Protein AF-A0A658YS63-F1 (afdb_monomer)

Mean predicted aligned error: 12.54 Å

Structure (mmCIF, N/CA/C/O backbone):
data_AF-A0A658YS63-F1
#
_entry.id   AF-A0A658YS63-F1
#
loop_
_atom_site.group_PDB
_atom_site.id
_atom_site.type_symbol
_atom_site.label_atom_id
_atom_site.label_alt_id
_atom_site.label_comp_id
_atom_site.label_asym_id
_atom_site.label_entity_id
_atom_site.label_seq_id
_atom_site.pdbx_PDB_ins_code
_atom_site.Cartn_x
_atom_site.Cartn_y
_atom_site.Cartn_z
_atom_site.occupancy
_atom_site.B_iso_or_equiv
_atom_site.auth_seq_id
_atom_site.auth_comp_id
_atom_site.auth_asym_id
_atom_site.auth_atom_id
_atom_site.pdbx_PDB_model_num
ATOM 1 N N . MET A 1 1 ? 67.211 -15.517 -63.020 1.00 60.16 1 MET A N 1
ATOM 2 C CA . MET A 1 1 ? 66.270 -16.474 -62.387 1.00 60.16 1 MET A CA 1
ATOM 3 C C . MET A 1 1 ? 66.303 -16.433 -60.853 1.00 60.16 1 MET A C 1
ATOM 5 O O . MET A 1 1 ? 65.276 -16.107 -60.279 1.00 60.16 1 MET A O 1
ATOM 9 N N . LYS A 1 2 ? 67.446 -16.639 -60.170 1.00 68.25 2 LYS A N 1
ATOM 10 C CA . LYS A 1 2 ? 67.527 -16.631 -58.684 1.00 68.25 2 LYS A CA 1
ATOM 11 C C . LYS A 1 2 ? 67.025 -15.342 -57.995 1.00 68.25 2 LYS A C 1
ATOM 13 O O . LYS A 1 2 ? 66.312 -15.429 -57.005 1.00 68.25 2 LYS A O 1
ATOM 18 N N . LYS A 1 3 ? 67.333 -14.154 -58.540 1.00 70.88 3 LYS A N 1
ATOM 19 C CA . LYS A 1 3 ? 66.868 -12.858 -57.990 1.00 70.88 3 LYS A CA 1
ATOM 20 C C . LYS A 1 3 ? 65.346 -12.666 -58.088 1.00 70.88 3 LYS A C 1
ATOM 22 O O . LYS A 1 3 ? 64.741 -12.147 -57.164 1.00 70.88 3 LYS A O 1
ATOM 27 N N . VAL A 1 4 ? 64.730 -13.130 -59.178 1.00 78.38 4 VAL A N 1
ATOM 28 C CA . VAL A 1 4 ? 63.269 -13.069 -59.380 1.00 78.38 4 VAL A CA 1
ATOM 29 C C . VAL A 1 4 ? 62.557 -14.021 -58.416 1.00 78.38 4 VAL A C 1
ATOM 31 O O . VAL A 1 4 ? 61.561 -13.648 -57.809 1.00 78.38 4 VAL A O 1
ATOM 34 N N . LEU A 1 5 ? 63.118 -15.214 -58.199 1.00 81.31 5 LEU A N 1
ATOM 35 C CA . LEU A 1 5 ? 62.585 -16.201 -57.256 1.00 81.31 5 LEU A CA 1
ATOM 36 C C . LEU A 1 5 ? 62.644 -15.708 -55.798 1.00 81.31 5 LEU A C 1
ATOM 38 O O . LEU A 1 5 ? 61.701 -15.920 -55.043 1.00 81.31 5 LEU A O 1
ATOM 42 N N . LEU A 1 6 ? 63.714 -14.994 -55.424 1.00 82.81 6 LEU A N 1
ATOM 43 C CA . LEU A 1 6 ? 63.855 -14.358 -54.109 1.00 82.81 6 LEU A CA 1
ATOM 44 C C . LEU A 1 6 ? 62.803 -13.257 -53.886 1.00 82.81 6 LEU A C 1
ATOM 46 O O . LEU A 1 6 ? 62.224 -13.178 -52.808 1.00 82.81 6 LEU A O 1
ATOM 50 N N . ILE A 1 7 ? 62.527 -12.436 -54.906 1.00 85.94 7 ILE A N 1
ATOM 51 C CA . ILE A 1 7 ? 61.500 -11.382 -54.847 1.00 85.94 7 ILE A CA 1
ATOM 52 C C . ILE A 1 7 ? 60.099 -11.992 -54.711 1.00 85.94 7 ILE A C 1
ATOM 54 O O . ILE A 1 7 ? 59.310 -11.518 -53.899 1.00 85.94 7 ILE A O 1
ATOM 58 N N . ILE A 1 8 ? 59.801 -13.067 -55.451 1.00 86.94 8 ILE A N 1
ATOM 59 C CA . ILE A 1 8 ? 58.524 -13.791 -55.344 1.00 86.94 8 ILE A CA 1
ATOM 60 C C . ILE A 1 8 ? 58.367 -14.417 -53.952 1.00 86.94 8 ILE A C 1
ATOM 62 O O . ILE A 1 8 ? 57.307 -14.289 -53.346 1.00 86.94 8 ILE A O 1
ATOM 66 N N . LEU A 1 9 ? 59.418 -15.043 -53.413 1.00 87.81 9 LEU A N 1
ATOM 67 C CA . LEU A 1 9 ? 59.400 -15.610 -52.062 1.00 87.81 9 LEU A CA 1
ATOM 68 C C . LEU A 1 9 ? 59.175 -14.521 -51.001 1.00 87.81 9 LEU A C 1
ATOM 70 O O . LEU A 1 9 ? 58.356 -14.699 -50.106 1.00 87.81 9 LEU A O 1
ATOM 74 N N . LEU A 1 10 ? 59.853 -13.377 -51.124 1.00 87.81 10 LEU A N 1
ATOM 75 C CA . LEU A 1 10 ? 59.684 -12.246 -50.212 1.00 87.81 10 LEU A CA 1
ATOM 76 C C . LEU A 1 10 ? 58.261 -11.671 -50.292 1.00 87.81 10 LEU A C 1
ATOM 78 O O . LEU A 1 10 ? 57.650 -11.416 -49.260 1.00 87.81 10 LEU A O 1
ATOM 82 N N . LEU A 1 11 ? 57.701 -11.536 -51.499 1.00 88.25 11 LEU A N 1
ATOM 83 C CA . LEU A 1 11 ? 56.306 -11.137 -51.715 1.00 88.25 11 LEU A CA 1
ATOM 84 C C . LEU A 1 11 ? 55.323 -12.121 -51.075 1.00 88.25 11 LEU A C 1
ATOM 86 O O . LEU A 1 11 ? 54.382 -11.680 -50.423 1.00 88.25 11 LEU A O 1
ATOM 90 N N . LEU A 1 12 ? 55.549 -13.431 -51.209 1.00 87.62 12 LEU A N 1
ATOM 91 C CA . LEU A 1 12 ? 54.722 -14.464 -50.577 1.00 87.62 12 LEU A CA 1
ATOM 92 C C . LEU A 1 12 ? 54.805 -14.413 -49.048 1.00 87.62 12 LEU A C 1
ATOM 94 O O . LEU A 1 12 ? 53.782 -14.552 -48.382 1.00 87.62 12 LEU A O 1
ATOM 98 N N . VAL A 1 13 ? 55.989 -14.160 -48.486 1.00 88.50 13 VAL A N 1
ATOM 99 C CA . VAL A 1 13 ? 56.168 -13.972 -47.038 1.00 88.50 13 VAL A CA 1
ATOM 100 C C . VAL A 1 13 ? 55.447 -12.709 -46.563 1.00 88.50 13 VAL A C 1
ATOM 102 O O . VAL A 1 13 ? 54.719 -12.764 -45.575 1.00 88.50 13 VAL A O 1
ATOM 105 N N . VAL A 1 14 ? 55.568 -11.589 -47.283 1.00 87.94 14 VAL A N 1
ATOM 106 C CA . VAL A 1 14 ? 54.844 -10.348 -46.959 1.00 87.94 14 VAL A CA 1
ATOM 107 C C . VAL A 1 14 ? 53.329 -10.547 -47.062 1.00 87.94 14 VAL A C 1
ATOM 109 O O . VAL A 1 14 ? 52.602 -10.110 -46.172 1.00 87.94 14 VAL A O 1
ATOM 112 N N . LEU A 1 15 ? 52.842 -11.251 -48.088 1.00 88.25 15 LEU A N 1
ATOM 113 C CA . LEU A 1 15 ? 51.431 -11.625 -48.237 1.00 88.25 15 LEU A CA 1
ATOM 114 C C . LEU A 1 15 ? 50.954 -12.532 -47.097 1.00 88.25 15 LEU A C 1
ATOM 116 O O . LEU A 1 15 ? 49.876 -12.302 -46.554 1.00 88.25 15 LEU A O 1
ATOM 120 N N . GLY A 1 16 ? 51.758 -13.519 -46.695 1.00 87.50 16 GLY A N 1
ATOM 121 C CA . GLY A 1 16 ? 51.461 -14.412 -45.575 1.00 87.50 16 GLY A CA 1
ATOM 122 C C . GLY A 1 16 ? 51.389 -13.673 -44.238 1.00 87.50 16 GLY A C 1
ATOM 123 O O . GLY A 1 16 ? 50.443 -13.868 -43.476 1.00 87.50 16 GLY A O 1
ATOM 124 N N . ILE A 1 17 ? 52.328 -12.758 -43.980 1.00 86.62 17 ILE A N 1
ATOM 125 C CA . ILE A 1 17 ? 52.313 -11.892 -42.792 1.00 86.62 17 ILE A CA 1
ATOM 126 C C . ILE A 1 17 ? 51.098 -10.959 -42.832 1.00 86.62 17 ILE A C 1
ATOM 128 O O . ILE A 1 17 ? 50.393 -10.834 -41.834 1.00 86.62 17 ILE A O 1
ATOM 132 N N . ALA A 1 18 ? 50.800 -10.340 -43.978 1.00 83.50 18 ALA A N 1
ATOM 133 C CA . ALA A 1 18 ? 49.640 -9.465 -44.133 1.00 83.50 18 ALA A CA 1
ATOM 134 C C . ALA A 1 18 ? 48.315 -10.215 -43.907 1.00 83.50 18 ALA A C 1
ATOM 136 O O . ALA A 1 18 ? 47.433 -9.704 -43.213 1.00 83.50 18 ALA A O 1
ATOM 137 N N . ALA A 1 19 ? 48.193 -11.443 -44.422 1.00 83.69 19 ALA A N 1
ATOM 138 C CA . ALA A 1 19 ? 47.047 -12.317 -44.190 1.00 83.69 19 ALA A CA 1
ATOM 139 C C . ALA A 1 19 ? 46.940 -12.735 -42.714 1.00 83.69 19 ALA A C 1
ATOM 141 O O . ALA A 1 19 ? 45.862 -12.637 -42.128 1.00 83.69 19 ALA A O 1
ATOM 142 N N . GLY A 1 20 ? 48.058 -13.113 -42.083 1.00 87.12 20 GLY A N 1
ATOM 143 C CA . GLY A 1 20 ? 48.120 -13.454 -40.660 1.00 87.12 20 GLY A CA 1
ATOM 144 C C . GLY A 1 20 ? 47.712 -12.289 -39.755 1.00 87.12 20 GLY A C 1
ATOM 145 O O . GLY A 1 20 ? 46.868 -12.455 -38.875 1.00 87.12 20 GLY A O 1
ATOM 146 N N . VAL A 1 21 ? 48.223 -11.083 -40.022 1.00 86.50 21 VAL A N 1
ATOM 147 C CA . VAL A 1 21 ? 47.829 -9.845 -39.325 1.00 86.50 21 VAL A CA 1
ATOM 148 C C . VAL A 1 21 ? 46.352 -9.521 -39.571 1.00 86.50 21 VAL A C 1
ATOM 150 O O . VAL A 1 21 ? 45.664 -9.064 -38.658 1.00 86.50 21 VAL A O 1
ATOM 153 N N . GLY A 1 22 ? 45.844 -9.769 -40.781 1.00 86.56 22 GLY A N 1
ATOM 154 C CA . GLY A 1 22 ? 44.432 -9.610 -41.125 1.00 86.56 22 GLY A CA 1
ATOM 155 C C . GLY A 1 22 ? 43.522 -10.513 -40.290 1.00 86.56 22 GLY A C 1
ATOM 156 O O . GLY A 1 22 ? 42.618 -10.017 -39.619 1.00 86.56 22 GLY A O 1
ATOM 157 N N . VAL A 1 23 ? 43.800 -11.820 -40.265 1.00 87.31 23 VAL A N 1
ATOM 158 C CA . VAL A 1 23 ? 43.048 -12.803 -39.465 1.00 87.31 23 VAL A CA 1
ATOM 159 C C . VAL A 1 23 ? 43.158 -12.494 -37.971 1.00 87.31 23 VAL A C 1
ATOM 161 O O . VAL A 1 23 ? 42.155 -12.549 -37.261 1.00 87.31 23 VAL A O 1
ATOM 164 N N . TRP A 1 24 ? 44.343 -12.105 -37.492 1.00 89.25 24 TRP A N 1
ATOM 165 C CA . TRP A 1 24 ? 44.545 -11.704 -36.099 1.00 89.25 24 TRP A CA 1
ATOM 166 C C . TRP A 1 24 ? 43.689 -10.489 -35.718 1.00 89.25 24 TRP A C 1
ATOM 168 O O . TRP A 1 24 ? 42.997 -10.527 -34.703 1.00 89.25 24 TRP A O 1
ATOM 178 N N . LYS A 1 25 ? 43.647 -9.442 -36.556 1.00 88.06 25 LYS A N 1
ATOM 179 C CA . LYS A 1 25 ? 42.788 -8.262 -36.334 1.00 88.06 25 LYS A CA 1
ATOM 180 C C . LYS A 1 25 ? 41.302 -8.618 -36.314 1.00 88.06 25 LYS A C 1
ATOM 182 O O . LYS A 1 25 ? 40.560 -8.031 -35.531 1.00 88.06 25 LYS A O 1
ATOM 187 N N . VAL A 1 26 ? 40.874 -9.547 -37.170 1.00 88.94 26 VAL A N 1
ATOM 188 C CA . VAL A 1 26 ? 39.485 -10.022 -37.224 1.00 88.94 26 VAL A CA 1
ATOM 189 C C . VAL A 1 26 ? 39.116 -10.788 -35.955 1.00 88.94 26 VAL A C 1
ATOM 191 O O . VAL A 1 26 ? 38.103 -10.465 -35.340 1.00 88.94 26 VAL A O 1
ATOM 194 N N . ARG A 1 27 ? 39.952 -11.738 -35.518 1.00 88.06 27 ARG A N 1
ATOM 195 C CA . ARG A 1 27 ? 39.734 -12.479 -34.263 1.00 88.06 27 ARG A CA 1
ATOM 196 C C . ARG A 1 27 ? 39.735 -11.550 -33.052 1.00 88.06 27 ARG A C 1
ATOM 198 O O . ARG A 1 27 ? 38.835 -11.618 -32.228 1.00 88.06 27 ARG A O 1
ATOM 205 N N . HIS A 1 28 ? 40.679 -10.611 -33.001 1.00 89.44 28 HIS A N 1
ATOM 206 C CA . HIS A 1 28 ? 40.739 -9.622 -31.930 1.00 89.44 28 HIS A CA 1
ATOM 207 C C . HIS A 1 28 ? 39.483 -8.740 -31.873 1.00 89.44 28 HIS A C 1
ATOM 209 O O . HIS A 1 28 ? 39.015 -8.433 -30.785 1.00 89.44 28 HIS A O 1
ATOM 215 N N . LEU A 1 29 ? 38.914 -8.352 -33.022 1.00 88.50 29 LEU A N 1
ATOM 216 C CA . LEU A 1 29 ? 37.640 -7.630 -33.048 1.00 88.50 29 LEU A CA 1
ATOM 217 C C . LEU A 1 29 ? 36.484 -8.516 -32.564 1.00 88.50 29 LEU A C 1
ATOM 219 O O . LEU A 1 29 ? 35.675 -8.049 -31.770 1.00 88.50 29 LEU A O 1
ATOM 223 N N . ALA A 1 30 ? 36.413 -9.770 -33.018 1.00 89.38 30 ALA A N 1
ATOM 224 C CA . ALA A 1 30 ? 35.365 -10.708 -32.615 1.00 89.38 30 ALA A CA 1
ATOM 225 C C . ALA A 1 30 ? 35.304 -10.879 -31.089 1.00 89.38 30 ALA A C 1
ATOM 227 O O . ALA A 1 30 ? 34.220 -10.870 -30.513 1.00 89.38 30 ALA A O 1
ATOM 228 N N . ASP A 1 31 ? 36.466 -10.961 -30.442 1.00 91.81 31 ASP A N 1
ATOM 229 C CA . ASP A 1 31 ? 36.574 -11.198 -29.000 1.00 91.81 31 ASP A CA 1
ATOM 230 C C . ASP A 1 31 ? 36.684 -9.889 -28.187 1.00 91.81 31 ASP A C 1
ATOM 232 O O . ASP A 1 31 ? 36.775 -9.910 -26.960 1.00 91.81 31 ASP A O 1
ATOM 236 N N . SER A 1 32 ? 36.662 -8.728 -28.854 1.00 92.00 32 SER A N 1
ATOM 237 C CA . SER A 1 32 ? 36.615 -7.427 -28.184 1.00 92.00 32 SER A CA 1
ATOM 238 C C . SER A 1 32 ? 35.217 -7.129 -27.643 1.00 92.00 32 SER A C 1
ATOM 240 O O . SER A 1 32 ? 34.209 -7.517 -28.240 1.00 92.00 32 SER A O 1
ATOM 242 N N . LYS A 1 33 ? 35.164 -6.424 -26.508 1.00 94.50 33 LYS A N 1
ATOM 243 C CA . LYS A 1 33 ? 33.910 -5.954 -25.908 1.00 94.50 33 LYS A CA 1
ATOM 244 C C . LYS A 1 33 ? 33.259 -4.880 -26.776 1.00 94.50 33 LYS A C 1
ATOM 246 O O . LYS A 1 33 ? 33.955 -4.116 -27.451 1.00 94.50 33 LYS A O 1
ATOM 251 N N . LEU A 1 34 ? 31.932 -4.803 -26.718 1.00 93.38 34 LEU A N 1
ATOM 252 C CA . LEU A 1 34 ? 31.180 -3.699 -27.307 1.00 93.38 34 LEU A CA 1
ATOM 253 C C . LEU A 1 34 ? 31.612 -2.361 -26.684 1.00 93.38 34 LEU A C 1
ATOM 255 O O . LEU A 1 34 ? 31.998 -2.291 -25.520 1.00 93.38 34 LEU A O 1
ATOM 259 N N . LEU A 1 35 ? 31.531 -1.280 -27.457 1.00 92.62 35 LEU A N 1
ATOM 260 C CA . LEU A 1 35 ? 31.954 0.062 -27.026 1.00 92.62 35 LEU A CA 1
ATOM 261 C C . LEU A 1 35 ? 30.889 0.815 -26.210 1.00 92.62 35 LEU A C 1
ATOM 263 O O . LEU A 1 35 ? 31.039 2.007 -25.931 1.00 92.62 35 LEU A O 1
ATOM 267 N N . ILE A 1 36 ? 29.821 0.122 -25.823 1.00 92.88 36 ILE A N 1
ATOM 268 C CA . ILE A 1 36 ? 28.724 0.669 -25.029 1.00 92.88 36 ILE A CA 1
ATOM 269 C C . ILE A 1 36 ? 29.103 0.699 -23.545 1.00 92.88 36 ILE A C 1
ATOM 271 O O . ILE A 1 36 ? 29.744 -0.218 -23.032 1.00 92.88 36 ILE A O 1
ATOM 275 N N . LYS A 1 37 ? 28.710 1.767 -22.845 1.00 90.38 37 LYS A N 1
ATOM 276 C CA . LYS A 1 37 ? 28.956 1.924 -21.399 1.00 90.38 37 LYS A CA 1
ATOM 277 C C . LYS A 1 37 ? 27.806 1.401 -20.541 1.00 90.38 37 LYS A C 1
ATOM 279 O O . LYS A 1 37 ? 28.011 1.065 -19.381 1.00 90.38 37 LYS A O 1
ATOM 284 N N . GLU A 1 38 ? 26.623 1.312 -21.129 1.00 92.25 38 GLU A N 1
ATOM 285 C CA . GLU A 1 38 ? 25.365 0.938 -20.492 1.00 92.25 38 GLU A CA 1
ATOM 286 C C . GLU A 1 38 ? 24.555 0.020 -21.417 1.00 92.25 38 GLU A C 1
ATOM 288 O O . GLU A 1 38 ? 24.886 -0.137 -22.599 1.00 92.25 38 GLU A O 1
ATOM 293 N N . GLU A 1 39 ? 23.531 -0.641 -20.872 1.00 90.62 39 GLU A N 1
ATOM 294 C CA . GLU A 1 39 ? 22.669 -1.516 -21.668 1.00 90.62 39 GLU A CA 1
ATOM 295 C C . GLU A 1 39 ? 22.018 -0.730 -22.808 1.00 90.62 39 GLU A C 1
ATOM 297 O O . GLU A 1 39 ? 21.417 0.319 -22.597 1.00 90.62 39 GLU A O 1
ATOM 302 N N . THR A 1 40 ? 22.141 -1.243 -24.030 1.00 91.25 40 THR A N 1
ATOM 303 C CA . THR A 1 40 ? 21.668 -0.554 -25.235 1.00 91.25 40 THR A CA 1
ATOM 304 C C . THR A 1 40 ? 20.665 -1.428 -25.976 1.00 91.25 40 THR A C 1
ATOM 306 O O . THR A 1 40 ? 20.910 -2.614 -26.209 1.00 91.25 40 THR A O 1
ATOM 309 N N . ILE A 1 41 ? 19.530 -0.840 -26.359 1.00 90.88 41 ILE A N 1
ATOM 310 C CA . ILE A 1 41 ? 18.516 -1.497 -27.185 1.00 90.88 41 ILE A CA 1
ATOM 311 C C . ILE A 1 41 ? 18.834 -1.231 -28.655 1.00 90.88 41 ILE A C 1
ATOM 313 O O . ILE A 1 41 ? 18.738 -0.102 -29.130 1.00 90.88 41 ILE A O 1
ATOM 317 N N . PHE A 1 42 ? 19.205 -2.281 -29.380 1.00 93.38 42 PHE A N 1
ATOM 318 C CA . PHE A 1 42 ? 19.561 -2.210 -30.792 1.00 93.38 42 PHE A CA 1
ATOM 319 C C . PHE A 1 42 ? 18.450 -2.805 -31.653 1.00 93.38 42 PHE A C 1
ATOM 321 O O . PHE A 1 42 ? 18.047 -3.946 -31.443 1.00 93.38 42 PHE A O 1
ATOM 328 N N . THR A 1 43 ? 17.965 -2.060 -32.647 1.00 91.81 43 THR A N 1
ATOM 329 C CA . THR A 1 43 ? 16.932 -2.549 -33.572 1.00 91.81 43 THR A CA 1
ATOM 330 C C . THR A 1 43 ? 17.516 -2.792 -34.954 1.00 91.81 43 THR A C 1
ATOM 332 O O . THR A 1 43 ? 17.990 -1.870 -35.619 1.00 91.81 43 THR A O 1
ATOM 335 N N . LEU A 1 44 ? 17.427 -4.041 -35.405 1.00 92.00 44 LEU A N 1
ATOM 336 C CA . LEU A 1 44 ? 17.845 -4.469 -36.729 1.00 92.00 44 LEU A CA 1
ATOM 337 C C . LEU A 1 44 ? 16.633 -4.559 -37.659 1.00 92.00 44 LEU A C 1
ATOM 339 O O . LEU A 1 44 ? 15.767 -5.420 -37.490 1.00 92.00 44 LEU A O 1
ATOM 343 N N . LYS A 1 45 ? 16.576 -3.677 -38.661 1.00 89.50 45 LYS A N 1
ATOM 344 C CA . LYS A 1 45 ? 15.458 -3.632 -39.613 1.00 89.50 45 LYS A CA 1
ATOM 345 C C . LYS A 1 45 ? 15.431 -4.870 -40.529 1.00 89.50 45 LYS A C 1
ATOM 347 O O . LYS A 1 45 ? 16.499 -5.348 -40.933 1.00 89.50 45 LYS A O 1
ATOM 352 N N . PRO A 1 46 ? 14.241 -5.352 -40.931 1.00 88.25 46 PRO A N 1
ATOM 353 C CA . PRO A 1 46 ? 14.108 -6.377 -41.965 1.00 88.25 46 PRO A CA 1
ATOM 354 C C . PRO A 1 46 ? 14.819 -5.986 -43.264 1.00 88.25 46 PRO A C 1
ATOM 356 O O . PRO A 1 46 ? 14.756 -4.836 -43.689 1.00 88.25 46 PRO A O 1
ATOM 359 N N . GLY A 1 47 ? 15.508 -6.947 -43.887 1.00 88.12 47 GLY A N 1
ATOM 360 C CA . GLY A 1 47 ? 16.234 -6.734 -45.146 1.00 88.12 47 GLY A CA 1
ATOM 361 C C . GLY A 1 47 ? 17.605 -6.058 -45.011 1.00 88.12 47 GLY A C 1
ATOM 362 O O . GLY A 1 47 ? 18.264 -5.824 -46.022 1.00 88.12 47 GLY A O 1
ATOM 363 N N . THR A 1 48 ? 18.069 -5.764 -43.790 1.00 89.25 48 THR A N 1
ATOM 364 C CA . THR A 1 48 ? 19.421 -5.228 -43.564 1.00 89.25 48 THR A CA 1
ATOM 365 C C . THR A 1 48 ? 20.481 -6.221 -44.056 1.00 89.25 48 THR A C 1
ATOM 367 O O . THR A 1 48 ? 20.507 -7.368 -43.627 1.00 89.25 48 THR A O 1
ATOM 370 N N . GLY A 1 49 ? 21.367 -5.798 -44.961 1.00 89.50 49 GLY A N 1
ATOM 371 C CA . GLY A 1 49 ? 22.487 -6.619 -45.441 1.00 89.50 49 GLY A CA 1
ATOM 372 C C . GLY A 1 49 ? 23.732 -6.537 -44.546 1.00 89.50 49 GLY A C 1
ATOM 373 O O . GLY A 1 49 ? 23.847 -5.655 -43.698 1.00 89.50 49 GLY A O 1
ATOM 374 N N . ARG A 1 50 ? 24.721 -7.415 -44.780 1.00 89.81 50 ARG A N 1
ATOM 375 C CA . ARG A 1 50 ? 25.984 -7.481 -44.002 1.00 89.81 50 ARG A CA 1
ATOM 376 C C . ARG A 1 50 ? 26.718 -6.135 -43.927 1.00 89.81 50 ARG A C 1
ATOM 378 O O . ARG A 1 50 ? 27.197 -5.748 -42.862 1.00 89.81 50 ARG A O 1
ATOM 385 N N . LEU A 1 51 ? 26.770 -5.413 -45.051 1.00 88.62 51 LEU A N 1
ATOM 386 C CA . LEU A 1 51 ? 27.391 -4.089 -45.132 1.00 88.62 51 LEU A CA 1
ATOM 387 C C . LEU A 1 51 ? 26.655 -3.080 -44.241 1.00 88.62 51 LEU A C 1
ATOM 389 O O . LEU A 1 51 ? 27.271 -2.440 -43.394 1.00 88.62 51 LEU A O 1
ATOM 393 N N . ALA A 1 52 ? 25.333 -3.007 -44.400 1.00 90.75 52 ALA A N 1
ATOM 394 C CA . ALA A 1 52 ? 24.476 -2.072 -43.682 1.00 90.75 52 ALA A CA 1
ATOM 395 C C . ALA A 1 52 ? 24.490 -2.311 -42.165 1.00 90.75 52 ALA A C 1
ATOM 397 O O . ALA A 1 52 ? 24.540 -1.345 -41.411 1.00 90.75 52 ALA A O 1
ATOM 398 N N . LEU A 1 53 ? 24.542 -3.572 -41.715 1.00 92.31 53 LEU A N 1
ATOM 399 C CA . LEU A 1 53 ? 24.691 -3.898 -40.293 1.00 92.31 53 LEU A CA 1
ATOM 400 C C . LEU A 1 53 ? 25.988 -3.313 -39.712 1.00 92.31 53 LEU A C 1
ATOM 402 O O . LEU A 1 53 ? 25.967 -2.704 -38.649 1.00 92.31 53 LEU A O 1
ATOM 406 N N . GLY A 1 54 ? 27.115 -3.476 -40.411 1.00 91.56 54 GLY A N 1
ATOM 407 C CA . GLY A 1 54 ? 28.403 -2.957 -39.944 1.00 91.56 54 GLY A CA 1
ATOM 408 C C . GLY A 1 54 ? 28.441 -1.428 -39.864 1.00 91.56 54 GLY A C 1
ATOM 409 O O . GLY A 1 54 ? 28.991 -0.886 -38.908 1.00 91.56 54 GLY A O 1
ATOM 410 N N . GLU A 1 55 ? 27.837 -0.742 -40.837 1.00 92.38 55 GLU A N 1
ATOM 411 C CA . GLU A 1 55 ? 27.712 0.722 -40.827 1.00 92.38 55 GLU A CA 1
ATOM 412 C C . GLU A 1 55 ? 26.784 1.207 -39.705 1.00 92.38 55 GLU A C 1
ATOM 414 O O . GLU A 1 55 ? 27.131 2.146 -38.994 1.00 92.38 55 GLU A O 1
ATOM 419 N N . GLN A 1 56 ? 25.651 0.530 -39.479 1.00 92.94 56 GLN A N 1
ATOM 420 C CA . GLN A 1 56 ? 24.728 0.866 -38.392 1.00 92.94 56 GLN A CA 1
ATOM 421 C C . GLN A 1 56 ? 25.394 0.697 -37.018 1.00 92.94 56 GLN A C 1
ATOM 423 O O . GLN A 1 56 ? 25.373 1.617 -36.208 1.00 92.94 56 GLN A O 1
ATOM 428 N N . LEU A 1 57 ? 26.065 -0.435 -36.775 1.00 93.19 57 LEU A N 1
ATOM 429 C CA . LEU A 1 57 ? 26.782 -0.681 -35.517 1.00 93.19 57 LEU A CA 1
ATOM 430 C C . LEU A 1 57 ? 27.910 0.335 -35.273 1.00 93.19 57 LEU A C 1
ATOM 432 O O . LEU A 1 57 ? 28.232 0.639 -34.124 1.00 93.19 57 LEU A O 1
ATOM 436 N N . TYR A 1 58 ? 28.542 0.846 -36.332 1.00 93.00 58 TYR A N 1
ATOM 437 C CA . TYR A 1 58 ? 29.551 1.897 -36.215 1.00 93.00 58 TYR A CA 1
ATOM 438 C C . TYR A 1 58 ? 28.922 3.264 -35.914 1.00 93.00 58 TYR A C 1
ATOM 440 O O . TYR A 1 58 ? 29.409 3.975 -35.034 1.00 93.00 58 TYR A O 1
ATOM 448 N N . ALA A 1 59 ? 27.825 3.611 -36.595 1.00 92.62 59 ALA A N 1
ATOM 449 C CA . ALA A 1 59 ? 27.079 4.849 -36.366 1.00 92.62 59 ALA A CA 1
ATOM 450 C C . ALA A 1 59 ? 26.527 4.931 -34.933 1.00 92.62 59 ALA A C 1
ATOM 452 O O . ALA A 1 59 ? 26.682 5.959 -34.272 1.00 92.62 59 ALA A O 1
ATOM 453 N N . ASP A 1 60 ? 26.006 3.814 -34.419 1.00 91.25 60 ASP A N 1
ATOM 454 C CA . ASP A 1 60 ? 25.512 3.671 -33.044 1.00 91.25 60 ASP A CA 1
ATOM 455 C C . ASP A 1 60 ? 26.657 3.565 -32.012 1.00 91.25 60 ASP A C 1
ATOM 457 O O . ASP A 1 60 ? 26.419 3.390 -30.818 1.00 91.25 60 ASP A O 1
ATOM 461 N N . LYS A 1 61 ? 27.920 3.679 -32.457 1.00 93.31 61 LYS A N 1
ATOM 462 C CA . LYS A 1 61 ? 29.142 3.580 -31.640 1.00 93.31 61 LYS A CA 1
ATOM 463 C C . LYS A 1 61 ? 29.242 2.270 -30.850 1.00 93.31 61 LYS A C 1
ATOM 465 O O . LYS A 1 61 ? 29.852 2.243 -29.788 1.00 93.31 61 LYS A O 1
ATOM 470 N N . ILE A 1 62 ? 28.686 1.180 -31.377 1.00 92.81 62 ILE A N 1
ATOM 471 C CA . ILE A 1 62 ? 28.741 -0.163 -30.779 1.00 92.81 62 ILE A CA 1
ATOM 472 C C . ILE A 1 62 ? 30.072 -0.848 -31.128 1.00 92.81 62 ILE A C 1
ATOM 474 O O . ILE A 1 62 ? 30.651 -1.549 -30.296 1.00 92.81 62 ILE A O 1
ATOM 478 N N . ILE A 1 63 ? 30.597 -0.591 -32.333 1.00 91.94 63 ILE A N 1
ATOM 479 C CA . ILE A 1 63 ? 31.906 -1.068 -32.814 1.00 91.94 63 ILE A CA 1
ATOM 480 C C . ILE A 1 63 ? 32.761 0.093 -33.351 1.00 91.94 63 ILE A C 1
ATOM 482 O O . ILE A 1 63 ? 32.234 1.125 -33.747 1.00 91.94 63 ILE A O 1
ATOM 486 N N . ASN A 1 64 ? 34.089 -0.071 -33.420 1.00 87.19 64 ASN A N 1
ATOM 487 C CA . ASN A 1 64 ? 35.021 0.973 -33.901 1.00 87.19 64 ASN A CA 1
ATOM 488 C C . ASN A 1 64 ? 35.577 0.734 -35.315 1.00 87.19 64 ASN A C 1
ATOM 490 O O . ASN A 1 64 ? 36.243 1.611 -35.866 1.00 87.19 64 ASN A O 1
ATOM 494 N N . ARG A 1 65 ? 35.392 -0.460 -35.893 1.00 87.75 65 ARG A N 1
ATOM 495 C CA . ARG A 1 65 ? 36.075 -0.884 -37.130 1.00 87.75 65 ARG A CA 1
ATOM 496 C C . ARG A 1 65 ? 35.117 -1.601 -38.097 1.00 87.75 65 ARG A C 1
ATOM 498 O O . ARG A 1 65 ? 35.234 -2.818 -38.267 1.00 87.75 65 ARG A O 1
ATOM 505 N N . PRO A 1 66 ? 34.228 -0.874 -38.803 1.00 87.38 66 PRO A N 1
ATOM 506 C CA . PRO A 1 66 ? 33.222 -1.470 -39.692 1.00 87.38 66 PRO A CA 1
ATOM 507 C C . PRO A 1 66 ? 33.846 -2.288 -40.834 1.00 87.38 66 PRO A C 1
ATOM 509 O O . PRO A 1 66 ? 33.362 -3.365 -41.172 1.00 87.38 66 PRO A O 1
ATOM 512 N N . ARG A 1 67 ? 34.991 -1.855 -41.382 1.00 86.88 67 ARG A N 1
ATOM 513 C CA . ARG A 1 67 ? 35.698 -2.598 -42.444 1.00 86.88 67 ARG A CA 1
ATOM 514 C C . ARG A 1 67 ? 36.237 -3.953 -41.977 1.00 86.88 67 ARG A C 1
ATOM 516 O O . ARG A 1 67 ? 36.198 -4.911 -42.739 1.00 86.88 67 ARG A O 1
ATOM 523 N N . VAL A 1 68 ? 36.742 -4.042 -40.743 1.00 87.25 68 VAL A N 1
ATOM 524 C CA . VAL A 1 68 ? 37.253 -5.305 -40.170 1.00 87.25 68 VAL A CA 1
ATOM 525 C C . VAL A 1 68 ? 36.087 -6.231 -39.813 1.00 87.25 68 VAL A C 1
ATOM 527 O O . VAL A 1 68 ? 36.179 -7.435 -40.032 1.00 87.25 68 VAL A O 1
ATOM 530 N N . PHE A 1 69 ? 34.963 -5.667 -39.366 1.00 90.75 69 PHE A N 1
ATOM 531 C CA . PHE A 1 69 ? 33.722 -6.402 -39.123 1.00 90.75 69 PHE A CA 1
ATOM 532 C C . PHE A 1 69 ? 33.199 -7.119 -40.382 1.00 90.75 69 PHE A C 1
ATOM 534 O O . PHE A 1 69 ? 32.794 -8.275 -40.307 1.00 90.75 69 PHE A O 1
ATOM 541 N N . GLN A 1 70 ? 33.299 -6.508 -41.568 1.00 89.06 70 GLN A N 1
ATOM 542 C CA . GLN A 1 70 ? 32.919 -7.191 -42.817 1.00 89.06 70 GLN A CA 1
ATOM 543 C C . GLN A 1 70 ? 33.766 -8.440 -43.104 1.00 89.06 70 GLN A C 1
ATOM 545 O O . GLN A 1 70 ? 33.264 -9.418 -43.657 1.00 89.06 70 GLN A O 1
ATOM 550 N N . TRP A 1 71 ? 35.049 -8.427 -42.731 1.00 88.19 71 TRP A N 1
ATOM 551 C CA . TRP A 1 71 ? 35.921 -9.595 -42.865 1.00 88.19 71 TRP A CA 1
ATOM 552 C C . TRP A 1 71 ? 35.601 -10.683 -41.838 1.00 88.19 71 TRP A C 1
ATOM 554 O O . TRP A 1 71 ? 35.707 -11.858 -42.180 1.00 88.19 71 TRP A O 1
ATOM 564 N N . LEU A 1 72 ? 35.139 -10.316 -40.636 1.00 88.75 72 LEU A N 1
ATOM 565 C CA . LEU A 1 72 ? 34.642 -11.275 -39.644 1.00 88.75 72 LEU A CA 1
ATOM 566 C C . LEU A 1 72 ? 33.517 -12.137 -40.221 1.00 88.75 72 LEU A C 1
ATOM 568 O O . LEU A 1 72 ? 33.630 -13.356 -40.210 1.00 88.75 72 LEU A O 1
ATOM 572 N N . LEU A 1 73 ? 32.508 -11.516 -40.836 1.00 89.69 73 LEU A N 1
ATOM 573 C CA . LEU A 1 73 ? 31.376 -12.229 -41.446 1.00 89.69 73 LEU A CA 1
ATOM 574 C C . LEU A 1 73 ? 31.751 -13.078 -42.677 1.00 89.69 73 LEU A C 1
ATOM 576 O O . LEU A 1 73 ? 30.938 -13.872 -43.146 1.00 89.69 73 LEU A O 1
ATOM 580 N N . ARG A 1 74 ? 32.948 -12.886 -43.252 1.00 87.88 74 ARG A N 1
ATOM 581 C CA . ARG A 1 74 ? 33.477 -13.718 -44.350 1.00 87.88 74 ARG A CA 1
ATOM 582 C C . ARG A 1 74 ? 34.299 -14.900 -43.840 1.00 87.88 74 ARG A C 1
ATOM 584 O O . ARG A 1 74 ? 34.282 -15.946 -44.475 1.00 87.88 74 ARG A O 1
ATOM 591 N N . ILE A 1 75 ? 35.037 -14.710 -42.744 1.00 86.38 75 ILE A N 1
ATOM 592 C CA . ILE A 1 75 ? 35.893 -15.736 -42.128 1.00 86.38 75 ILE A CA 1
ATOM 593 C C . ILE A 1 75 ? 35.072 -16.681 -41.241 1.00 86.38 75 ILE A C 1
ATOM 595 O O . ILE A 1 75 ? 35.365 -17.871 -41.203 1.00 86.38 75 ILE A O 1
ATOM 599 N N . GLU A 1 76 ? 34.040 -16.166 -40.570 1.00 87.06 76 GLU A N 1
ATOM 600 C CA . GLU A 1 76 ? 33.068 -16.929 -39.779 1.00 87.06 76 GLU A CA 1
ATOM 601 C C . GLU A 1 76 ? 31.660 -16.740 -40.398 1.00 87.06 76 GLU A C 1
ATOM 603 O O . GLU A 1 76 ? 30.902 -15.877 -39.947 1.00 87.06 76 GLU A O 1
ATOM 608 N N . PRO A 1 77 ? 31.305 -17.487 -41.469 1.00 85.50 77 PRO A N 1
ATOM 609 C CA . PRO A 1 77 ? 30.053 -17.293 -42.208 1.00 85.50 77 PRO A CA 1
ATOM 610 C C . PRO A 1 77 ? 28.793 -17.525 -41.372 1.00 85.50 77 PRO A C 1
ATOM 612 O O . PRO A 1 77 ? 27.783 -16.868 -41.624 1.00 85.50 77 PRO A O 1
ATOM 615 N N . ASP A 1 78 ? 28.856 -18.401 -40.369 1.00 85.25 78 ASP A N 1
ATOM 616 C CA . ASP A 1 78 ? 27.716 -18.740 -39.508 1.00 85.25 78 ASP A CA 1
ATOM 617 C C . ASP A 1 78 ? 27.168 -17.492 -38.790 1.00 85.25 78 ASP A C 1
ATOM 619 O O . ASP A 1 78 ? 25.968 -17.226 -38.801 1.00 85.25 78 ASP A O 1
ATOM 623 N N . LEU A 1 79 ? 28.063 -16.604 -38.336 1.00 84.56 79 LEU A N 1
ATOM 624 C CA . LEU A 1 79 ? 27.720 -15.338 -37.672 1.00 84.56 79 LEU A CA 1
ATOM 625 C C . LEU A 1 79 ? 27.023 -14.315 -38.586 1.00 84.56 79 LEU A C 1
ATOM 627 O O . LEU A 1 79 ? 26.641 -13.229 -38.146 1.00 84.56 79 LEU A O 1
ATOM 631 N N . SER A 1 80 ? 26.891 -14.617 -39.878 1.00 85.38 80 SER A N 1
ATOM 632 C CA . SER A 1 80 ? 26.242 -13.744 -40.852 1.00 85.38 80 SER A CA 1
ATOM 633 C C . SER A 1 80 ? 24.746 -14.017 -41.034 1.00 85.38 80 SER A C 1
ATOM 635 O O . SER A 1 80 ? 24.088 -13.264 -41.755 1.00 85.38 80 SER A O 1
ATOM 637 N N . HIS A 1 81 ? 24.202 -15.046 -40.374 1.00 89.00 81 HIS A N 1
ATOM 638 C CA . HIS A 1 81 ? 22.783 -15.417 -40.406 1.00 89.00 81 HIS A CA 1
ATOM 639 C C . HIS A 1 81 ? 21.946 -14.667 -39.359 1.00 89.00 81 HIS A C 1
ATOM 641 O O . HIS A 1 81 ? 21.122 -15.246 -38.654 1.00 89.00 81 HIS A O 1
ATOM 647 N N . PHE A 1 82 ? 22.145 -13.355 -39.248 1.00 90.88 82 PHE A N 1
ATOM 648 C CA . PHE A 1 82 ? 21.412 -12.527 -38.296 1.00 90.88 82 PHE A CA 1
ATOM 649 C C . PHE A 1 82 ? 19.941 -12.331 -38.696 1.00 90.88 82 PHE A C 1
ATOM 651 O O . PHE A 1 82 ? 19.602 -12.197 -39.874 1.00 90.88 82 PHE A O 1
ATOM 658 N N . LYS A 1 83 ? 19.057 -12.278 -37.698 1.00 91.56 83 LYS A N 1
ATOM 659 C CA . LYS A 1 83 ? 17.614 -12.074 -37.869 1.00 91.56 83 LYS A CA 1
ATOM 660 C C . LYS A 1 83 ? 17.229 -10.644 -37.510 1.00 91.56 83 LYS A C 1
ATOM 662 O O . LYS A 1 83 ? 17.769 -10.065 -36.570 1.00 91.56 83 LYS A O 1
ATOM 667 N N . ALA A 1 84 ? 16.275 -10.079 -38.245 1.00 90.94 84 ALA A N 1
ATOM 668 C CA . ALA A 1 84 ? 15.681 -8.796 -37.885 1.00 90.94 84 ALA A CA 1
ATOM 669 C C . ALA A 1 84 ? 14.949 -8.897 -36.541 1.00 90.94 84 ALA A C 1
ATOM 671 O O . ALA A 1 84 ? 14.418 -9.955 -36.212 1.00 90.94 84 ALA A O 1
ATOM 672 N N . GLY A 1 85 ? 14.940 -7.806 -35.783 1.00 90.44 85 GLY A N 1
ATOM 673 C CA . GLY A 1 85 ? 14.375 -7.771 -34.438 1.00 90.44 85 GLY A CA 1
ATOM 674 C C . GLY A 1 85 ? 15.043 -6.715 -33.569 1.00 90.44 85 GLY A C 1
ATOM 675 O O . GLY A 1 85 ? 15.997 -6.049 -33.987 1.00 90.44 85 GLY A O 1
ATOM 676 N N . THR A 1 86 ? 14.541 -6.563 -32.351 1.00 92.38 86 THR A N 1
ATOM 677 C CA . THR A 1 86 ? 15.133 -5.670 -31.353 1.00 92.38 86 THR A CA 1
ATOM 678 C C . THR A 1 86 ? 15.875 -6.492 -30.311 1.00 92.38 86 THR A C 1
ATOM 680 O O . THR A 1 86 ? 15.314 -7.415 -29.739 1.00 92.38 86 THR A O 1
ATOM 683 N N . TYR A 1 87 ? 17.133 -6.160 -30.045 1.00 94.00 87 TYR A N 1
ATOM 684 C CA . TYR A 1 87 ? 18.040 -6.908 -29.179 1.00 94.00 87 TYR A CA 1
ATOM 685 C C . TYR A 1 87 ? 18.555 -6.034 -28.041 1.00 94.00 87 TYR A C 1
ATOM 687 O O . TYR A 1 87 ? 18.675 -4.816 -28.175 1.00 94.00 87 TYR A O 1
ATOM 695 N N . ARG A 1 88 ? 18.884 -6.669 -26.915 1.00 93.06 88 ARG A N 1
ATOM 696 C CA . ARG A 1 88 ? 19.490 -6.008 -25.759 1.00 93.06 88 ARG A CA 1
ATOM 697 C C . ARG A 1 88 ? 20.974 -6.343 -25.709 1.00 93.06 88 ARG A C 1
ATOM 699 O O . ARG A 1 88 ? 21.334 -7.507 -25.553 1.00 93.06 88 ARG A O 1
ATOM 706 N N . PHE A 1 89 ? 21.818 -5.327 -25.823 1.00 94.62 89 PHE A N 1
ATOM 707 C CA . PHE A 1 89 ? 23.267 -5.462 -25.715 1.00 94.62 89 PHE A CA 1
ATOM 708 C C . PHE A 1 89 ? 23.747 -5.028 -24.335 1.00 94.62 89 PHE A C 1
ATOM 710 O O . PHE A 1 89 ? 23.265 -4.034 -23.792 1.00 94.62 89 PHE A O 1
ATOM 717 N N . THR A 1 90 ? 24.713 -5.763 -23.784 1.00 93.94 90 THR A N 1
ATOM 718 C CA . THR A 1 90 ? 25.320 -5.471 -22.480 1.00 93.94 90 THR A CA 1
ATOM 719 C C . THR A 1 90 ? 26.787 -5.050 -22.649 1.00 93.94 90 THR A C 1
ATOM 721 O O . THR A 1 90 ? 27.455 -5.541 -23.562 1.00 93.94 90 THR A O 1
ATOM 724 N N . PRO A 1 91 ? 27.339 -4.181 -21.778 1.00 91.69 91 PRO A N 1
ATOM 725 C CA . PRO A 1 91 ? 28.719 -3.687 -21.910 1.00 91.69 91 PRO A CA 1
ATOM 726 C C . PRO A 1 91 ? 29.805 -4.771 -21.878 1.00 91.69 91 PRO A C 1
ATOM 728 O O . PRO A 1 91 ? 30.912 -4.571 -22.371 1.00 91.69 91 PRO A O 1
ATOM 731 N N . GLN A 1 92 ? 29.510 -5.923 -21.270 1.00 92.31 92 GLN A N 1
ATOM 732 C CA . GLN A 1 92 ? 30.460 -7.034 -21.163 1.00 92.31 92 GLN A CA 1
ATOM 733 C C . GLN A 1 92 ? 30.419 -7.982 -22.365 1.00 92.31 92 GLN A C 1
ATOM 735 O O . GLN A 1 92 ? 31.303 -8.826 -22.484 1.00 92.31 92 GLN A O 1
ATOM 740 N N . MET A 1 93 ? 29.422 -7.840 -23.243 1.00 94.69 93 MET A N 1
ATOM 741 C CA . MET A 1 93 ? 29.255 -8.683 -24.419 1.00 94.69 93 MET A CA 1
ATOM 742 C C . MET A 1 93 ? 30.394 -8.447 -25.415 1.00 94.69 93 MET A C 1
ATOM 744 O O . MET A 1 93 ? 30.826 -7.314 -25.641 1.00 94.69 93 MET A O 1
ATOM 748 N N . THR A 1 94 ? 30.878 -9.521 -26.026 1.00 95.38 94 THR A N 1
ATOM 749 C CA . THR A 1 94 ? 31.821 -9.462 -27.148 1.00 95.38 94 THR A CA 1
ATOM 750 C C . THR A 1 94 ? 31.094 -9.285 -28.480 1.00 95.38 94 THR A C 1
ATOM 752 O O . THR A 1 94 ? 29.911 -9.608 -28.613 1.00 95.38 94 THR A O 1
ATOM 755 N N . VAL A 1 95 ? 31.798 -8.821 -29.515 1.00 93.56 95 VAL A N 1
ATOM 756 C CA . VAL A 1 95 ? 31.232 -8.725 -30.877 1.00 93.56 95 VAL A CA 1
ATOM 757 C C . VAL A 1 95 ? 30.739 -10.094 -31.374 1.00 93.56 95 VAL A C 1
ATOM 759 O O . VAL A 1 95 ? 29.689 -10.182 -32.010 1.00 93.56 95 VAL A O 1
ATOM 762 N N . ARG A 1 96 ? 31.457 -11.177 -31.051 1.00 93.56 96 ARG A N 1
ATOM 763 C CA . ARG A 1 96 ? 31.079 -12.561 -31.376 1.00 93.56 96 ARG A CA 1
ATOM 764 C C . ARG A 1 96 ? 29.769 -12.966 -30.696 1.00 93.56 96 ARG A C 1
ATOM 766 O O . ARG A 1 96 ? 28.895 -13.530 -31.348 1.00 93.56 96 ARG A O 1
ATOM 773 N N . GLU A 1 97 ? 29.615 -12.684 -29.405 1.00 94.44 97 GLU A N 1
ATOM 774 C CA . GLU A 1 97 ? 28.384 -12.984 -28.656 1.00 94.44 97 GLU A CA 1
ATOM 775 C C . GLU A 1 97 ? 27.193 -12.160 -29.148 1.00 94.44 97 GLU A C 1
ATOM 777 O O . GLU A 1 97 ? 26.100 -12.703 -29.298 1.00 94.44 97 GLU A O 1
ATOM 782 N N . MET A 1 98 ? 27.413 -10.885 -29.474 1.00 95.19 98 MET A N 1
ATOM 783 C CA . MET A 1 98 ? 26.405 -10.019 -30.087 1.00 95.19 98 MET A CA 1
ATOM 784 C C . MET A 1 98 ? 25.904 -10.603 -31.415 1.00 95.19 98 MET A C 1
ATOM 786 O O . MET A 1 98 ? 24.697 -10.678 -31.641 1.00 95.19 98 MET A O 1
ATOM 790 N N . LEU A 1 99 ? 26.806 -11.071 -32.284 1.00 93.62 99 LEU A N 1
ATOM 791 C CA . LEU A 1 99 ? 26.428 -11.705 -33.551 1.00 93.62 99 LEU A CA 1
ATOM 792 C C . LEU A 1 99 ? 25.649 -13.010 -33.341 1.00 93.62 99 LEU A C 1
ATOM 794 O O . LEU A 1 99 ? 24.632 -13.215 -33.998 1.00 93.62 99 LEU A O 1
ATOM 798 N N . LYS A 1 100 ? 26.055 -13.843 -32.374 1.00 93.81 100 LYS A N 1
ATOM 799 C CA . LYS A 1 100 ? 25.300 -15.050 -31.992 1.00 93.81 100 LYS A CA 1
ATOM 800 C C . LYS A 1 100 ? 23.906 -14.723 -31.451 1.00 93.81 100 LYS A C 1
ATOM 802 O O . LYS A 1 100 ? 22.954 -15.457 -31.712 1.00 93.81 100 LYS A O 1
ATOM 807 N N . LEU A 1 101 ? 23.757 -13.626 -30.702 1.00 93.81 101 LEU A N 1
ATOM 808 C CA . LEU A 1 101 ? 22.451 -13.163 -30.228 1.00 93.81 101 LEU A CA 1
ATOM 809 C C . LEU A 1 101 ? 21.549 -12.789 -31.412 1.00 93.81 101 LEU A C 1
ATOM 811 O O . LEU A 1 101 ? 20.411 -13.257 -31.485 1.00 93.81 101 LEU A O 1
ATOM 815 N N . LEU A 1 102 ? 22.086 -12.023 -32.362 1.00 93.38 102 LEU A N 1
ATOM 816 C CA . LEU A 1 102 ? 21.401 -11.634 -33.595 1.00 93.38 102 LEU A CA 1
ATOM 817 C C . LEU A 1 102 ? 21.016 -12.842 -34.462 1.00 93.38 102 LEU A C 1
ATOM 819 O O . LEU A 1 102 ? 19.929 -12.873 -35.033 1.00 93.38 102 LEU A O 1
ATOM 823 N N . GLU A 1 103 ? 21.881 -13.847 -34.554 1.00 92.69 103 GLU A N 1
ATOM 824 C CA . GLU A 1 103 ? 21.610 -15.106 -35.257 1.00 92.69 103 GLU A CA 1
ATOM 825 C C . GLU A 1 103 ? 20.482 -15.906 -34.586 1.00 92.69 103 GLU A C 1
ATOM 827 O O . GLU A 1 103 ? 19.571 -16.419 -35.246 1.00 92.69 103 GLU A O 1
ATOM 832 N N . SER A 1 104 ? 20.487 -15.962 -33.250 1.00 91.44 104 SER A N 1
ATOM 833 C CA . SER A 1 104 ? 19.483 -16.712 -32.493 1.00 91.44 104 SER A CA 1
ATOM 834 C C . SER A 1 104 ? 18.057 -16.191 -32.716 1.00 91.44 104 SER A C 1
ATOM 836 O O . SER A 1 104 ? 17.109 -16.981 -32.727 1.00 91.44 104 SER A O 1
ATOM 838 N N . GLY A 1 105 ? 17.891 -14.882 -32.945 1.00 89.69 105 GLY A N 1
ATOM 839 C CA . GLY A 1 105 ? 16.579 -14.232 -33.001 1.00 89.69 105 GLY A CA 1
ATOM 840 C C . GLY A 1 105 ? 15.927 -14.050 -31.632 1.00 89.69 105 GLY A C 1
ATOM 841 O O . GLY A 1 105 ? 14.720 -13.842 -31.553 1.00 89.69 105 GLY A O 1
ATOM 842 N N . LYS A 1 106 ? 16.694 -14.173 -30.540 1.00 90.81 106 LYS A N 1
ATOM 843 C CA . LYS A 1 106 ? 16.207 -13.910 -29.182 1.00 90.81 106 LYS A CA 1
ATOM 844 C C . LYS A 1 106 ? 16.067 -12.406 -28.967 1.00 90.81 106 LYS A C 1
ATOM 846 O O . LYS A 1 106 ? 16.981 -11.749 -28.473 1.00 90.81 106 LYS A O 1
ATOM 851 N N . GLU A 1 107 ? 14.920 -11.881 -29.373 1.00 92.69 107 GLU A N 1
ATOM 852 C CA . GLU A 1 107 ? 14.579 -10.476 -29.187 1.00 92.69 107 GLU A CA 1
ATOM 853 C C . GLU A 1 107 ? 14.503 -10.086 -27.704 1.00 92.69 107 GLU A C 1
ATOM 855 O O . GLU A 1 107 ? 14.178 -10.890 -26.824 1.00 92.69 107 GLU A O 1
ATOM 860 N N . ALA A 1 108 ? 14.786 -8.815 -27.436 1.00 92.06 108 ALA A N 1
ATOM 861 C CA . ALA A 1 108 ? 14.584 -8.192 -26.146 1.00 92.06 108 ALA A CA 1
ATOM 862 C C . ALA A 1 108 ? 13.095 -8.215 -25.796 1.00 92.06 108 ALA A C 1
ATOM 864 O O . ALA A 1 108 ? 12.249 -7.748 -26.562 1.00 92.06 108 ALA A O 1
ATOM 865 N N . GLN A 1 109 ? 12.796 -8.737 -24.610 1.00 92.69 109 GLN A N 1
ATOM 866 C CA . GLN A 1 109 ? 11.453 -8.709 -24.060 1.00 92.69 109 GLN A CA 1
ATOM 867 C C . GLN A 1 109 ? 11.317 -7.591 -23.031 1.00 92.69 109 GLN A C 1
ATOM 869 O O . GLN A 1 109 ? 12.221 -7.340 -22.226 1.00 92.69 109 GLN A O 1
ATOM 874 N N . PHE A 1 110 ? 10.160 -6.946 -23.064 1.00 93.75 110 PHE A N 1
ATOM 875 C CA . PHE A 1 110 ? 9.751 -5.892 -22.156 1.00 93.75 110 PHE A CA 1
ATOM 876 C C . PHE A 1 110 ? 8.565 -6.399 -21.327 1.00 93.75 110 PHE A C 1
ATOM 878 O O . PHE A 1 110 ? 7.651 -7.009 -21.892 1.00 93.75 110 PHE A O 1
ATOM 885 N N . PRO A 1 111 ? 8.578 -6.205 -20.000 1.00 95.69 111 PRO A N 1
ATOM 886 C CA . PRO A 1 111 ? 7.450 -6.564 -19.157 1.00 95.69 111 PRO A CA 1
ATOM 887 C C . PRO A 1 111 ? 6.368 -5.478 -19.215 1.00 95.69 111 PRO A C 1
ATOM 889 O O . PRO A 1 111 ? 6.662 -4.291 -19.091 1.00 95.69 111 PRO A O 1
ATOM 892 N N . LEU A 1 112 ? 5.109 -5.889 -19.345 1.00 96.44 112 LEU A N 1
ATOM 893 C CA . LEU A 1 112 ? 3.925 -5.069 -19.087 1.00 96.44 112 LEU A CA 1
ATOM 894 C C . LEU A 1 112 ? 3.120 -5.733 -17.971 1.00 96.44 112 LEU A C 1
ATOM 896 O O . LEU A 1 112 ? 2.583 -6.824 -18.164 1.00 96.44 112 LEU A O 1
ATOM 900 N N . ARG A 1 113 ? 3.064 -5.107 -16.794 1.00 96.19 113 ARG A N 1
ATOM 901 C CA . ARG A 1 113 ? 2.424 -5.693 -15.612 1.00 96.19 113 ARG A CA 1
ATOM 902 C C . ARG A 1 113 ? 0.962 -5.273 -15.513 1.00 96.19 113 ARG A C 1
ATOM 904 O O . ARG A 1 113 ? 0.657 -4.207 -14.998 1.00 96.19 113 ARG A O 1
ATOM 911 N N . LEU A 1 114 ? 0.074 -6.165 -15.927 1.00 95.81 114 LEU A N 1
ATOM 912 C CA . LEU A 1 114 ? -1.368 -6.021 -15.786 1.00 95.81 114 LEU A CA 1
ATOM 913 C C . LEU A 1 114 ? -1.793 -6.548 -14.408 1.00 95.81 114 LEU A C 1
ATOM 915 O O . LEU A 1 114 ? -1.685 -7.744 -14.142 1.00 95.81 114 LEU A O 1
ATOM 919 N N . VAL A 1 115 ? -2.207 -5.656 -13.506 1.00 95.94 115 VAL A N 1
ATOM 920 C CA . VAL A 1 115 ? -2.542 -5.997 -12.110 1.00 95.94 115 VAL A CA 1
ATOM 921 C C . VAL A 1 115 ? -4.042 -6.264 -11.966 1.00 95.94 115 VAL A C 1
ATOM 923 O O . VAL A 1 115 ? -4.853 -5.588 -12.597 1.00 95.94 115 VAL A O 1
ATOM 926 N N . GLU A 1 116 ? -4.415 -7.252 -11.157 1.00 95.75 116 GLU A N 1
ATOM 927 C CA . GLU A 1 116 ? -5.808 -7.506 -10.761 1.00 95.75 116 GLU A CA 1
ATOM 928 C C . GLU A 1 116 ? -6.412 -6.322 -9.980 1.00 95.75 116 GLU A C 1
ATOM 930 O O . GLU A 1 116 ? -5.705 -5.458 -9.461 1.00 95.75 116 GLU A O 1
ATOM 935 N N . GLY A 1 117 ? -7.740 -6.208 -9.981 1.00 95.38 117 GLY A N 1
ATOM 936 C CA . GLY A 1 117 ? -8.472 -5.101 -9.358 1.00 95.38 117 GLY A CA 1
ATOM 937 C C . GLY A 1 117 ? -8.433 -3.766 -10.123 1.00 95.38 117 GLY A C 1
ATOM 938 O O . GLY A 1 117 ? -9.121 -2.821 -9.713 1.00 95.38 117 GLY A O 1
ATOM 939 N N . MET A 1 118 ? -7.672 -3.683 -11.222 1.00 96.38 118 MET A N 1
ATOM 940 C CA . MET A 1 118 ? -7.648 -2.556 -12.167 1.00 96.38 118 MET A CA 1
ATOM 941 C C . MET A 1 118 ? -8.761 -2.656 -13.216 1.00 96.38 118 MET A C 1
ATOM 943 O O . MET A 1 118 ? -9.241 -3.748 -13.529 1.00 96.38 118 MET A O 1
ATOM 947 N N . ARG A 1 119 ? -9.147 -1.512 -13.786 1.00 97.06 119 ARG A N 1
ATOM 948 C CA . ARG A 1 119 ? -10.096 -1.430 -14.905 1.00 97.06 119 ARG A CA 1
ATOM 949 C C . ARG A 1 119 ? -9.367 -1.555 -16.239 1.00 97.06 119 ARG A C 1
ATOM 951 O O . ARG A 1 119 ? -8.175 -1.258 -16.339 1.00 97.06 119 ARG A O 1
ATOM 958 N N . LEU A 1 120 ? -10.094 -1.901 -17.297 1.00 97.12 120 LEU A N 1
ATOM 959 C CA . LEU A 1 120 ? -9.556 -1.876 -18.656 1.00 97.12 120 LEU A CA 1
ATOM 960 C C . LEU A 1 120 ? -9.013 -0.488 -19.033 1.00 97.12 120 LEU A C 1
ATOM 962 O O . LEU A 1 120 ? -7.970 -0.406 -19.676 1.00 97.12 120 LEU A O 1
ATOM 966 N N . SER A 1 121 ? -9.645 0.601 -18.586 1.00 96.00 121 SER A N 1
ATOM 967 C CA . SER A 1 121 ? -9.130 1.964 -18.785 1.00 96.00 121 SER A CA 1
ATOM 968 C C . SER A 1 121 ? -7.698 2.145 -18.262 1.00 96.00 121 SER A C 1
ATOM 970 O O . SER A 1 121 ? -6.882 2.800 -18.909 1.00 96.00 121 SER A O 1
ATOM 972 N N . ASP A 1 122 ? -7.364 1.521 -17.128 1.00 96.25 122 ASP A N 1
ATOM 973 C CA . ASP A 1 122 ? -6.018 1.578 -16.549 1.00 96.25 122 ASP A CA 1
ATOM 974 C C . ASP A 1 122 ? -5.017 0.789 -17.402 1.00 96.25 122 ASP A C 1
ATOM 976 O O . ASP A 1 122 ? -3.882 1.224 -17.600 1.00 96.25 122 ASP A O 1
ATOM 980 N N . TYR A 1 123 ? -5.434 -0.357 -17.951 1.00 97.06 123 TYR A N 1
ATOM 981 C CA . TYR A 1 123 ? -4.606 -1.153 -18.862 1.00 97.06 123 TYR A CA 1
ATOM 982 C C . TYR A 1 123 ? -4.351 -0.429 -20.182 1.00 97.06 123 TYR A C 1
ATOM 984 O O . TYR A 1 123 ? -3.233 -0.474 -20.692 1.00 97.06 123 TYR A O 1
ATOM 992 N N . LEU A 1 124 ? -5.356 0.262 -20.727 1.00 97.25 124 LEU A N 1
ATOM 993 C CA . LEU A 1 124 ? -5.196 1.066 -21.938 1.00 97.25 124 LEU A CA 1
ATOM 994 C C . LEU A 1 124 ? -4.196 2.198 -21.706 1.00 97.25 124 LEU A C 1
ATOM 996 O O . LEU A 1 124 ? -3.270 2.354 -22.499 1.00 97.25 124 LEU A O 1
ATOM 1000 N N . LYS A 1 125 ? -4.291 2.902 -20.573 1.00 96.19 125 LYS A N 1
ATOM 1001 C CA . LYS A 1 125 ? -3.302 3.916 -20.190 1.00 96.19 125 LYS A CA 1
ATOM 1002 C C . LYS A 1 125 ? -1.886 3.332 -20.093 1.00 96.19 125 LYS A C 1
ATOM 1004 O O . LYS A 1 125 ? -0.961 3.879 -20.690 1.00 96.19 125 LYS A O 1
ATOM 1009 N N . GLN A 1 126 ? -1.719 2.185 -19.431 1.00 96.25 126 GLN A N 1
ATOM 1010 C CA . GLN A 1 126 ? -0.420 1.503 -19.358 1.00 96.25 126 GLN A CA 1
ATOM 1011 C C . GLN A 1 126 ? 0.110 1.097 -20.738 1.00 96.25 126 GLN A C 1
ATOM 1013 O O . GLN A 1 126 ? 1.306 1.204 -20.990 1.00 96.25 126 GLN A O 1
ATOM 1018 N N . LEU A 1 127 ? -0.762 0.658 -21.650 1.00 95.88 127 LEU A N 1
ATOM 1019 C CA . LEU A 1 127 ? -0.384 0.332 -23.026 1.00 95.88 127 LEU A CA 1
ATOM 1020 C C . LEU A 1 127 ? 0.067 1.565 -23.815 1.00 95.88 127 LEU A C 1
ATOM 1022 O O . LEU A 1 127 ? 0.958 1.425 -24.648 1.00 95.88 127 LEU A O 1
ATOM 1026 N N . ARG A 1 128 ? -0.514 2.750 -23.570 1.00 95.12 128 ARG A N 1
ATOM 1027 C CA . ARG A 1 128 ? -0.082 4.019 -24.188 1.00 95.12 128 ARG A CA 1
ATOM 1028 C C . ARG A 1 128 ? 1.284 4.476 -23.684 1.00 95.12 128 ARG A C 1
ATOM 1030 O O . ARG A 1 128 ? 2.073 4.997 -24.461 1.00 95.12 128 ARG A O 1
ATOM 1037 N N . GLU A 1 129 ? 1.556 4.279 -22.399 1.00 95.25 129 GLU A N 1
ATOM 1038 C CA . GLU A 1 129 ? 2.809 4.696 -21.756 1.00 95.25 129 GLU A CA 1
ATOM 1039 C C . GLU A 1 129 ? 3.953 3.684 -21.961 1.00 95.25 129 GLU A C 1
ATOM 1041 O O . GLU A 1 129 ? 5.128 4.019 -21.795 1.00 95.25 129 GLU A O 1
ATOM 1046 N N . ALA A 1 130 ? 3.630 2.441 -22.324 1.00 94.44 130 ALA A N 1
ATOM 1047 C CA . ALA A 1 130 ? 4.602 1.367 -22.453 1.00 94.44 130 ALA A CA 1
ATOM 1048 C C . ALA A 1 130 ? 5.546 1.549 -23.664 1.00 94.44 130 ALA A C 1
ATOM 1050 O O . ALA A 1 130 ? 5.107 1.831 -24.784 1.00 94.44 130 ALA A O 1
ATOM 1051 N N . PRO A 1 131 ? 6.862 1.340 -23.474 1.00 92.38 131 PRO A N 1
ATOM 1052 C CA . PRO A 1 131 ? 7.854 1.601 -24.506 1.00 92.38 131 PRO A CA 1
ATOM 1053 C C . PRO A 1 131 ? 7.778 0.582 -25.647 1.00 92.38 131 PRO A C 1
ATOM 1055 O O . PRO A 1 131 ? 7.545 -0.602 -25.439 1.00 92.38 131 PRO A O 1
ATOM 1058 N N . TYR A 1 132 ? 8.061 1.025 -26.872 1.00 90.50 132 TYR A N 1
ATOM 1059 C CA . TYR A 1 132 ? 8.162 0.159 -28.056 1.00 90.50 132 TYR A CA 1
ATOM 1060 C C . TYR A 1 132 ? 6.883 -0.614 -28.426 1.00 90.50 132 TYR A C 1
ATOM 1062 O O . TYR A 1 132 ? 6.956 -1.545 -29.230 1.00 90.50 132 TYR A O 1
ATOM 1070 N N . ILE A 1 133 ? 5.715 -0.243 -27.896 1.00 94.44 133 ILE A N 1
ATOM 1071 C CA . ILE A 1 133 ? 4.429 -0.765 -28.366 1.00 94.44 133 ILE A CA 1
ATOM 1072 C C . ILE A 1 133 ? 4.010 -0.013 -29.626 1.00 94.44 133 ILE A C 1
ATOM 1074 O O . ILE A 1 133 ? 4.114 1.208 -29.720 1.00 94.44 133 ILE A O 1
ATOM 1078 N N . LYS A 1 134 ? 3.509 -0.751 -30.618 1.00 94.81 134 LYS A N 1
ATOM 1079 C CA . LYS A 1 134 ? 2.894 -0.149 -31.799 1.00 94.81 134 LYS A CA 1
ATOM 1080 C C . LYS A 1 134 ? 1.422 0.136 -31.509 1.00 94.81 134 LYS A C 1
ATOM 1082 O O . LYS A 1 134 ? 0.612 -0.784 -31.428 1.00 94.81 134 LYS A O 1
ATOM 1087 N N . HIS A 1 135 ? 1.069 1.405 -31.383 1.00 95.81 135 HIS A N 1
ATOM 1088 C CA . HIS A 1 135 ? -0.314 1.809 -31.151 1.00 95.81 135 HIS A CA 1
ATOM 1089 C C . HIS A 1 135 ? -1.147 1.656 -32.427 1.00 95.81 135 HIS A C 1
ATOM 1091 O O . HIS A 1 135 ? -0.862 2.302 -33.436 1.00 95.81 135 HIS A O 1
ATOM 1097 N N . THR A 1 136 ? -2.149 0.780 -32.391 1.00 95.69 136 THR A N 1
ATOM 1098 C CA . THR A 1 136 ? -3.073 0.536 -33.510 1.00 95.69 136 THR A CA 1
ATOM 1099 C C . THR A 1 136 ? -4.525 0.840 -33.161 1.00 95.69 136 THR A C 1
ATOM 1101 O O . THR A 1 136 ? -5.326 1.041 -34.071 1.00 95.69 136 THR A O 1
ATOM 1104 N N . LEU A 1 137 ? -4.860 0.955 -31.872 1.00 94.69 137 LEU A N 1
ATOM 1105 C CA . LEU A 1 137 ? -6.160 1.448 -31.422 1.00 94.69 137 LEU A CA 1
ATOM 1106 C C . LEU A 1 137 ? -6.292 2.955 -31.669 1.00 94.69 137 LEU A C 1
ATOM 1108 O O . LEU A 1 137 ? -5.424 3.727 -31.247 1.00 94.69 137 LEU A O 1
ATOM 1112 N N . SER A 1 138 ? -7.401 3.369 -32.289 1.00 93.00 138 SER A N 1
ATOM 1113 C CA . SER A 1 138 ? -7.693 4.771 -32.626 1.00 93.00 138 SER A CA 1
ATOM 1114 C C . SER A 1 138 ? -8.022 5.647 -31.417 1.00 93.00 138 SER A C 1
ATOM 1116 O O . SER A 1 138 ? -7.695 6.829 -31.420 1.00 93.00 138 SER A O 1
ATOM 1118 N N . ASP A 1 139 ? -8.669 5.084 -30.397 1.00 94.88 139 ASP A N 1
ATOM 1119 C CA . ASP A 1 139 ? -8.954 5.731 -29.117 1.00 94.88 139 ASP A CA 1
ATOM 1120 C C . ASP A 1 139 ? -8.974 4.690 -27.983 1.00 94.88 139 ASP A C 1
ATOM 1122 O O . ASP A 1 139 ? -8.757 3.499 -28.222 1.00 94.88 139 ASP A O 1
ATOM 1126 N N . ASP A 1 140 ? -9.197 5.147 -26.749 1.00 94.44 140 ASP A N 1
ATOM 1127 C CA . ASP A 1 140 ? -9.219 4.302 -25.546 1.00 94.44 140 ASP A CA 1
ATOM 1128 C C . ASP A 1 140 ? -10.651 3.918 -25.123 1.00 94.44 140 ASP A C 1
ATOM 1130 O O . ASP A 1 140 ? -10.905 3.564 -23.970 1.00 94.44 140 ASP A O 1
ATOM 1134 N N . LYS A 1 141 ? -11.625 3.995 -26.041 1.00 95.00 141 LYS A N 1
ATOM 1135 C CA . LYS A 1 141 ? -13.009 3.617 -25.738 1.00 95.00 141 LYS A CA 1
ATOM 1136 C C . LYS A 1 141 ? -13.169 2.105 -25.760 1.00 95.00 141 LYS A C 1
ATOM 1138 O O . LYS A 1 141 ? -12.660 1.410 -26.638 1.00 95.00 141 LYS A O 1
ATOM 1143 N N . TYR A 1 142 ? -13.993 1.602 -24.849 1.00 95.62 142 TYR A N 1
ATOM 1144 C CA . TYR A 1 142 ? -14.267 0.170 -24.730 1.00 95.62 142 TYR A CA 1
ATOM 1145 C C . TYR A 1 142 ? -14.880 -0.410 -26.014 1.00 95.62 142 TYR A C 1
ATOM 1147 O O . TYR A 1 142 ? -14.451 -1.461 -26.475 1.00 95.62 142 TYR A O 1
ATOM 1155 N N . ALA A 1 143 ? -15.789 0.317 -26.672 1.00 95.00 143 ALA A N 1
ATOM 1156 C CA . ALA A 1 143 ? -16.369 -0.110 -27.948 1.00 95.00 143 ALA A CA 1
ATOM 1157 C C . ALA A 1 143 ? -15.309 -0.330 -29.050 1.00 95.00 143 ALA A C 1
ATOM 1159 O O . ALA A 1 143 ? -15.372 -1.318 -29.779 1.00 95.00 143 ALA A O 1
ATOM 1160 N N . THR A 1 144 ? -14.302 0.546 -29.134 1.00 95.69 144 THR A N 1
ATOM 1161 C CA . THR A 1 144 ? -13.192 0.435 -30.095 1.00 95.69 144 THR A CA 1
ATOM 1162 C C . THR A 1 144 ? -12.346 -0.803 -29.819 1.00 95.69 144 THR A C 1
ATOM 1164 O O . THR A 1 144 ? -11.985 -1.532 -30.742 1.00 95.69 144 THR A O 1
ATOM 1167 N N . VAL A 1 145 ? -12.064 -1.080 -28.544 1.00 96.12 145 VAL A N 1
ATOM 1168 C CA . VAL A 1 145 ? -11.324 -2.278 -28.130 1.00 96.12 145 VAL A CA 1
ATOM 1169 C C . VAL A 1 145 ? -12.113 -3.547 -28.456 1.00 96.12 145 VAL A C 1
ATOM 1171 O O . VAL A 1 145 ? -11.545 -4.480 -29.023 1.00 96.12 145 VAL A O 1
ATOM 1174 N N . ALA A 1 146 ? -13.416 -3.577 -28.164 1.00 95.81 146 ALA A N 1
ATOM 1175 C CA . ALA A 1 146 ? -14.278 -4.711 -28.491 1.00 95.81 146 ALA A CA 1
ATOM 1176 C C . ALA A 1 146 ? -14.322 -4.987 -30.002 1.00 95.81 146 ALA A C 1
ATOM 1178 O O . ALA A 1 146 ? -14.216 -6.140 -30.420 1.00 95.81 146 ALA A O 1
ATOM 1179 N N . GLN A 1 147 ? -14.414 -3.933 -30.819 1.00 95.31 147 GLN A N 1
ATOM 1180 C CA . GLN A 1 147 ? -14.391 -4.046 -32.276 1.00 95.31 147 GLN A CA 1
ATOM 1181 C C . GLN A 1 147 ? -13.039 -4.560 -32.787 1.00 95.31 147 GLN A C 1
ATOM 1183 O O . GLN A 1 147 ? -13.006 -5.474 -33.606 1.00 95.31 147 GLN A O 1
ATOM 1188 N N . ALA A 1 148 ? -11.925 -4.015 -32.289 1.00 94.56 148 ALA A N 1
ATOM 1189 C CA . ALA A 1 148 ? -10.580 -4.417 -32.703 1.00 94.56 148 ALA A CA 1
ATOM 1190 C C . ALA A 1 148 ? -10.232 -5.868 -32.320 1.00 94.56 148 ALA A C 1
ATOM 1192 O O . ALA A 1 148 ? -9.392 -6.498 -32.964 1.00 94.56 148 ALA A O 1
ATOM 1193 N N . LEU A 1 149 ? -10.857 -6.393 -31.263 1.00 94.50 149 LEU A N 1
ATOM 1194 C CA . LEU A 1 149 ? -10.700 -7.778 -30.819 1.00 94.50 149 LEU A CA 1
ATOM 1195 C C . LEU A 1 149 ? -11.721 -8.744 -31.428 1.00 94.50 149 LEU A C 1
ATOM 1197 O O . LEU A 1 149 ? -11.559 -9.947 -31.228 1.00 94.50 149 LEU A O 1
ATOM 1201 N N . GLU A 1 150 ? -12.715 -8.234 -32.165 1.00 94.56 150 GLU A N 1
ATOM 1202 C CA . GLU A 1 150 ? -13.808 -9.014 -32.761 1.00 94.56 150 GLU A CA 1
ATOM 1203 C C . GLU A 1 150 ? -14.575 -9.829 -31.702 1.00 94.56 150 GLU A C 1
ATOM 1205 O O . GLU A 1 150 ? -14.836 -11.020 -31.873 1.00 94.56 150 GLU A O 1
ATOM 1210 N N . LEU A 1 151 ? -14.900 -9.197 -30.566 1.00 92.69 151 LEU A N 1
ATOM 1211 C CA . LEU A 1 151 ? -15.607 -9.866 -29.470 1.00 92.69 151 LEU A CA 1
ATOM 1212 C C . LEU A 1 151 ? -17.039 -10.239 -29.879 1.00 92.69 151 LEU A C 1
ATOM 1214 O O . LEU A 1 151 ? -17.785 -9.394 -30.370 1.00 92.69 151 LEU A O 1
ATOM 1218 N N . GLU A 1 152 ? -17.450 -11.478 -29.595 1.00 89.62 152 GLU A N 1
ATOM 1219 C CA . GLU A 1 152 ? -18.820 -11.956 -29.857 1.00 89.62 152 GLU A CA 1
ATOM 1220 C C . GLU A 1 152 ? -19.875 -11.155 -29.081 1.00 89.62 152 GLU A C 1
ATOM 1222 O O . GLU A 1 152 ? -20.959 -10.884 -29.591 1.00 89.62 152 GLU A O 1
ATOM 1227 N N . ASN A 1 153 ? -19.538 -10.754 -27.851 1.00 92.44 153 ASN A N 1
ATOM 1228 C CA . ASN A 1 153 ? -20.382 -9.949 -26.974 1.00 92.44 153 ASN A CA 1
ATOM 1229 C C . ASN A 1 153 ? -19.630 -8.657 -26.614 1.00 92.44 153 ASN A C 1
ATOM 1231 O O . ASN A 1 153 ? -18.875 -8.655 -25.643 1.00 92.44 153 ASN A O 1
ATOM 1235 N N . PRO A 1 154 ? -19.806 -7.553 -27.365 1.00 92.00 154 PRO A N 1
ATOM 1236 C CA . PRO A 1 154 ? -19.059 -6.308 -27.143 1.00 92.00 154 PRO A CA 1
ATOM 1237 C C . PRO A 1 154 ? -19.260 -5.679 -25.757 1.00 92.00 154 PRO A C 1
ATOM 1239 O O . PRO A 1 154 ? -18.382 -4.974 -25.269 1.00 92.00 154 PRO A O 1
ATOM 1242 N N . GLU A 1 155 ? -20.392 -5.963 -25.110 1.00 91.50 155 GLU A N 1
ATOM 1243 C CA . GLU A 1 155 ? -20.695 -5.527 -23.740 1.00 91.50 155 GLU A CA 1
ATOM 1244 C C . GLU A 1 155 ? -19.884 -6.301 -22.680 1.00 91.50 155 GLU A C 1
ATOM 1246 O O . GLU A 1 155 ? -19.688 -5.826 -21.562 1.00 91.50 155 GLU A O 1
ATOM 1251 N N . TRP A 1 156 ? -19.383 -7.499 -23.011 1.00 94.25 156 TRP A N 1
ATOM 1252 C CA . TRP A 1 156 ? -18.586 -8.356 -22.124 1.00 94.25 156 TRP A CA 1
ATOM 1253 C C . TRP A 1 156 ? -17.104 -8.009 -22.247 1.00 94.25 156 TRP A C 1
ATOM 1255 O O . TRP A 1 156 ? -16.288 -8.805 -22.714 1.00 94.25 156 TRP A O 1
ATOM 1265 N N . ILE A 1 157 ? -16.765 -6.780 -21.864 1.00 95.94 157 ILE A N 1
ATOM 1266 C CA . ILE A 1 157 ? -15.416 -6.245 -22.052 1.00 95.94 157 ILE A CA 1
ATOM 1267 C C . ILE A 1 157 ? -14.666 -6.016 -20.740 1.00 95.94 157 ILE A C 1
ATOM 1269 O O . ILE A 1 157 ? -13.528 -6.464 -20.592 1.00 95.94 157 ILE A O 1
ATOM 1273 N N . GLU A 1 158 ? -15.290 -5.351 -19.768 1.00 97.88 158 GLU A N 1
ATOM 1274 C CA . GLU A 1 158 ? -14.674 -5.137 -18.460 1.00 97.88 158 GLU A CA 1
ATOM 1275 C C . GLU A 1 158 ? -14.513 -6.486 -17.752 1.00 97.88 158 GLU A C 1
ATOM 1277 O O . GLU A 1 158 ? -15.396 -7.342 -17.810 1.00 97.88 158 GLU A O 1
ATOM 1282 N N . GLY A 1 159 ? -13.369 -6.699 -17.103 1.00 97.44 159 GLY A N 1
ATOM 1283 C CA . GLY A 1 159 ? -13.070 -7.960 -16.424 1.00 97.44 159 GLY A CA 1
ATOM 1284 C C . GLY A 1 159 ? -12.643 -9.119 -17.331 1.00 97.44 159 GLY A C 1
ATOM 1285 O O . GLY A 1 159 ? -12.266 -10.170 -16.822 1.00 97.44 159 GLY A O 1
ATOM 1286 N N . TRP A 1 160 ? -12.634 -8.947 -18.658 1.00 97.88 160 TRP A N 1
ATOM 1287 C CA . TRP A 1 160 ? -12.337 -10.018 -19.618 1.00 97.88 160 TRP A CA 1
ATOM 1288 C C . TRP A 1 160 ? -10.880 -10.059 -20.108 1.00 97.88 160 TRP A C 1
ATOM 1290 O O . TRP A 1 160 ? -10.595 -10.657 -21.146 1.00 97.88 160 TRP A O 1
ATOM 1300 N N . PHE A 1 161 ? -9.933 -9.488 -19.359 1.00 98.00 161 PHE A N 1
ATOM 1301 C CA . PHE A 1 161 ? -8.500 -9.485 -19.682 1.00 98.00 161 PHE A CA 1
ATOM 1302 C C . PHE A 1 161 ? -7.696 -10.056 -18.523 1.00 98.00 161 PHE A C 1
ATOM 1304 O O . PHE A 1 161 ? -7.794 -9.565 -17.412 1.00 98.00 161 PHE A O 1
ATOM 1311 N N . TRP A 1 162 ? -6.906 -11.104 -18.756 1.00 98.19 162 TRP A N 1
ATOM 1312 C CA . TRP A 1 162 ? -6.243 -11.809 -17.660 1.00 98.19 162 TRP A CA 1
ATOM 1313 C C . TRP A 1 162 ? -5.123 -10.961 -17.027 1.00 98.19 162 TRP A C 1
ATOM 1315 O O . TRP A 1 162 ? -4.241 -10.515 -17.773 1.00 98.19 162 TRP A O 1
ATOM 1325 N N . PRO A 1 163 ? -5.098 -10.797 -15.689 1.00 97.19 163 PRO A N 1
ATOM 1326 C CA . PRO A 1 163 ? -4.040 -10.065 -14.999 1.00 97.19 163 PRO A CA 1
ATOM 1327 C C . PRO A 1 163 ? -2.754 -10.905 -14.952 1.00 97.19 163 PRO A C 1
ATOM 1329 O O . PRO A 1 163 ? -2.739 -12.037 -14.463 1.00 97.19 163 PRO A O 1
ATOM 1332 N N . ASP A 1 164 ? -1.666 -10.385 -15.522 1.00 95.31 164 ASP A N 1
ATOM 1333 C CA . ASP A 1 164 ? -0.351 -11.034 -15.558 1.00 95.31 164 ASP A CA 1
ATOM 1334 C C . ASP A 1 164 ? 0.759 -10.048 -15.952 1.00 95.31 164 ASP A C 1
ATOM 1336 O O . ASP A 1 164 ? 0.513 -8.961 -16.478 1.00 95.31 164 ASP A O 1
ATOM 1340 N N . THR A 1 165 ? 2.012 -10.462 -15.779 1.00 96.25 165 THR A N 1
ATOM 1341 C CA . THR A 1 165 ? 3.153 -9.802 -16.416 1.00 96.25 165 THR A CA 1
ATOM 1342 C C . THR A 1 165 ? 3.314 -10.314 -17.845 1.00 96.25 165 THR A C 1
ATOM 1344 O O . THR A 1 165 ? 3.874 -11.378 -18.108 1.00 96.25 165 THR A O 1
ATOM 1347 N N . LEU A 1 166 ? 2.818 -9.534 -18.799 1.00 94.75 166 LEU A N 1
ATOM 1348 C CA . LEU A 1 166 ? 2.909 -9.812 -20.221 1.00 94.75 166 LEU A CA 1
ATOM 1349 C C . LEU A 1 166 ? 4.293 -9.445 -20.761 1.00 94.75 166 LEU A C 1
ATOM 1351 O O . LEU A 1 166 ? 4.648 -8.273 -20.834 1.00 94.75 166 LEU A O 1
ATOM 1355 N N . MET A 1 167 ? 5.043 -10.440 -21.230 1.00 95.12 167 MET A N 1
ATOM 1356 C CA . MET A 1 167 ? 6.290 -10.201 -21.963 1.00 95.12 167 MET A CA 1
ATOM 1357 C C . MET A 1 167 ? 5.994 -9.924 -23.440 1.00 95.12 167 MET A C 1
ATOM 1359 O O . MET A 1 167 ? 5.270 -10.696 -24.085 1.00 95.12 167 MET A O 1
ATOM 1363 N N . TYR A 1 168 ? 6.519 -8.827 -23.980 1.00 94.75 168 TYR A N 1
ATOM 1364 C CA . TYR A 1 168 ? 6.344 -8.434 -25.382 1.00 94.75 168 TYR A CA 1
ATOM 1365 C C . TYR A 1 168 ? 7.661 -7.990 -26.017 1.00 94.75 168 TYR A C 1
ATOM 1367 O O . TYR A 1 168 ? 8.584 -7.583 -25.317 1.00 94.75 168 TYR A O 1
ATOM 1375 N N . THR A 1 169 ? 7.758 -8.100 -27.340 1.00 92.94 169 THR A N 1
ATOM 1376 C CA . THR A 1 169 ? 8.902 -7.603 -28.117 1.00 92.94 169 THR A CA 1
ATOM 1377 C C . THR A 1 169 ? 8.564 -6.252 -28.741 1.00 92.94 169 THR A C 1
ATOM 1379 O O . THR A 1 169 ? 7.393 -5.867 -28.834 1.00 92.94 169 THR A O 1
ATOM 1382 N N . ALA A 1 170 ? 9.581 -5.508 -29.169 1.00 90.31 170 ALA A N 1
ATOM 1383 C CA . ALA A 1 170 ? 9.373 -4.205 -29.790 1.00 90.31 170 ALA A CA 1
ATOM 1384 C C . ALA A 1 170 ? 8.471 -4.297 -31.036 1.00 90.31 170 ALA A C 1
ATOM 1386 O O . ALA A 1 170 ? 8.500 -5.272 -31.783 1.00 90.31 170 ALA A O 1
ATOM 1387 N N . ASN A 1 171 ? 7.685 -3.248 -31.275 1.00 89.62 171 ASN A N 1
ATOM 1388 C CA . ASN A 1 171 ? 6.671 -3.140 -32.326 1.00 89.62 171 ASN A CA 1
ATOM 1389 C C . ASN A 1 171 ? 5.497 -4.127 -32.216 1.00 89.62 171 ASN A C 1
ATOM 1391 O O . ASN A 1 171 ? 4.671 -4.182 -33.132 1.00 89.62 171 ASN A O 1
ATOM 1395 N N . THR A 1 172 ? 5.370 -4.867 -31.108 1.00 94.56 172 THR A N 1
ATOM 1396 C CA . THR A 1 172 ? 4.133 -5.605 -30.824 1.00 94.56 172 THR A CA 1
ATOM 1397 C C . THR A 1 172 ? 2.978 -4.610 -30.715 1.00 94.56 172 THR A C 1
ATOM 1399 O O . THR A 1 172 ? 3.103 -3.576 -30.059 1.00 94.56 172 THR A O 1
ATOM 1402 N N . THR A 1 173 ? 1.856 -4.900 -31.372 1.00 96.88 173 THR A N 1
ATOM 1403 C CA . THR A 1 173 ? 0.681 -4.021 -31.346 1.00 96.88 173 THR A CA 1
ATOM 1404 C C . THR A 1 173 ? -0.072 -4.117 -30.023 1.00 96.88 173 THR A C 1
ATOM 1406 O O . THR A 1 173 ? -0.211 -5.220 -29.488 1.00 96.88 173 THR A O 1
ATOM 1409 N N . ASP A 1 174 ? -0.642 -3.005 -29.566 1.00 96.56 174 ASP A N 1
ATOM 1410 C CA . ASP A 1 174 ? -1.581 -2.947 -28.434 1.00 96.56 174 ASP A CA 1
ATOM 1411 C C . ASP A 1 174 ? -2.704 -4.003 -28.531 1.00 96.56 174 ASP A C 1
ATOM 1413 O O . ASP A 1 174 ? -2.902 -4.789 -27.601 1.00 96.56 174 ASP A O 1
ATOM 1417 N N . VAL A 1 175 ? -3.356 -4.121 -29.693 1.00 96.94 175 VAL A N 1
ATOM 1418 C CA . VAL A 1 175 ? -4.429 -5.102 -29.954 1.00 96.94 175 VAL A CA 1
ATOM 1419 C C . VAL A 1 175 ? -3.955 -6.547 -29.759 1.00 96.94 175 VAL A C 1
ATOM 1421 O O . VAL A 1 175 ? -4.672 -7.364 -29.187 1.00 96.94 175 VAL A O 1
ATOM 1424 N N . ALA A 1 176 ? -2.733 -6.888 -30.180 1.00 97.00 176 ALA A N 1
ATOM 1425 C CA . ALA A 1 176 ? -2.200 -8.246 -30.024 1.00 97.00 176 ALA A CA 1
ATOM 1426 C C . ALA A 1 176 ? -1.982 -8.626 -28.549 1.00 97.00 176 ALA A C 1
ATOM 1428 O O . ALA A 1 176 ? -2.233 -9.771 -28.160 1.00 97.00 176 ALA A O 1
ATOM 1429 N N . LEU A 1 177 ? -1.543 -7.674 -27.719 1.00 97.12 177 LEU A N 1
ATOM 1430 C CA . LEU A 1 177 ? -1.372 -7.895 -26.282 1.00 97.12 177 LEU A CA 1
ATOM 1431 C C . LEU A 1 177 ? -2.718 -8.069 -25.584 1.00 97.12 177 LEU A C 1
ATOM 1433 O O . LEU A 1 177 ? -2.884 -9.028 -24.827 1.00 97.12 177 LEU A O 1
ATOM 1437 N N . LEU A 1 178 ? -3.685 -7.210 -25.909 1.00 97.00 178 LEU A N 1
ATOM 1438 C CA . LEU A 1 178 ? -5.058 -7.318 -25.422 1.00 97.00 178 LEU A CA 1
ATOM 1439 C C . LEU A 1 178 ? -5.699 -8.646 -25.842 1.00 97.00 178 LEU A C 1
ATOM 1441 O O . LEU A 1 178 ? -6.265 -9.339 -25.002 1.00 97.00 178 LEU A O 1
ATOM 1445 N N . LYS A 1 179 ? -5.517 -9.082 -27.094 1.00 97.12 179 LYS A N 1
ATOM 1446 C CA . LYS A 1 179 ? -6.012 -10.378 -27.591 1.00 97.12 179 LYS A CA 1
ATOM 1447 C C . LYS A 1 179 ? -5.419 -11.558 -26.824 1.00 97.12 179 LYS A C 1
ATOM 1449 O O . LYS A 1 179 ? -6.127 -12.517 -26.515 1.00 97.12 179 LYS A O 1
ATOM 1454 N N . ARG A 1 180 ? -4.127 -11.496 -26.481 1.00 97.31 180 ARG A N 1
ATOM 1455 C CA . ARG A 1 180 ? -3.461 -12.525 -25.668 1.00 97.31 180 ARG A CA 1
ATOM 1456 C C . ARG A 1 180 ? -4.020 -12.569 -24.244 1.00 97.31 180 ARG A C 1
ATOM 1458 O O . ARG A 1 180 ? -4.312 -13.661 -23.757 1.00 97.31 180 ARG A O 1
ATOM 1465 N N . ALA A 1 181 ? -4.183 -11.413 -23.600 1.00 97.56 181 ALA A N 1
ATOM 1466 C CA . ALA A 1 181 ? -4.775 -11.316 -22.265 1.00 97.56 181 ALA A CA 1
ATOM 1467 C C . ALA A 1 181 ? -6.233 -11.797 -22.255 1.00 97.56 181 ALA A C 1
ATOM 1469 O O . ALA A 1 181 ? -6.615 -12.575 -21.381 1.00 97.56 181 ALA A O 1
ATOM 1470 N N . HIS A 1 182 ? -7.017 -11.408 -23.262 1.00 97.75 182 HIS A N 1
ATOM 1471 C CA . HIS A 1 182 ? -8.409 -11.813 -23.410 1.00 97.75 182 HIS A CA 1
ATOM 1472 C C . HIS A 1 182 ? -8.550 -13.327 -23.590 1.00 97.75 182 HIS A C 1
ATOM 1474 O O . HIS A 1 182 ? -9.247 -13.984 -22.821 1.00 97.75 182 HIS A O 1
ATOM 1480 N N . LYS A 1 183 ? -7.795 -13.926 -24.521 1.00 97.19 183 LYS A N 1
ATOM 1481 C CA . LYS A 1 183 ? -7.809 -15.382 -24.742 1.00 97.19 183 LYS A CA 1
ATOM 1482 C C . LYS A 1 183 ? -7.439 -16.170 -23.481 1.00 97.19 183 LYS A C 1
ATOM 1484 O O . LYS A 1 183 ? -8.001 -17.236 -23.230 1.00 97.19 183 LYS A O 1
ATOM 1489 N N . LYS A 1 184 ? -6.480 -15.666 -22.695 1.00 97.69 184 LYS A N 1
ATOM 1490 C CA . LYS A 1 184 ? -6.097 -16.286 -21.421 1.00 97.69 184 LYS A CA 1
ATOM 1491 C C . LYS A 1 184 ? -7.232 -16.197 -20.395 1.00 97.69 184 LYS A C 1
ATOM 1493 O O . LYS A 1 184 ? -7.491 -17.197 -19.730 1.00 97.69 184 LYS A O 1
ATOM 1498 N N . MET A 1 185 ? -7.933 -15.061 -20.322 1.00 97.81 185 MET A N 1
ATOM 1499 C CA . MET A 1 185 ? -9.088 -14.891 -19.436 1.00 97.81 185 MET A CA 1
ATOM 1500 C C . MET A 1 185 ? -10.233 -15.817 -19.826 1.00 97.81 185 MET A C 1
ATOM 1502 O O . MET A 1 185 ? -10.717 -16.548 -18.973 1.00 97.81 185 MET A O 1
ATOM 1506 N N . VAL A 1 186 ? -10.601 -15.869 -21.110 1.00 97.62 186 VAL A N 1
ATOM 1507 C CA . VAL A 1 186 ? -11.654 -16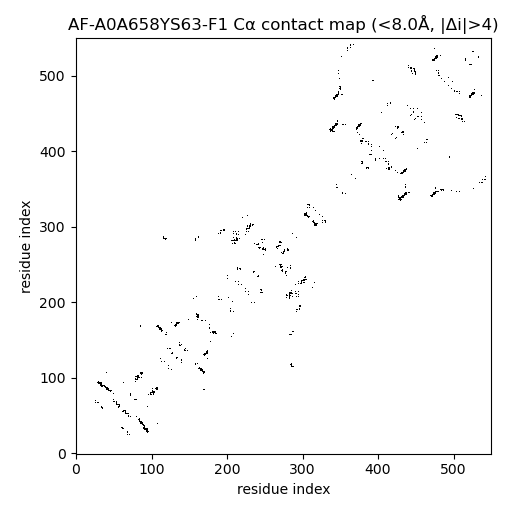.767 -21.612 1.00 97.62 186 VAL A CA 1
ATOM 1508 C C . VAL A 1 186 ? -11.386 -18.207 -21.180 1.00 97.62 186 VAL A C 1
ATOM 1510 O O . VAL A 1 186 ? -12.236 -18.821 -20.547 1.00 97.62 186 VAL A O 1
ATOM 1513 N N . LYS A 1 187 ? -10.164 -18.715 -21.389 1.00 98.00 187 LYS A N 1
ATOM 1514 C CA . LYS A 1 187 ? -9.791 -20.074 -20.966 1.00 98.00 187 LYS A CA 1
ATOM 1515 C C . LYS A 1 187 ? -9.934 -20.296 -19.454 1.00 98.00 187 LYS A C 1
ATOM 1517 O O . LYS A 1 187 ? -10.360 -21.371 -19.027 1.00 98.00 187 LYS A O 1
ATOM 1522 N N . ALA A 1 188 ? -9.528 -19.321 -18.644 1.00 98.19 188 ALA A N 1
ATOM 1523 C CA . ALA A 1 188 ? -9.650 -19.407 -17.192 1.00 98.19 188 ALA A CA 1
ATOM 1524 C C . ALA A 1 188 ? -11.118 -19.385 -16.737 1.00 98.19 188 ALA A C 1
ATOM 1526 O O . ALA A 1 188 ? -11.508 -20.203 -15.905 1.00 98.19 188 ALA A O 1
ATOM 1527 N N . VAL A 1 189 ? -11.936 -18.507 -17.322 1.00 98.31 189 VAL A N 1
ATOM 1528 C CA . VAL A 1 189 ? -13.377 -18.411 -17.058 1.00 98.31 189 VAL A CA 1
ATOM 1529 C C . VAL A 1 189 ? -14.100 -19.676 -17.498 1.00 98.31 189 VAL A C 1
ATOM 1531 O O . VAL A 1 189 ? -14.937 -20.166 -16.753 1.00 98.31 189 VAL A O 1
ATOM 1534 N N . ASP A 1 190 ? -13.756 -20.246 -18.652 1.00 98.12 190 ASP A N 1
ATOM 1535 C CA . ASP A 1 190 ? -14.321 -21.513 -19.128 1.00 98.12 190 ASP A CA 1
ATOM 1536 C C . ASP A 1 190 ? -14.052 -22.640 -18.132 1.00 98.12 190 ASP A C 1
ATOM 1538 O O . ASP A 1 190 ? -14.973 -23.350 -17.734 1.00 98.12 190 ASP A O 1
ATOM 1542 N N . SER A 1 191 ? -12.810 -22.728 -17.649 1.00 98.00 191 SER A N 1
ATOM 1543 C CA . SER A 1 191 ? -12.401 -23.753 -16.685 1.00 98.00 191 SER A CA 1
ATOM 1544 C C . SER A 1 191 ? -13.104 -23.571 -15.332 1.00 98.00 191 SER A C 1
ATOM 1546 O O . SER A 1 191 ? -13.577 -24.538 -14.738 1.00 98.00 191 SER A O 1
ATOM 1548 N N . ALA A 1 192 ? -13.209 -22.328 -14.849 1.00 97.94 192 ALA A N 1
ATOM 1549 C CA . ALA A 1 192 ? -13.925 -21.998 -13.617 1.00 97.94 192 ALA A CA 1
ATOM 1550 C C . ALA A 1 192 ? -15.439 -22.222 -13.750 1.00 97.94 192 ALA A C 1
ATOM 1552 O O . ALA A 1 192 ? -16.084 -22.663 -12.804 1.00 97.94 192 ALA A O 1
ATOM 1553 N N . TRP A 1 193 ? -16.010 -21.940 -14.923 1.00 98.19 193 TRP A N 1
ATOM 1554 C CA . TRP A 1 193 ? -17.423 -22.148 -15.208 1.00 98.19 193 TRP A CA 1
ATOM 1555 C C . TRP A 1 193 ? -17.759 -23.634 -15.229 1.00 98.19 193 TRP A C 1
ATOM 1557 O O . TRP A 1 193 ? -18.701 -24.039 -14.558 1.00 98.19 193 TRP A O 1
ATOM 1567 N N . GLU A 1 194 ? -17.005 -24.457 -15.953 1.00 97.44 194 GLU A N 1
ATOM 1568 C CA . GLU A 1 194 ? -17.232 -25.906 -16.029 1.00 97.44 194 GLU A CA 1
ATOM 1569 C C . GLU A 1 194 ? -17.068 -26.597 -14.670 1.00 97.44 194 GLU A C 1
ATOM 1571 O O . GLU A 1 194 ? -17.855 -27.478 -14.338 1.00 97.44 194 GLU A O 1
ATOM 1576 N N . GLY A 1 195 ? -16.090 -26.165 -13.867 1.00 96.94 195 GLY A N 1
ATOM 1577 C CA . GLY A 1 195 ? -15.823 -26.724 -12.541 1.00 96.94 195 GLY A CA 1
ATOM 1578 C C . GLY A 1 195 ? -16.671 -26.156 -11.401 1.00 96.94 195 GLY A C 1
ATOM 1579 O O . GLY A 1 195 ? -16.511 -26.614 -10.274 1.00 96.94 195 GLY A O 1
ATOM 1580 N N . ARG A 1 196 ? -17.533 -25.161 -11.649 1.00 97.94 196 ARG A N 1
ATOM 1581 C CA . ARG A 1 196 ? -18.227 -24.409 -10.590 1.00 97.94 196 ARG A CA 1
ATOM 1582 C C . ARG A 1 196 ? -19.100 -25.291 -9.694 1.00 97.94 196 ARG A C 1
ATOM 1584 O O . ARG A 1 196 ? -19.645 -26.301 -10.128 1.00 97.94 196 ARG A O 1
ATOM 1591 N N . ALA A 1 197 ? -19.299 -24.855 -8.452 1.00 96.94 197 ALA A N 1
ATOM 1592 C CA . ALA A 1 197 ? -20.204 -25.521 -7.523 1.00 96.94 197 ALA A CA 1
ATOM 1593 C C . ALA A 1 197 ? -21.664 -25.530 -8.024 1.00 96.94 197 ALA A C 1
ATOM 1595 O O . ALA A 1 197 ? -22.134 -24.582 -8.660 1.00 96.94 197 ALA A O 1
ATOM 1596 N N . ASP A 1 198 ? -22.406 -26.582 -7.677 1.00 94.38 198 ASP A N 1
ATOM 1597 C CA . ASP A 1 198 ? -23.822 -26.711 -8.029 1.00 94.38 198 ASP A CA 1
ATOM 1598 C C . ASP A 1 198 ? -24.699 -25.654 -7.334 1.00 94.38 198 ASP A C 1
ATOM 1600 O O . ASP A 1 198 ? -24.454 -25.248 -6.195 1.00 94.38 198 ASP A O 1
ATOM 1604 N N . GLY A 1 199 ? -25.778 -25.235 -8.004 1.00 92.50 199 GLY A N 1
ATOM 1605 C CA . GLY A 1 199 ? -26.788 -24.343 -7.416 1.00 92.50 199 GLY A CA 1
ATOM 1606 C C . GLY A 1 199 ? -26.341 -22.886 -7.234 1.00 92.50 199 GLY A C 1
ATOM 1607 O O . GLY A 1 199 ? -26.883 -22.162 -6.384 1.00 92.50 199 GLY A O 1
ATOM 1608 N N . LEU A 1 200 ? -25.344 -22.440 -8.004 1.00 96.88 200 LEU A N 1
ATOM 1609 C CA . LEU A 1 200 ? -24.977 -21.027 -8.090 1.00 96.88 200 LEU A CA 1
ATOM 1610 C C . LEU A 1 200 ? -26.008 -20.246 -8.928 1.00 96.88 200 LEU A C 1
ATOM 1612 O O . LEU A 1 200 ? -26.441 -20.736 -9.970 1.00 96.88 200 LEU A O 1
ATOM 1616 N N . PRO A 1 201 ? -26.394 -19.024 -8.515 1.00 96.81 201 PRO A N 1
ATOM 1617 C CA . PRO A 1 201 ? -27.459 -18.240 -9.147 1.00 96.81 201 PRO A CA 1
ATOM 1618 C C . PRO A 1 201 ? -27.015 -17.486 -10.421 1.00 96.81 201 PRO A C 1
ATOM 1620 O O . PRO A 1 201 ? -27.624 -16.478 -10.776 1.00 96.81 201 PRO A O 1
AT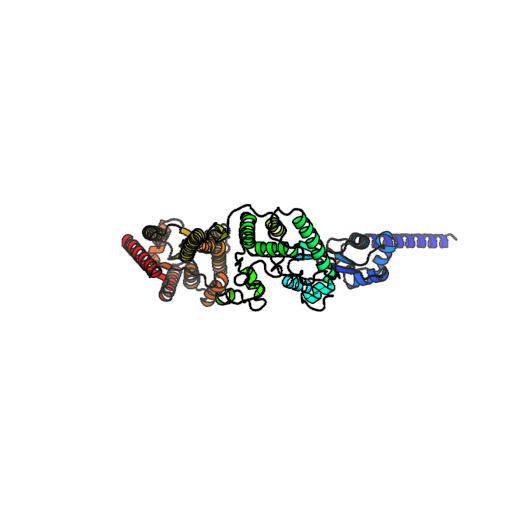OM 1623 N N . TYR A 1 202 ? -25.951 -17.931 -11.098 1.00 97.44 202 TYR A N 1
ATOM 1624 C CA . TYR A 1 202 ? -25.432 -17.283 -12.308 1.00 97.44 202 TYR A CA 1
ATOM 1625 C C . TYR A 1 202 ? -26.134 -17.801 -13.566 1.00 97.44 202 TYR A C 1
ATOM 1627 O O . TYR A 1 202 ? -26.288 -19.009 -13.745 1.00 97.44 202 TYR A O 1
ATOM 1635 N N . LYS A 1 203 ? -26.508 -16.889 -14.466 1.00 96.12 203 LYS A N 1
ATOM 1636 C CA . LYS A 1 203 ? -27.139 -17.204 -15.759 1.00 96.12 203 LYS A CA 1
ATOM 1637 C C . LYS A 1 203 ? -26.123 -17.498 -16.860 1.00 96.12 203 LYS A C 1
ATOM 1639 O O . LYS A 1 203 ? -26.375 -18.339 -17.716 1.00 96.12 203 LYS A O 1
ATOM 1644 N N . ASP A 1 204 ? -24.983 -16.818 -16.827 1.00 97.19 204 ASP A N 1
ATOM 1645 C CA . ASP A 1 204 ? -23.942 -16.886 -17.850 1.00 97.19 204 ASP A CA 1
ATOM 1646 C C . ASP A 1 204 ? -22.543 -16.647 -17.251 1.00 97.19 204 ASP A C 1
ATOM 1648 O O . ASP A 1 204 ? -22.386 -16.310 -16.072 1.00 97.19 204 ASP A O 1
ATOM 1652 N N . LYS A 1 205 ? -21.511 -16.832 -18.083 1.00 97.88 205 LYS A N 1
ATOM 1653 C CA . LYS A 1 205 ? -20.104 -16.637 -17.707 1.00 97.88 205 LYS A CA 1
ATOM 1654 C C . LYS A 1 205 ? -19.800 -15.188 -17.315 1.00 97.88 205 LYS A C 1
ATOM 1656 O O . LYS A 1 205 ? -18.973 -14.964 -16.436 1.00 97.88 205 LYS A O 1
ATOM 1661 N N . ASN A 1 206 ? -20.480 -14.210 -17.912 1.00 98.00 206 ASN A N 1
ATOM 1662 C CA . ASN A 1 206 ? -20.272 -12.802 -17.587 1.00 98.00 206 ASN A CA 1
ATOM 1663 C C . ASN A 1 206 ? -20.738 -12.477 -16.164 1.00 98.00 206 ASN A C 1
ATOM 1665 O O . ASN A 1 206 ? -20.072 -11.720 -15.465 1.00 98.00 206 ASN A O 1
ATOM 1669 N N . GLN A 1 207 ? -21.809 -13.106 -15.677 1.00 98.38 207 GLN A N 1
ATOM 1670 C CA . GLN A 1 207 ? -22.228 -12.983 -14.279 1.00 98.38 207 GLN A CA 1
ATOM 1671 C C . GLN A 1 207 ? -21.218 -13.585 -13.294 1.00 98.38 207 GLN A C 1
ATOM 1673 O O . GLN A 1 207 ? -21.004 -13.005 -12.228 1.00 98.38 207 GLN A O 1
ATOM 1678 N N . LEU A 1 208 ? -20.556 -14.693 -13.653 1.00 98.50 208 LEU A N 1
ATOM 1679 C CA . LEU A 1 208 ? -19.457 -15.245 -12.853 1.00 98.50 208 LEU A CA 1
ATOM 1680 C C . LEU A 1 208 ? -18.288 -14.248 -12.767 1.00 98.50 208 LEU A C 1
ATOM 1682 O O . LEU A 1 208 ? -17.817 -13.956 -11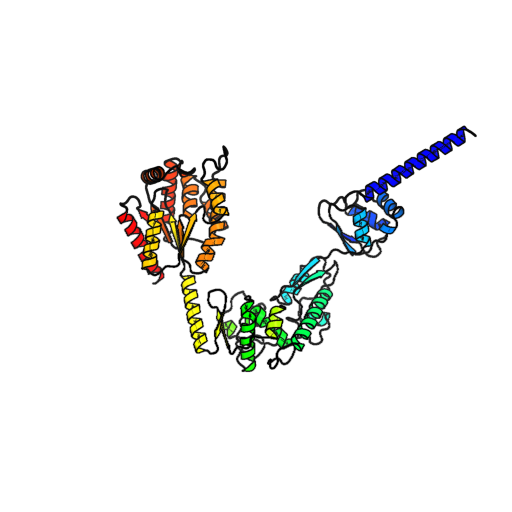.669 1.00 98.50 208 LEU A O 1
ATOM 1686 N N . VAL A 1 209 ? -17.858 -13.687 -13.904 1.00 98.50 209 VAL A N 1
ATOM 1687 C CA . VAL A 1 209 ? -16.783 -12.674 -13.964 1.00 98.50 209 VAL A CA 1
ATOM 1688 C C . VAL A 1 209 ? -17.177 -11.400 -13.210 1.00 98.50 209 VAL A C 1
ATOM 1690 O O . VAL A 1 209 ? -16.370 -10.831 -12.478 1.00 98.50 209 VAL A O 1
ATOM 1693 N N . THR A 1 210 ? -18.440 -10.987 -13.317 1.00 98.62 210 THR A N 1
ATOM 1694 C CA . THR A 1 210 ? -18.983 -9.827 -12.602 1.00 98.62 210 THR A CA 1
ATOM 1695 C C . THR A 1 210 ? -18.911 -10.034 -11.094 1.00 98.62 210 THR A C 1
ATOM 1697 O O . THR A 1 210 ? -18.370 -9.182 -10.390 1.00 98.62 210 THR A O 1
ATOM 1700 N N . MET A 1 211 ? -19.377 -11.184 -10.596 1.00 98.56 211 MET A N 1
ATOM 1701 C CA . MET A 1 211 ? -19.271 -11.522 -9.176 1.00 98.56 211 MET A CA 1
ATOM 1702 C C . MET A 1 211 ? -17.808 -11.576 -8.719 1.00 98.56 211 MET A C 1
ATOM 1704 O O . MET A 1 211 ? -17.470 -11.004 -7.685 1.00 98.56 211 MET A O 1
ATOM 1708 N N . ALA A 1 212 ? -16.926 -12.194 -9.510 1.00 98.38 212 ALA A N 1
ATOM 1709 C CA . ALA A 1 212 ? -15.496 -12.239 -9.216 1.00 98.38 212 ALA A CA 1
ATOM 1710 C C . ALA A 1 212 ? -14.885 -10.831 -9.103 1.00 98.38 212 ALA A C 1
ATOM 1712 O O . ALA A 1 212 ? -14.096 -10.582 -8.198 1.00 98.38 212 ALA A O 1
ATOM 1713 N N . SER A 1 213 ? -15.285 -9.889 -9.963 1.00 98.38 213 SER A N 1
ATOM 1714 C CA . SER A 1 213 ? -14.798 -8.504 -9.899 1.00 98.38 213 SER A CA 1
ATOM 1715 C C . SER A 1 213 ? -15.282 -7.742 -8.663 1.00 98.38 213 SER A C 1
ATOM 1717 O O . SER A 1 213 ? -14.554 -6.906 -8.137 1.00 98.38 213 SER A O 1
ATOM 1719 N N . ILE A 1 214 ? -16.490 -8.043 -8.174 1.00 98.25 214 ILE A N 1
ATOM 1720 C CA . ILE A 1 214 ? -17.010 -7.468 -6.929 1.00 98.25 214 ILE A CA 1
ATOM 1721 C C . ILE A 1 214 ? -16.192 -7.992 -5.747 1.00 98.25 214 ILE A C 1
ATOM 1723 O O . ILE A 1 214 ? -15.704 -7.199 -4.950 1.00 98.25 214 ILE A O 1
ATOM 1727 N N . ILE A 1 215 ? -15.974 -9.310 -5.681 1.00 97.50 215 ILE A N 1
ATOM 1728 C CA . ILE A 1 215 ? -15.165 -9.950 -4.631 1.00 97.50 215 ILE A CA 1
ATOM 1729 C C . ILE A 1 215 ? -13.738 -9.381 -4.612 1.00 97.50 215 ILE A C 1
ATOM 1731 O O . ILE A 1 215 ? -13.230 -9.052 -3.541 1.00 97.50 215 ILE A O 1
ATOM 1735 N N . GLU A 1 216 ? -13.124 -9.215 -5.788 1.00 97.12 216 GLU A N 1
ATOM 1736 C CA . GLU A 1 216 ? -11.782 -8.642 -5.953 1.00 97.12 216 GLU A CA 1
ATOM 1737 C C . GLU A 1 216 ? -11.671 -7.236 -5.350 1.00 97.12 216 GLU A C 1
ATOM 1739 O O . GLU A 1 216 ? -10.676 -6.897 -4.714 1.00 97.12 216 GLU A O 1
ATOM 1744 N N . LYS A 1 217 ? -12.696 -6.398 -5.543 1.00 95.56 217 LYS A N 1
ATOM 1745 C CA . LYS A 1 217 ? -12.695 -5.024 -5.031 1.00 95.56 217 LYS A CA 1
ATOM 1746 C C . LYS A 1 217 ? -13.078 -4.916 -3.558 1.00 95.56 217 LYS A C 1
ATOM 1748 O O . LYS A 1 217 ? -12.813 -3.869 -2.974 1.00 95.56 217 LYS A O 1
ATOM 1753 N N . GLU A 1 218 ? -13.684 -5.949 -2.982 1.00 93.56 218 GLU A N 1
ATOM 1754 C CA . GLU A 1 218 ? -14.202 -5.915 -1.615 1.00 93.56 218 GLU A CA 1
ATOM 1755 C C . GLU A 1 218 ? -13.150 -6.307 -0.571 1.00 93.56 218 GLU A C 1
ATOM 1757 O O . GLU A 1 218 ? -13.083 -5.694 0.490 1.00 93.56 218 GLU A O 1
ATOM 1762 N N . THR A 1 219 ? -12.315 -7.318 -0.840 1.00 85.50 219 THR A N 1
ATOM 1763 C CA . THR A 1 219 ? -11.372 -7.815 0.172 1.00 85.50 219 THR A CA 1
ATOM 1764 C C . THR A 1 219 ? -9.984 -8.134 -0.370 1.00 85.50 219 THR A C 1
ATOM 1766 O O . THR A 1 219 ? -9.803 -8.911 -1.306 1.00 85.50 219 THR A O 1
ATOM 1769 N N . ALA A 1 220 ? -8.978 -7.583 0.311 1.00 78.00 220 ALA A N 1
ATOM 1770 C CA . ALA A 1 220 ? -7.578 -7.961 0.145 1.00 78.00 220 ALA A CA 1
ATOM 1771 C C . ALA A 1 220 ? -7.178 -9.154 1.041 1.00 78.00 220 ALA A C 1
ATOM 1773 O O . ALA A 1 220 ? -6.092 -9.714 0.878 1.00 78.00 220 ALA A O 1
ATOM 1774 N N . VAL A 1 221 ? -8.032 -9.560 1.990 1.00 86.44 221 VAL A N 1
ATOM 1775 C CA . VAL A 1 221 ? -7.728 -10.612 2.969 1.00 86.44 221 VAL A CA 1
ATOM 1776 C C . VAL A 1 221 ? -8.040 -11.981 2.371 1.00 86.44 221 VAL A C 1
ATOM 1778 O O . VAL A 1 221 ? -9.195 -12.394 2.259 1.00 86.44 221 VAL A O 1
ATOM 1781 N N . ALA A 1 222 ? -6.986 -12.716 2.011 1.00 88.81 222 ALA A N 1
ATOM 1782 C CA . ALA A 1 222 ? -7.114 -13.984 1.297 1.00 88.81 222 ALA A CA 1
ATOM 1783 C C . ALA A 1 222 ? -7.961 -15.037 2.035 1.00 88.81 222 ALA A C 1
ATOM 1785 O O . ALA A 1 222 ? -8.722 -15.758 1.395 1.00 88.81 222 ALA A O 1
ATOM 1786 N N . SER A 1 223 ? -7.872 -15.106 3.368 1.00 89.69 223 SER A N 1
ATOM 1787 C CA . SER A 1 223 ? -8.611 -16.084 4.180 1.00 89.69 223 SER A CA 1
ATOM 1788 C C . SER A 1 223 ? -10.116 -15.819 4.268 1.00 89.69 223 SER A C 1
ATOM 1790 O O . SER A 1 223 ? -10.875 -16.737 4.560 1.00 89.69 223 SER A O 1
ATOM 1792 N N . GLU A 1 224 ? -10.557 -14.584 4.025 1.00 92.38 224 GLU A N 1
ATOM 1793 C CA . GLU A 1 224 ? -11.965 -14.179 4.149 1.00 92.38 224 GLU A CA 1
ATOM 1794 C C . GLU A 1 224 ? -12.698 -14.188 2.803 1.00 92.38 224 GLU A C 1
ATOM 1796 O O . GLU A 1 224 ? -13.928 -14.131 2.757 1.00 92.38 224 GLU A O 1
ATOM 1801 N N . ARG A 1 225 ? -11.958 -14.283 1.693 1.00 95.12 225 ARG A N 1
ATOM 1802 C CA . ARG A 1 225 ? -12.484 -14.143 0.330 1.00 95.12 225 ARG A CA 1
ATOM 1803 C C . ARG A 1 225 ? -13.633 -15.102 0.024 1.00 95.12 225 ARG A C 1
ATOM 1805 O O . ARG A 1 225 ? -14.661 -14.676 -0.500 1.00 95.12 225 ARG A O 1
ATOM 1812 N N . ASP A 1 226 ? -13.510 -16.366 0.421 1.00 96.69 226 ASP A N 1
ATOM 1813 C CA . ASP A 1 226 ? -14.553 -17.376 0.205 1.00 96.69 226 ASP A CA 1
ATOM 1814 C C . ASP A 1 226 ? -15.825 -17.086 1.028 1.00 96.69 226 ASP A C 1
ATOM 1816 O O . ASP A 1 226 ? -16.935 -17.430 0.609 1.00 96.69 226 ASP A O 1
ATOM 1820 N N . GLN A 1 227 ? -15.691 -16.433 2.190 1.00 96.62 227 GLN A N 1
ATOM 1821 C CA . GLN A 1 227 ? -16.817 -16.018 3.033 1.00 96.62 227 GLN A CA 1
ATOM 1822 C C . GLN A 1 227 ? -17.493 -14.754 2.491 1.00 96.62 227 GLN A C 1
ATOM 1824 O O . GLN A 1 227 ? -18.723 -14.687 2.478 1.00 96.62 227 GLN A O 1
ATOM 1829 N N . VAL A 1 228 ? -16.719 -13.787 1.987 1.00 96.88 228 VAL A N 1
ATOM 1830 C CA . VAL A 1 228 ? -17.243 -12.607 1.277 1.00 96.88 228 VAL A CA 1
ATOM 1831 C C . VAL A 1 228 ? -18.024 -13.041 0.033 1.00 96.88 228 VAL A C 1
ATOM 1833 O O . VAL A 1 228 ? -19.167 -12.621 -0.158 1.00 96.88 228 VAL A O 1
ATOM 1836 N N . ALA A 1 229 ? -17.466 -13.966 -0.756 1.00 97.50 229 ALA A N 1
ATOM 1837 C CA . ALA A 1 229 ? -18.150 -14.565 -1.899 1.00 97.50 229 ALA A CA 1
ATOM 1838 C C . ALA A 1 229 ? -19.478 -15.222 -1.488 1.00 97.50 229 ALA A C 1
ATOM 1840 O O . ALA A 1 229 ? -20.512 -14.975 -2.113 1.00 97.50 229 ALA A O 1
ATOM 1841 N N . SER A 1 230 ? -19.475 -15.998 -0.396 1.00 97.75 230 SER A N 1
ATOM 1842 C CA . SER A 1 230 ? -20.691 -16.605 0.161 1.00 97.75 230 SER A CA 1
ATOM 1843 C C . SER A 1 230 ? -21.775 -15.568 0.462 1.00 97.75 230 SER A C 1
ATOM 1845 O O . SER A 1 230 ? -22.924 -15.760 0.063 1.00 97.75 230 SER A O 1
ATOM 1847 N N . VAL A 1 231 ? -21.428 -14.437 1.093 1.00 98.12 231 VAL A N 1
ATOM 1848 C CA . VAL A 1 231 ? -22.402 -13.378 1.410 1.00 98.12 231 VAL A CA 1
ATOM 1849 C C . VAL A 1 231 ? -23.063 -12.833 0.145 1.00 98.12 231 VAL A C 1
ATOM 1851 O O . VAL A 1 231 ? -24.294 -12.810 0.068 1.00 98.12 231 VAL A O 1
ATOM 1854 N N . PHE A 1 232 ? -22.284 -12.430 -0.862 1.00 98.25 232 PHE A N 1
ATOM 1855 C CA . PHE A 1 232 ? -22.852 -11.869 -2.091 1.00 98.25 232 PHE A CA 1
ATOM 1856 C C . PHE A 1 232 ? -23.699 -12.883 -2.862 1.00 98.25 232 PHE A C 1
ATOM 1858 O O . PHE A 1 232 ? -24.775 -12.543 -3.358 1.00 98.25 232 PHE A O 1
ATOM 1865 N N . ILE A 1 233 ? -23.265 -14.141 -2.924 1.00 98.12 233 ILE A N 1
ATOM 1866 C CA . ILE A 1 233 ? -23.994 -15.204 -3.623 1.00 98.12 233 ILE A CA 1
ATOM 1867 C C . ILE A 1 233 ? -25.289 -15.560 -2.887 1.00 98.12 233 ILE A C 1
ATOM 1869 O O . ILE A 1 233 ? -26.325 -15.753 -3.527 1.00 98.12 233 ILE A O 1
ATOM 1873 N N . ASN A 1 234 ? -25.272 -15.596 -1.553 1.00 98.06 234 ASN A N 1
ATOM 1874 C CA . ASN A 1 234 ? -26.477 -15.799 -0.755 1.00 98.06 234 ASN A CA 1
ATOM 1875 C C . ASN A 1 234 ? -27.471 -14.654 -0.946 1.00 98.06 234 ASN A C 1
ATOM 1877 O O . ASN A 1 234 ? -28.650 -14.922 -1.179 1.00 98.06 234 ASN A O 1
ATOM 1881 N N . ARG A 1 235 ? -27.004 -13.396 -0.914 1.00 98.12 235 ARG A N 1
ATOM 1882 C CA . ARG A 1 235 ? -27.839 -12.217 -1.197 1.00 98.12 235 ARG A CA 1
ATOM 1883 C C . ARG A 1 235 ? -28.480 -12.309 -2.576 1.00 98.12 235 ARG A C 1
ATOM 1885 O O . ARG A 1 235 ? -29.696 -12.166 -2.695 1.00 98.12 235 ARG A O 1
ATOM 1892 N N . LEU A 1 236 ? -27.679 -12.627 -3.592 1.00 97.81 236 LEU A N 1
ATOM 1893 C CA . LEU A 1 236 ? -28.141 -12.791 -4.966 1.00 97.81 236 LEU A CA 1
ATOM 1894 C C . LEU A 1 236 ? -29.215 -13.883 -5.080 1.00 97.81 236 LEU A C 1
ATOM 1896 O O . LEU A 1 236 ? -30.236 -13.668 -5.730 1.00 97.81 236 LEU A O 1
ATOM 1900 N N . ARG A 1 237 ? -29.027 -15.023 -4.403 1.00 96.75 237 ARG A N 1
ATOM 1901 C CA . ARG A 1 237 ? -29.974 -16.149 -4.410 1.00 96.75 237 ARG A CA 1
ATOM 1902 C C . ARG A 1 237 ? -31.350 -15.776 -3.850 1.00 96.75 237 ARG A C 1
ATOM 1904 O O . ARG A 1 237 ? -32.353 -16.268 -4.357 1.00 96.75 237 ARG A O 1
ATOM 1911 N N . ILE A 1 238 ? -31.404 -14.929 -2.823 1.00 96.50 238 ILE A N 1
ATOM 1912 C CA . ILE A 1 238 ? -32.659 -14.526 -2.162 1.00 96.50 238 ILE A CA 1
ATOM 1913 C C . ILE A 1 238 ? -33.222 -13.192 -2.677 1.00 96.50 238 ILE A C 1
ATOM 1915 O O . ILE A 1 238 ? -34.209 -12.699 -2.138 1.00 96.50 238 ILE A O 1
ATOM 1919 N N . GLY A 1 239 ? -32.598 -12.581 -3.690 1.00 96.44 239 GLY A N 1
ATOM 1920 C CA . GLY A 1 239 ? -33.024 -11.285 -4.228 1.00 96.44 239 GLY A CA 1
ATOM 1921 C C . GLY A 1 239 ? -32.745 -10.092 -3.306 1.00 96.44 239 GLY A C 1
ATOM 1922 O O . GLY A 1 239 ? -33.355 -9.036 -3.466 1.00 96.44 239 GLY A O 1
ATOM 1923 N N . MET A 1 240 ? -31.826 -10.232 -2.348 1.00 97.25 240 MET A N 1
ATOM 1924 C CA . MET A 1 240 ? -31.334 -9.112 -1.549 1.00 97.25 240 MET A CA 1
ATOM 1925 C C . MET A 1 240 ? -30.344 -8.290 -2.385 1.00 97.25 240 MET A C 1
ATOM 1927 O O . MET A 1 240 ? -29.497 -8.844 -3.088 1.00 97.25 240 MET A O 1
ATOM 1931 N N . ARG A 1 241 ? -30.441 -6.958 -2.312 1.00 97.94 241 ARG A N 1
ATOM 1932 C CA . ARG A 1 241 ? -29.488 -6.050 -2.970 1.00 97.94 241 ARG A CA 1
ATOM 1933 C C . ARG A 1 241 ? -28.063 -6.304 -2.468 1.00 97.94 241 ARG A C 1
ATOM 1935 O O . ARG A 1 241 ? -27.873 -6.579 -1.285 1.00 97.94 241 ARG A O 1
ATOM 1942 N N . LEU A 1 242 ? -27.069 -6.204 -3.352 1.00 97.69 242 LEU A N 1
ATOM 1943 C CA . LEU A 1 242 ? -25.684 -6.535 -2.995 1.00 97.69 242 LEU A CA 1
ATOM 1944 C C . LEU A 1 242 ? -25.039 -5.469 -2.105 1.00 97.69 242 LEU A C 1
ATOM 1946 O O . LEU A 1 242 ? -24.319 -5.856 -1.191 1.00 97.69 242 LEU A O 1
ATOM 1950 N N . GLN A 1 243 ? -25.367 -4.185 -2.309 1.00 97.19 243 GLN A N 1
ATOM 1951 C CA . GLN A 1 243 ? -24.915 -3.047 -1.492 1.00 97.19 243 GLN A CA 1
ATOM 1952 C C . GLN A 1 243 ? -23.395 -3.036 -1.260 1.00 97.19 243 GLN A C 1
ATOM 1954 O O . GLN A 1 243 ? -22.934 -3.179 -0.132 1.00 97.19 243 GLN A O 1
ATOM 1959 N N . THR A 1 244 ? -22.630 -2.911 -2.343 1.00 96.19 244 THR A N 1
ATOM 1960 C CA . THR A 1 244 ? -21.156 -2.875 -2.330 1.00 96.19 244 THR A CA 1
ATOM 1961 C C . THR A 1 244 ? -20.657 -1.578 -2.973 1.00 96.19 244 THR A C 1
ATOM 1963 O O . THR A 1 244 ? -21.010 -1.245 -4.113 1.00 96.19 244 THR A O 1
ATOM 1966 N N . ASP A 1 245 ? -19.845 -0.824 -2.234 1.00 94.69 245 ASP A N 1
ATOM 1967 C CA . ASP A 1 245 ? -19.359 0.512 -2.607 1.00 94.69 245 ASP A CA 1
ATOM 1968 C C . ASP A 1 245 ? -18.574 0.545 -3.932 1.00 94.69 245 ASP A C 1
ATOM 1970 O O . ASP A 1 245 ? -18.848 1.428 -4.754 1.00 94.69 245 ASP A O 1
ATOM 1974 N N . PRO A 1 246 ? -17.668 -0.415 -4.228 1.00 96.25 246 PRO A N 1
ATOM 1975 C CA . PRO A 1 246 ? -16.978 -0.491 -5.516 1.00 96.25 246 PRO A CA 1
ATOM 1976 C C . PRO A 1 246 ? -17.883 -0.391 -6.750 1.00 96.25 246 PRO A C 1
ATOM 1978 O O . PRO A 1 246 ? -17.492 0.202 -7.759 1.00 96.25 246 PRO A O 1
ATOM 1981 N N . THR A 1 247 ? -19.103 -0.927 -6.680 1.00 97.56 247 THR A N 1
ATOM 1982 C CA . THR A 1 247 ? -20.053 -0.870 -7.802 1.00 97.56 247 THR A CA 1
ATOM 1983 C C . THR A 1 247 ? -20.623 0.534 -8.015 1.00 97.56 247 THR A C 1
ATOM 1985 O O . THR A 1 247 ? -20.794 0.969 -9.155 1.00 97.56 247 THR A O 1
ATOM 1988 N N . VAL A 1 248 ? -20.823 1.291 -6.932 1.00 96.94 248 VAL A N 1
ATOM 1989 C CA . VAL A 1 248 ? -21.228 2.703 -6.983 1.00 96.94 248 VAL A CA 1
ATOM 1990 C C . VAL A 1 248 ? -20.108 3.537 -7.595 1.00 96.94 248 VAL A C 1
ATOM 1992 O O . VAL A 1 248 ? -20.343 4.282 -8.544 1.00 96.94 248 VAL A O 1
ATOM 1995 N N . ILE A 1 249 ? -18.874 3.329 -7.128 1.00 95.62 249 ILE A N 1
ATOM 1996 C CA . ILE A 1 249 ? -17.676 4.015 -7.632 1.00 95.62 249 ILE A CA 1
ATOM 1997 C C . ILE A 1 249 ? -17.466 3.740 -9.129 1.00 95.62 249 ILE A C 1
ATOM 1999 O O . ILE A 1 249 ? -17.048 4.625 -9.876 1.00 95.62 249 ILE A O 1
ATOM 2003 N N . TYR A 1 250 ? -17.763 2.526 -9.601 1.00 96.75 250 TYR A N 1
ATOM 2004 C CA . TYR A 1 250 ? -17.748 2.222 -11.034 1.00 96.75 250 TYR A CA 1
ATOM 2005 C C . TYR A 1 250 ? -18.844 2.978 -11.793 1.00 96.75 250 TYR A C 1
ATOM 2007 O O . TYR A 1 250 ? -18.548 3.654 -12.775 1.00 96.75 250 TYR A O 1
ATOM 2015 N N . GLY A 1 251 ? -20.085 2.952 -11.297 1.00 95.50 251 GLY A N 1
ATOM 2016 C CA . GLY A 1 251 ? -21.216 3.661 -11.908 1.00 95.50 251 GLY A CA 1
ATOM 2017 C C . GLY A 1 251 ? -21.088 5.191 -11.925 1.00 95.50 251 GLY A C 1
ATOM 2018 O O . GLY A 1 251 ? -21.708 5.853 -12.760 1.00 95.50 251 GLY A O 1
ATOM 2019 N N . MET A 1 252 ? -20.286 5.771 -11.029 1.00 94.06 252 MET A N 1
ATOM 2020 C CA . MET A 1 252 ? -19.970 7.203 -11.021 1.00 94.06 252 MET A CA 1
ATOM 2021 C C . MET A 1 252 ? -18.998 7.611 -12.139 1.00 94.06 252 MET A C 1
ATOM 2023 O O . MET A 1 252 ? -19.039 8.766 -12.570 1.00 94.06 252 MET A O 1
ATOM 2027 N N . GLY A 1 253 ? -18.150 6.691 -12.615 1.00 92.75 253 GLY A N 1
ATOM 2028 C CA . GLY A 1 253 ? -17.127 6.974 -13.623 1.00 92.75 253 GLY A CA 1
ATOM 2029 C C . GLY A 1 253 ? -16.178 8.097 -13.186 1.00 92.75 253 GLY A C 1
ATOM 2030 O O . GLY A 1 253 ? -15.698 8.114 -12.054 1.00 92.75 253 GLY A O 1
ATOM 2031 N N . GLU A 1 254 ? -15.944 9.063 -14.073 1.00 89.62 254 GLU A N 1
ATOM 2032 C CA . GLU A 1 254 ? -15.049 10.210 -13.844 1.00 89.62 254 GLU A CA 1
ATOM 2033 C C . GLU A 1 254 ? -15.543 11.197 -12.771 1.00 89.62 254 GLU A C 1
ATOM 2035 O O . GLU A 1 254 ? -14.780 12.046 -12.318 1.00 89.62 254 GLU A O 1
ATOM 2040 N N . ARG A 1 255 ? -16.805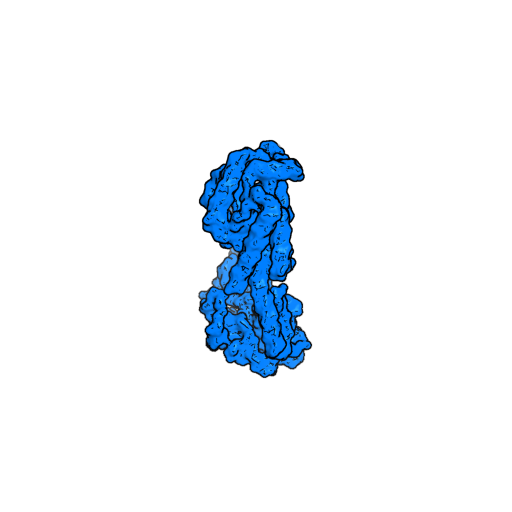 11.098 -12.325 1.00 90.62 255 ARG A N 1
ATOM 2041 C CA . ARG A 1 255 ? -17.332 11.962 -11.251 1.00 90.62 255 ARG A CA 1
ATOM 2042 C C . ARG A 1 255 ? -16.777 11.610 -9.871 1.00 90.62 255 ARG A C 1
ATOM 2044 O O . ARG A 1 255 ? -16.906 12.408 -8.946 1.00 90.62 255 ARG A O 1
ATOM 2051 N N . TYR A 1 256 ? -16.205 10.419 -9.708 1.00 91.25 256 TYR A N 1
ATOM 2052 C CA . TYR A 1 256 ? -15.633 9.999 -8.437 1.00 91.25 256 TYR A CA 1
ATOM 2053 C C . TYR A 1 256 ? -14.322 10.744 -8.156 1.00 91.25 256 TYR A C 1
ATOM 2055 O O . TYR A 1 256 ? -13.351 10.626 -8.897 1.00 91.25 256 TYR A O 1
ATOM 2063 N N . ASN A 1 257 ? -14.284 11.485 -7.050 1.00 86.69 257 ASN A N 1
ATOM 2064 C CA . ASN A 1 257 ? -13.154 12.331 -6.650 1.00 86.69 257 ASN A CA 1
ATOM 2065 C C . ASN A 1 257 ? -12.370 11.771 -5.446 1.00 86.69 257 ASN A C 1
ATOM 2067 O O . ASN A 1 257 ? -11.668 12.512 -4.760 1.00 86.69 257 ASN A O 1
ATOM 2071 N N . GLY A 1 258 ? -12.526 10.476 -5.153 1.00 85.06 258 GLY A N 1
ATOM 2072 C CA . GLY A 1 258 ? -11.910 9.824 -3.994 1.00 85.06 258 GLY A CA 1
ATOM 2073 C C . GLY A 1 258 ? -12.782 9.798 -2.735 1.00 85.06 258 GLY A C 1
ATOM 2074 O O . GLY A 1 258 ? -12.397 9.166 -1.755 1.00 85.06 258 GLY A O 1
ATOM 2075 N N . LYS A 1 259 ? -13.958 10.441 -2.735 1.00 84.81 259 LYS A N 1
ATOM 2076 C CA . LYS A 1 259 ? -14.905 10.414 -1.610 1.00 84.81 259 LYS A CA 1
ATOM 2077 C C . LYS A 1 259 ? -16.263 9.888 -2.057 1.00 84.81 259 LYS A C 1
ATOM 2079 O O . LYS A 1 259 ? -16.718 10.199 -3.152 1.00 84.81 259 LYS A O 1
ATOM 2084 N N . LEU A 1 260 ? -16.894 9.097 -1.191 1.00 87.75 260 LEU A N 1
ATOM 2085 C CA . LEU A 1 260 ? -18.237 8.562 -1.394 1.00 87.75 260 LEU A CA 1
ATOM 2086 C C . LEU A 1 260 ? -19.168 9.179 -0.349 1.00 87.75 260 LEU A C 1
ATOM 2088 O O . LEU A 1 260 ? -18.953 9.023 0.853 1.00 87.75 260 LEU A O 1
ATOM 2092 N N . SER A 1 261 ? -20.165 9.929 -0.802 1.00 89.19 261 SER A N 1
ATOM 2093 C CA . SER A 1 261 ? -21.179 10.536 0.054 1.00 89.19 261 SER A CA 1
ATOM 2094 C C . SER A 1 261 ? -22.438 9.674 0.112 1.00 89.19 261 SER A C 1
ATOM 2096 O O . SER A 1 261 ? -22.678 8.810 -0.731 1.00 89.19 261 SER A O 1
ATOM 2098 N N . ARG A 1 262 ? -23.309 9.952 1.086 1.00 91.12 262 ARG A N 1
ATOM 2099 C CA . ARG A 1 262 ? -24.623 9.303 1.159 1.00 91.12 262 ARG A CA 1
ATOM 2100 C C . ARG A 1 262 ? -25.479 9.570 -0.087 1.00 91.12 262 ARG A C 1
ATOM 2102 O O . ARG A 1 262 ? -26.178 8.671 -0.539 1.00 91.12 262 ARG A O 1
ATOM 2109 N N . ALA A 1 263 ? -25.391 10.773 -0.657 1.00 91.81 263 ALA A N 1
ATOM 2110 C CA . ALA A 1 263 ? -26.112 11.117 -1.880 1.00 91.81 263 ALA A CA 1
ATOM 2111 C C . ALA A 1 263 ? -25.652 10.260 -3.073 1.00 91.81 263 ALA A C 1
ATOM 2113 O O . ALA A 1 263 ? -26.473 9.879 -3.906 1.00 91.81 263 ALA A O 1
ATOM 2114 N N . ASP A 1 264 ? -24.368 9.891 -3.126 1.00 93.00 264 ASP A N 1
ATOM 2115 C CA . ASP A 1 264 ? -23.837 9.015 -4.176 1.00 93.00 264 ASP A CA 1
ATOM 2116 C C . ASP A 1 264 ? -24.419 7.598 -4.074 1.00 93.00 264 ASP A C 1
ATOM 2118 O O . ASP A 1 264 ? -24.805 7.016 -5.088 1.00 93.00 264 ASP A O 1
ATOM 2122 N N . LEU A 1 265 ? -24.561 7.068 -2.852 1.00 93.69 265 LEU A N 1
ATOM 2123 C CA . LEU A 1 265 ? -25.179 5.758 -2.601 1.00 93.69 265 LEU A CA 1
ATOM 2124 C C . LEU A 1 265 ? -26.661 5.722 -2.999 1.00 93.69 265 LEU A C 1
ATOM 2126 O O . LEU A 1 265 ? -27.160 4.691 -3.451 1.00 93.69 265 LEU A O 1
ATOM 2130 N N . GLU A 1 266 ? -27.366 6.842 -2.851 1.00 94.44 266 GLU A N 1
ATOM 2131 C CA . GLU A 1 266 ? -28.793 6.968 -3.166 1.00 94.44 266 GLU A CA 1
ATOM 2132 C C . GLU A 1 266 ? -29.048 7.306 -4.650 1.00 94.44 266 GLU A C 1
ATOM 2134 O O . GLU A 1 266 ? -30.158 7.098 -5.142 1.00 94.44 266 GLU A O 1
ATOM 2139 N N . THR A 1 267 ? -28.032 7.773 -5.388 1.00 95.00 267 THR A N 1
ATOM 2140 C CA . THR A 1 267 ? -28.154 8.164 -6.802 1.00 95.00 267 THR A CA 1
ATOM 2141 C C . THR A 1 267 ? -28.235 6.934 -7.719 1.00 95.00 267 THR A C 1
ATOM 2143 O O . THR A 1 267 ? -27.264 6.175 -7.816 1.00 95.00 267 THR A O 1
ATOM 2146 N N . PRO A 1 268 ? -29.346 6.718 -8.453 1.00 96.69 268 PRO A N 1
ATOM 2147 C CA . PRO A 1 268 ? -29.492 5.539 -9.302 1.00 96.69 268 PRO A CA 1
ATOM 2148 C C . PRO A 1 268 ? -28.524 5.540 -10.489 1.00 96.69 268 PRO A C 1
ATOM 2150 O O . PRO A 1 268 ? -28.471 6.484 -11.276 1.00 96.69 268 PRO A O 1
ATOM 2153 N N . THR A 1 269 ? -27.801 4.435 -10.660 1.00 96.94 269 THR A N 1
ATOM 2154 C CA . THR A 1 269 ? -27.039 4.122 -11.877 1.00 96.94 269 THR A CA 1
ATOM 2155 C C . THR A 1 269 ? -27.220 2.646 -12.215 1.00 96.94 269 THR A C 1
ATOM 2157 O O . THR A 1 269 ? -27.598 1.852 -11.353 1.00 96.94 269 THR A O 1
ATOM 2160 N N . ALA A 1 270 ? -26.901 2.251 -13.449 1.00 97.06 270 ALA A N 1
ATOM 2161 C CA . ALA A 1 270 ? -26.972 0.848 -13.860 1.00 97.06 270 ALA A CA 1
ATOM 2162 C C . ALA A 1 270 ? -26.042 -0.076 -13.049 1.00 97.06 270 ALA A C 1
ATOM 2164 O O . ALA A 1 270 ? -26.272 -1.277 -13.023 1.00 97.06 270 ALA A O 1
ATOM 2165 N N . TYR A 1 271 ? -25.018 0.470 -12.380 1.00 97.88 271 TYR A N 1
ATOM 2166 C CA . TYR A 1 271 ? -24.074 -0.289 -11.555 1.00 97.88 271 TYR A CA 1
ATOM 2167 C C . TYR A 1 271 ? -24.314 -0.125 -10.047 1.00 97.88 271 TYR A C 1
ATOM 2169 O O . TYR A 1 271 ? -23.745 -0.876 -9.264 1.00 97.88 271 TYR A O 1
ATOM 2177 N N . ASN A 1 272 ? -25.154 0.816 -9.606 1.00 97.94 272 ASN A N 1
ATOM 2178 C CA . ASN A 1 272 ? -25.340 1.087 -8.183 1.00 97.94 272 ASN A CA 1
ATOM 2179 C C . ASN A 1 272 ? -26.185 -0.007 -7.502 1.00 97.94 272 ASN A C 1
ATOM 2181 O O . ASN A 1 272 ? -27.420 0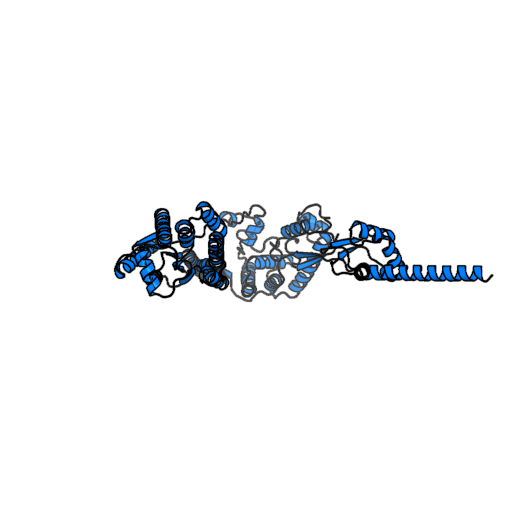.072 -7.464 1.00 97.94 272 ASN A O 1
ATOM 2185 N N . THR A 1 273 ? -25.507 -0.978 -6.880 1.00 97.94 273 THR A N 1
ATOM 2186 C CA . THR A 1 273 ? -26.112 -2.107 -6.149 1.00 97.94 273 THR A CA 1
ATOM 2187 C C . THR A 1 273 ? -26.822 -1.738 -4.841 1.00 97.94 273 THR A C 1
ATOM 2189 O O . THR A 1 273 ? -27.382 -2.624 -4.193 1.00 97.94 273 THR A O 1
ATOM 2192 N N . TYR A 1 274 ? -26.858 -0.460 -4.451 1.00 96.94 274 TYR A N 1
ATOM 2193 C CA . TYR A 1 274 ? -27.777 0.038 -3.420 1.00 96.94 274 TYR A CA 1
ATOM 2194 C C . TYR A 1 274 ? -29.180 0.305 -3.972 1.00 96.94 274 TYR A C 1
ATOM 2196 O O . TYR A 1 274 ? -30.160 0.223 -3.230 1.00 96.94 274 TYR A O 1
ATOM 2204 N N . THR A 1 275 ? -29.288 0.571 -5.276 1.00 96.69 275 THR A N 1
ATOM 2205 C CA . THR A 1 275 ? -30.554 0.902 -5.948 1.00 96.69 275 THR A CA 1
ATOM 2206 C C . THR A 1 275 ? -31.107 -0.278 -6.747 1.00 96.69 275 THR A C 1
ATOM 2208 O O . THR A 1 275 ? -32.293 -0.604 -6.620 1.00 96.69 275 THR A O 1
ATOM 2211 N N . ILE A 1 276 ? -30.249 -0.980 -7.493 1.00 97.50 276 ILE A N 1
ATOM 2212 C CA . ILE A 1 276 ? -30.629 -2.141 -8.308 1.00 97.50 276 ILE A CA 1
ATOM 2213 C C . ILE A 1 276 ? -30.676 -3.431 -7.477 1.00 97.50 276 ILE A C 1
ATOM 2215 O O . ILE A 1 276 ? -30.010 -3.552 -6.447 1.00 97.50 276 ILE A O 1
ATOM 2219 N N . THR A 1 277 ? -31.437 -4.418 -7.950 1.00 95.94 277 THR A N 1
ATOM 2220 C CA . THR A 1 277 ? -31.449 -5.782 -7.400 1.00 95.94 277 THR A CA 1
ATOM 2221 C C . THR A 1 277 ? -30.697 -6.721 -8.339 1.00 95.94 277 THR A C 1
ATOM 2223 O O . THR A 1 277 ? -30.917 -6.690 -9.547 1.00 95.94 277 THR A O 1
ATOM 2226 N N . GLY A 1 278 ? -29.855 -7.593 -7.780 1.00 96.25 278 GLY A N 1
ATOM 2227 C CA . GLY A 1 278 ? -29.033 -8.530 -8.545 1.00 96.25 278 GLY A CA 1
ATOM 2228 C C . GLY A 1 278 ? -27.645 -7.982 -8.884 1.00 96.25 278 GLY A C 1
ATOM 2229 O O . GLY A 1 278 ? -27.143 -7.079 -8.216 1.00 96.25 278 GLY A O 1
ATOM 2230 N N . LEU A 1 279 ? -27.012 -8.579 -9.896 1.00 97.88 279 LEU A N 1
ATOM 2231 C CA . LEU A 1 279 ? -25.696 -8.166 -10.388 1.00 97.88 279 LEU A CA 1
ATOM 2232 C C . LEU A 1 279 ? -25.805 -6.934 -11.302 1.00 97.88 279 LEU A C 1
ATOM 2234 O O . LEU A 1 279 ? -26.812 -6.795 -12.003 1.00 97.88 279 LEU A O 1
ATOM 2238 N N . PRO A 1 280 ? -24.773 -6.069 -11.337 1.00 97.75 280 PRO A N 1
ATOM 2239 C CA . PRO A 1 280 ? -24.666 -5.037 -12.363 1.00 97.75 280 PRO A CA 1
ATOM 2240 C C . PRO A 1 280 ? -24.517 -5.653 -13.776 1.00 97.75 280 PRO A C 1
ATOM 2242 O O . PRO A 1 280 ? -24.255 -6.853 -13.894 1.00 97.75 280 PRO A O 1
ATOM 2245 N N . PRO A 1 281 ? -24.668 -4.856 -14.856 1.00 96.81 281 PRO A N 1
ATOM 2246 C CA . PRO A 1 281 ? -24.605 -5.342 -16.241 1.00 96.81 281 PRO A CA 1
ATOM 2247 C C . PRO A 1 281 ? -23.294 -6.041 -16.634 1.00 96.81 281 PRO A C 1
ATOM 2249 O O . PRO A 1 281 ? -23.292 -6.880 -17.534 1.00 96.81 281 PRO A O 1
ATOM 2252 N N . GLY A 1 282 ? -22.188 -5.710 -15.968 1.00 96.94 282 GLY A N 1
ATOM 2253 C CA . GLY A 1 282 ? -20.876 -6.299 -16.206 1.00 96.94 282 GLY A CA 1
ATOM 2254 C C . GLY A 1 282 ? -19.946 -6.121 -15.012 1.00 96.94 282 GLY A C 1
ATOM 2255 O O . GLY A 1 282 ? -20.332 -5.573 -13.975 1.00 96.94 282 GLY A O 1
ATOM 2256 N N . ALA A 1 283 ? -18.714 -6.598 -15.164 1.00 98.19 283 ALA A N 1
ATOM 2257 C CA . ALA A 1 283 ? -17.685 -6.468 -14.146 1.00 98.19 283 ALA A CA 1
ATOM 2258 C C . ALA A 1 283 ? -17.294 -5.003 -13.901 1.00 98.19 283 ALA A C 1
ATOM 2260 O O . ALA A 1 283 ? -17.525 -4.130 -14.731 1.00 98.19 283 ALA A O 1
ATOM 2261 N N . ILE A 1 284 ? -16.677 -4.750 -12.747 1.00 97.94 284 ILE A N 1
ATOM 2262 C CA . ILE A 1 284 ? -16.224 -3.410 -12.329 1.00 97.94 284 ILE A CA 1
ATOM 2263 C C . ILE A 1 284 ? -14.695 -3.273 -12.271 1.00 97.94 284 ILE A C 1
ATOM 2265 O O . ILE A 1 284 ? -14.165 -2.200 -11.969 1.00 97.94 284 ILE A O 1
ATOM 2269 N N . ALA A 1 285 ? -13.992 -4.381 -12.499 1.00 97.50 285 ALA A N 1
ATOM 2270 C CA . ALA A 1 285 ? -12.543 -4.507 -12.495 1.00 97.50 285 ALA A CA 1
ATOM 2271 C C . ALA A 1 285 ? -12.137 -5.869 -13.075 1.00 97.50 285 ALA A C 1
ATOM 2273 O O . ALA A 1 285 ? -12.968 -6.763 -13.247 1.00 97.50 285 ALA A O 1
ATOM 2274 N N . THR A 1 286 ? -10.842 -6.042 -13.311 1.00 97.81 286 THR A N 1
ATOM 2275 C CA . THR A 1 286 ? -10.224 -7.315 -13.679 1.00 97.81 286 THR A CA 1
ATOM 2276 C C . THR A 1 286 ? -10.078 -8.225 -12.458 1.00 97.81 286 THR A C 1
ATOM 2278 O O . THR A 1 286 ? -9.283 -7.893 -11.578 1.00 97.81 286 THR A O 1
ATOM 2281 N N . PRO A 1 287 ? -10.798 -9.361 -12.371 1.00 97.81 287 PRO A N 1
ATOM 2282 C CA . PRO A 1 287 ? -10.638 -10.285 -11.255 1.00 97.81 287 PRO A CA 1
ATOM 2283 C C . PRO A 1 287 ? -9.341 -11.092 -11.363 1.00 97.81 287 PRO A C 1
ATOM 2285 O O . PRO A 1 287 ? -8.933 -11.499 -12.455 1.00 97.81 287 PRO A O 1
ATOM 2288 N N . GLY A 1 288 ? -8.736 -11.373 -10.212 1.00 96.75 288 GLY A N 1
ATOM 2289 C CA . GLY A 1 288 ? -7.653 -12.335 -10.076 1.00 96.75 288 GLY A CA 1
ATOM 2290 C C . GLY A 1 288 ? -8.124 -13.788 -10.150 1.00 96.75 288 GLY A C 1
ATOM 2291 O O . GLY A 1 288 ? -9.321 -14.098 -10.118 1.00 96.75 288 GLY A O 1
ATOM 2292 N N . ALA A 1 289 ? -7.160 -14.711 -10.189 1.00 96.81 289 ALA A N 1
ATOM 2293 C CA . ALA A 1 289 ? -7.434 -16.150 -10.163 1.00 96.81 289 ALA A CA 1
ATOM 2294 C C . ALA A 1 289 ? -8.175 -16.573 -8.882 1.00 96.81 289 ALA A C 1
ATOM 2296 O O . ALA A 1 289 ? -9.100 -17.386 -8.935 1.00 96.81 289 ALA A O 1
ATOM 2297 N N . ASP A 1 290 ? -7.796 -15.988 -7.744 1.00 96.88 290 ASP A N 1
ATOM 2298 C CA . ASP A 1 290 ? -8.385 -16.293 -6.441 1.00 96.88 290 ASP A CA 1
ATOM 2299 C C . ASP A 1 290 ? -9.838 -15.822 -6.344 1.00 96.88 290 ASP A C 1
ATOM 2301 O O . ASP A 1 290 ? -10.694 -16.560 -5.858 1.00 96.88 290 ASP A O 1
ATOM 2305 N N . SER A 1 291 ? -10.144 -14.622 -6.840 1.00 97.88 291 SER A N 1
ATOM 2306 C CA . SER A 1 291 ? -11.511 -14.086 -6.844 1.00 97.88 291 SER A CA 1
ATOM 2307 C C . SER A 1 291 ? -12.413 -14.833 -7.821 1.00 97.88 291 SER A C 1
ATOM 2309 O O . SER A 1 291 ? -13.567 -15.118 -7.498 1.00 97.88 291 SER A O 1
ATOM 2311 N N . LEU A 1 292 ? -11.883 -15.237 -8.983 1.00 97.81 292 LEU A N 1
ATOM 2312 C CA . LEU A 1 292 ? -12.601 -16.107 -9.916 1.00 97.81 292 LEU A CA 1
ATOM 2313 C C . LEU A 1 292 ? -12.911 -17.471 -9.283 1.00 97.81 292 LEU A C 1
ATOM 2315 O O . LEU A 1 292 ? -14.034 -17.967 -9.397 1.00 97.81 292 LEU A O 1
ATOM 2319 N N . LYS A 1 293 ? -11.945 -18.055 -8.564 1.00 97.75 293 LYS A N 1
ATOM 2320 C CA . LYS A 1 293 ? -12.139 -19.302 -7.817 1.00 97.75 293 LYS A CA 1
ATOM 2321 C C . LYS A 1 293 ? -13.180 -19.140 -6.710 1.00 97.75 293 LYS A C 1
ATOM 2323 O O . LYS A 1 293 ? -14.070 -19.978 -6.623 1.00 97.75 293 LYS A O 1
ATOM 2328 N N . ALA A 1 294 ? -13.113 -18.078 -5.909 1.00 97.81 294 ALA A N 1
ATOM 2329 C CA . ALA A 1 294 ? -14.073 -17.816 -4.835 1.00 97.81 294 ALA A CA 1
ATOM 2330 C C . ALA A 1 294 ? -15.501 -17.612 -5.373 1.00 97.81 294 ALA A C 1
ATOM 2332 O O . ALA A 1 294 ? -16.467 -18.093 -4.783 1.00 97.81 294 ALA A O 1
ATOM 2333 N N . ALA A 1 295 ? -15.647 -16.965 -6.535 1.00 98.00 295 ALA A N 1
ATOM 2334 C CA . ALA A 1 295 ? -16.937 -16.816 -7.206 1.00 98.00 295 ALA A CA 1
ATOM 2335 C C . ALA A 1 295 ? -17.507 -18.159 -7.704 1.00 98.00 295 ALA A C 1
ATOM 2337 O O . ALA A 1 295 ? -18.725 -18.355 -7.670 1.00 98.00 295 ALA A O 1
ATOM 2338 N N . ALA A 1 296 ? -16.649 -19.082 -8.155 1.00 98.12 296 ALA A N 1
ATOM 2339 C CA . ALA A 1 296 ? -17.036 -20.412 -8.635 1.00 98.12 296 ALA A CA 1
ATOM 2340 C C . ALA A 1 296 ? -17.198 -21.456 -7.509 1.00 98.12 296 ALA A C 1
ATOM 2342 O O . ALA A 1 296 ? -17.966 -22.406 -7.655 1.00 98.12 296 ALA A O 1
ATOM 2343 N N . HIS A 1 297 ? -16.501 -21.282 -6.385 1.00 97.69 297 HIS A N 1
ATOM 2344 C CA . HIS A 1 297 ? -16.469 -22.198 -5.242 1.00 97.69 297 HIS A CA 1
ATOM 2345 C C . HIS A 1 297 ? -16.533 -21.435 -3.909 1.00 97.69 297 HIS A C 1
ATOM 2347 O O . HIS A 1 297 ? -15.571 -21.460 -3.140 1.00 97.69 297 HIS A O 1
ATOM 2353 N N . PRO A 1 298 ? -17.651 -20.757 -3.602 1.00 97.06 298 PRO A N 1
ATOM 2354 C CA . PRO A 1 298 ? -17.765 -20.007 -2.358 1.00 97.06 298 PRO A CA 1
ATOM 2355 C C . PRO A 1 298 ? -17.824 -20.928 -1.137 1.00 97.06 298 PRO A C 1
ATOM 2357 O O . PRO A 1 298 ? -18.250 -22.087 -1.220 1.00 97.06 298 PRO A O 1
ATOM 2360 N N . ALA A 1 299 ? -17.490 -20.381 0.034 1.00 97.00 299 ALA A N 1
ATOM 2361 C CA . ALA A 1 299 ? -17.732 -21.072 1.293 1.00 97.00 299 ALA A CA 1
ATOM 2362 C C . ALA A 1 299 ? -19.237 -21.339 1.469 1.00 97.00 299 ALA A C 1
ATOM 2364 O O . ALA A 1 299 ? -20.080 -20.500 1.164 1.00 97.00 299 ALA A O 1
ATOM 2365 N N . LYS A 1 300 ? -19.605 -22.506 2.005 1.00 96.12 300 LYS A N 1
ATOM 2366 C CA . LYS A 1 300 ? -21.009 -22.825 2.306 1.00 96.12 300 LYS A CA 1
ATOM 2367 C C . LYS A 1 300 ? -21.375 -22.279 3.681 1.00 96.12 300 LYS A C 1
ATOM 2369 O O . LYS A 1 300 ? -21.276 -22.989 4.677 1.00 96.12 300 LYS A O 1
ATOM 2374 N N . THR A 1 301 ? -21.783 -21.015 3.741 1.00 97.19 301 THR A N 1
ATOM 2375 C CA . THR A 1 301 ? -22.183 -20.358 4.995 1.00 97.19 301 THR A CA 1
ATOM 2376 C C . THR A 1 301 ? -23.562 -19.710 4.865 1.00 97.19 301 THR A C 1
ATOM 2378 O O . THR A 1 301 ? -23.976 -19.392 3.755 1.00 97.19 301 THR A O 1
ATOM 2381 N N . PRO A 1 302 ? -24.288 -19.484 5.974 1.00 97.00 302 PRO A N 1
ATOM 2382 C CA . PRO A 1 302 ? -25.572 -18.778 5.967 1.00 97.00 302 PRO A CA 1
ATOM 2383 C C . PRO A 1 302 ? -25.422 -17.250 6.102 1.00 97.00 302 PRO A C 1
ATOM 2385 O O . PRO A 1 302 ? -26.371 -16.565 6.480 1.00 97.00 302 PRO A O 1
ATOM 2388 N N . TYR A 1 303 ? -24.224 -16.701 5.886 1.00 98.06 303 TYR A N 1
ATOM 2389 C CA . TYR A 1 303 ? -23.976 -15.279 6.103 1.00 98.06 303 TYR A CA 1
ATOM 2390 C C . TYR A 1 303 ? -24.655 -14.423 5.033 1.00 98.06 303 TYR A C 1
ATOM 2392 O O . TYR A 1 303 ? -24.650 -14.759 3.848 1.00 98.06 303 TYR A O 1
ATOM 2400 N N . LEU A 1 304 ? -25.218 -13.301 5.479 1.00 97.50 304 LEU A N 1
ATOM 2401 C CA . LEU A 1 304 ? -25.882 -12.296 4.646 1.00 97.50 304 LEU A CA 1
ATOM 2402 C C . LEU A 1 304 ? -25.297 -10.900 4.848 1.00 97.50 304 LEU A C 1
ATOM 2404 O O . LEU A 1 304 ? -25.639 -9.987 4.106 1.00 97.50 304 LEU A O 1
ATOM 2408 N N . TYR A 1 305 ? -24.439 -10.706 5.843 1.00 96.81 305 TYR A N 1
ATOM 2409 C CA . TYR A 1 305 ? -23.859 -9.414 6.171 1.00 96.81 305 TYR A CA 1
ATOM 2410 C C . TYR A 1 305 ? -22.410 -9.603 6.599 1.00 96.81 305 TYR A C 1
ATOM 2412 O O . TYR A 1 305 ? -22.065 -10.617 7.206 1.00 96.81 305 TYR A O 1
ATOM 2420 N N . PHE A 1 306 ? -21.585 -8.601 6.340 1.00 95.88 306 PHE A N 1
ATOM 2421 C CA . PHE A 1 306 ? -20.259 -8.474 6.923 1.00 95.88 306 PHE A CA 1
ATOM 2422 C C . PHE A 1 306 ? -19.989 -6.997 7.217 1.00 95.88 306 PHE A C 1
ATOM 2424 O O . PHE A 1 306 ? -20.636 -6.117 6.653 1.00 95.88 306 PHE A O 1
ATOM 2431 N N . VAL A 1 307 ? -19.100 -6.732 8.165 1.00 93.06 307 VAL A N 1
ATOM 2432 C CA . VAL A 1 307 ? -18.626 -5.389 8.520 1.00 93.06 307 VAL A CA 1
ATOM 2433 C C . VAL A 1 307 ? -17.181 -5.507 8.976 1.00 93.06 307 VAL A C 1
ATOM 2435 O O . VAL A 1 307 ? -16.816 -6.536 9.548 1.00 93.06 307 VAL A O 1
ATOM 2438 N N . ALA A 1 308 ? -16.364 -4.489 8.715 1.00 89.75 308 ALA A N 1
ATOM 2439 C CA . ALA A 1 308 ? -14.994 -4.442 9.209 1.00 89.75 308 ALA A CA 1
ATOM 2440 C C . ALA A 1 308 ? -14.953 -4.619 10.738 1.00 89.75 308 ALA A C 1
ATOM 2442 O O . ALA A 1 308 ? -15.800 -4.094 11.457 1.00 89.75 308 ALA A O 1
ATOM 2443 N N . ASP A 1 309 ? -13.964 -5.351 11.245 1.00 85.94 309 ASP A N 1
ATOM 2444 C CA . ASP A 1 309 ? -13.803 -5.620 12.682 1.00 85.94 309 ASP A CA 1
ATOM 2445 C C . ASP A 1 309 ? -12.910 -4.592 13.410 1.00 85.94 309 ASP A C 1
ATOM 2447 O O . ASP A 1 309 ? -12.753 -4.635 14.630 1.00 85.94 309 ASP A O 1
ATOM 2451 N N . GLY A 1 310 ? -12.302 -3.668 12.656 1.00 80.06 310 GLY A N 1
ATOM 2452 C CA . GLY A 1 310 ? -11.353 -2.668 13.152 1.00 80.06 310 GLY A CA 1
ATOM 2453 C C . GLY A 1 310 ? -9.921 -3.180 13.362 1.00 80.06 310 GLY A C 1
ATOM 2454 O O . GLY A 1 310 ? -9.032 -2.368 13.628 1.00 80.06 310 GLY A O 1
ATOM 2455 N N . LYS A 1 311 ? -9.669 -4.483 13.197 1.00 78.06 311 LYS A N 1
ATOM 2456 C CA . LYS A 1 311 ? -8.362 -5.154 13.330 1.00 78.06 311 LYS A CA 1
ATOM 2457 C C . LYS A 1 311 ? -7.743 -5.546 11.985 1.00 78.06 311 LYS A C 1
ATOM 2459 O O . LYS A 1 311 ? -6.595 -5.976 11.955 1.00 78.06 311 LYS A O 1
ATOM 2464 N N . GLY A 1 312 ? -8.480 -5.357 10.891 1.00 76.94 312 GLY A N 1
ATOM 2465 C CA . GLY A 1 312 ? -8.019 -5.610 9.524 1.00 76.94 312 GLY A CA 1
ATOM 2466 C C . GLY A 1 312 ? -8.757 -6.744 8.813 1.00 76.94 312 GLY A C 1
ATOM 2467 O O . GLY A 1 312 ? -8.350 -7.095 7.710 1.00 76.94 312 GLY A O 1
ATOM 2468 N N . GLY A 1 313 ? -9.816 -7.295 9.416 1.00 87.56 313 GLY A N 1
ATOM 2469 C CA . GLY A 1 313 ? -10.682 -8.314 8.822 1.00 87.56 313 GLY A CA 1
ATOM 2470 C C . GLY A 1 313 ? -12.164 -7.945 8.908 1.00 87.56 313 GLY A C 1
ATOM 2471 O O . GLY A 1 313 ? -12.527 -6.775 9.086 1.00 87.56 313 GLY A O 1
ATOM 2472 N N . HIS A 1 314 ? -13.031 -8.953 8.805 1.00 93.69 314 HIS A N 1
ATOM 2473 C CA . HIS A 1 314 ? -14.484 -8.784 8.816 1.00 93.69 314 HIS A CA 1
ATOM 2474 C C . HIS A 1 314 ? -15.196 -9.682 9.830 1.00 93.69 314 HIS A C 1
ATOM 2476 O O . HIS A 1 314 ? -14.893 -10.860 10.006 1.00 93.69 314 HIS A O 1
ATOM 2482 N N . THR A 1 315 ? -16.248 -9.139 10.445 1.00 94.12 315 THR A N 1
ATOM 2483 C CA . THR A 1 315 ? -17.218 -9.918 11.219 1.00 94.12 315 THR A CA 1
ATOM 2484 C C . THR A 1 315 ? -18.418 -10.281 10.348 1.00 94.12 315 THR A C 1
ATOM 2486 O O . THR A 1 315 ? -19.163 -9.405 9.900 1.00 94.12 315 THR A O 1
ATOM 2489 N N . PHE A 1 316 ? -18.639 -11.580 10.142 1.00 96.56 316 PHE A N 1
ATOM 2490 C CA . PHE A 1 316 ? -19.733 -12.113 9.326 1.00 96.56 316 PHE A CA 1
ATOM 2491 C C . PHE A 1 316 ? -20.982 -12.421 10.157 1.00 96.56 316 PHE A C 1
ATOM 2493 O O . PHE A 1 316 ? -20.909 -13.015 11.230 1.00 96.56 316 PHE A O 1
ATOM 2500 N N . ASN A 1 317 ? -22.150 -12.050 9.634 1.00 97.44 317 ASN A N 1
ATOM 2501 C CA . ASN A 1 317 ? -23.429 -12.131 10.330 1.00 97.44 317 ASN A CA 1
ATOM 2502 C C . ASN A 1 317 ? -24.524 -12.731 9.433 1.00 97.44 317 ASN A C 1
ATOM 2504 O O . ASN A 1 317 ? -24.553 -12.533 8.217 1.00 97.44 317 ASN A O 1
ATOM 2508 N N . THR A 1 318 ? -25.458 -13.465 10.040 1.00 96.88 318 THR A N 1
ATOM 2509 C CA . THR A 1 318 ? -26.578 -14.125 9.338 1.00 96.88 318 THR A CA 1
ATOM 2510 C C . THR A 1 318 ? -27.843 -13.272 9.275 1.00 96.88 318 THR A C 1
ATOM 2512 O O . THR A 1 318 ? -28.702 -13.509 8.433 1.00 96.88 318 THR A O 1
ATOM 2515 N N . ASN A 1 319 ? -27.977 -12.280 10.157 1.00 95.62 319 ASN A N 1
ATOM 2516 C CA . ASN A 1 319 ? -29.169 -11.448 10.281 1.00 95.62 319 ASN A CA 1
ATOM 2517 C C . ASN A 1 319 ? -28.805 -9.988 10.598 1.00 95.62 319 ASN A C 1
ATOM 2519 O O . ASN A 1 319 ? -27.707 -9.695 11.080 1.00 95.62 319 ASN A O 1
ATOM 2523 N N . LEU A 1 320 ? -29.760 -9.087 10.354 1.00 95.31 320 LEU A N 1
ATOM 2524 C CA . LEU A 1 320 ? -29.575 -7.644 10.502 1.00 95.31 320 LEU A CA 1
ATOM 2525 C C . LEU A 1 320 ? -29.318 -7.209 11.953 1.00 95.31 320 LEU A C 1
ATOM 2527 O O . LEU A 1 320 ? -28.525 -6.301 12.179 1.00 95.31 320 LEU A O 1
ATOM 2531 N N . ALA A 1 321 ? -29.948 -7.846 12.944 1.00 96.06 321 ALA A N 1
ATOM 2532 C CA . ALA A 1 321 ? -29.767 -7.468 14.346 1.00 96.06 321 ALA A CA 1
ATOM 2533 C C . ALA A 1 321 ? -28.332 -7.747 14.824 1.00 96.06 321 ALA A C 1
ATOM 2535 O O . ALA A 1 321 ? -27.700 -6.878 15.425 1.00 96.06 321 ALA A O 1
ATOM 2536 N N . SER A 1 322 ? -27.787 -8.925 14.497 1.00 95.69 322 SER A N 1
ATOM 2537 C CA . SER A 1 322 ? -26.385 -9.262 14.770 1.00 95.69 322 SER A CA 1
ATOM 2538 C C . SER A 1 322 ? -25.426 -8.351 14.002 1.00 95.69 322 SER A C 1
ATOM 2540 O O . SER A 1 322 ? -24.471 -7.849 14.587 1.00 95.69 322 SER A O 1
ATOM 2542 N N . HIS A 1 323 ? -25.723 -8.054 12.732 1.00 96.06 323 HIS A N 1
ATOM 2543 C CA . HIS A 1 323 ? -24.930 -7.112 11.942 1.00 96.06 323 HIS A CA 1
ATOM 2544 C C . HIS A 1 323 ? -24.882 -5.716 12.573 1.00 96.06 323 HIS A C 1
ATOM 2546 O O . HIS A 1 323 ? -23.798 -5.175 12.758 1.00 96.06 323 HIS A O 1
ATOM 2552 N N . ASN A 1 324 ? -26.027 -5.162 12.980 1.00 93.94 324 ASN A N 1
ATOM 2553 C CA . ASN A 1 324 ? -26.087 -3.851 13.627 1.00 93.94 324 ASN A CA 1
ATOM 2554 C C . ASN A 1 324 ? -25.287 -3.822 14.934 1.00 93.94 324 ASN A C 1
ATOM 2556 O O . ASN A 1 324 ? -24.655 -2.812 15.233 1.00 93.94 324 ASN A O 1
ATOM 2560 N N . LYS A 1 325 ? -25.262 -4.926 15.692 1.00 94.75 325 LYS A N 1
ATOM 2561 C CA . LYS A 1 325 ? -24.392 -5.050 16.867 1.00 94.75 325 LYS A CA 1
ATOM 2562 C C . LYS A 1 325 ? -22.912 -4.990 16.476 1.00 94.75 325 LYS A C 1
ATOM 2564 O O . LYS A 1 325 ? -22.186 -4.180 17.039 1.00 94.75 325 LYS A O 1
ATOM 2569 N N . SER A 1 326 ? -22.486 -5.762 15.475 1.00 93.81 326 SER A N 1
ATOM 2570 C CA . SER A 1 326 ? -21.103 -5.710 14.976 1.00 93.81 326 SER A CA 1
ATOM 2571 C C . SER A 1 326 ? -20.719 -4.331 14.426 1.00 93.81 326 SER A C 1
ATOM 2573 O O . SER A 1 326 ? -19.581 -3.909 14.592 1.00 93.81 326 SER A O 1
ATOM 2575 N N . VAL A 1 327 ? -21.660 -3.597 13.820 1.00 91.25 327 VAL A N 1
ATOM 2576 C CA . VAL A 1 327 ? -21.446 -2.201 13.399 1.00 91.25 327 VAL A CA 1
ATOM 2577 C C . VAL A 1 327 ? -21.180 -1.304 14.611 1.00 91.25 327 VAL A C 1
ATOM 2579 O O . VAL A 1 327 ? -20.257 -0.496 14.570 1.00 91.25 327 VAL A O 1
ATOM 2582 N N . GLN A 1 328 ? -21.938 -1.445 15.703 1.00 90.56 328 GLN A N 1
ATOM 2583 C CA . GLN A 1 328 ? -21.675 -0.684 16.933 1.00 90.56 328 GLN A CA 1
ATOM 2584 C C . GLN A 1 328 ? -20.310 -1.032 17.542 1.00 90.56 328 GLN A C 1
ATOM 2586 O O . GLN A 1 328 ? -19.581 -0.130 17.954 1.00 90.56 328 GLN A O 1
ATOM 2591 N N . ASP A 1 329 ? -19.938 -2.315 17.546 1.00 89.19 329 ASP A N 1
ATOM 2592 C CA . ASP A 1 329 ? -18.625 -2.766 18.021 1.00 89.19 329 ASP A CA 1
ATOM 2593 C C . ASP A 1 329 ? -17.492 -2.150 17.175 1.00 89.19 329 ASP A C 1
ATOM 2595 O O . ASP A 1 329 ? -16.526 -1.615 17.722 1.00 89.19 329 ASP A O 1
ATOM 2599 N N . TYR A 1 330 ? -17.648 -2.126 15.848 1.00 87.19 330 TYR A N 1
ATOM 2600 C CA . TYR A 1 330 ? -16.714 -1.472 14.928 1.00 87.19 330 TYR A CA 1
ATOM 2601 C C . TYR A 1 330 ? -16.593 0.037 15.180 1.00 87.19 330 TYR A C 1
ATOM 2603 O O . TYR A 1 330 ? -15.483 0.560 15.291 1.00 87.19 330 TYR A O 1
ATOM 2611 N N . LEU A 1 331 ? -17.719 0.746 15.322 1.00 84.75 331 LEU A N 1
ATOM 2612 C CA . LEU A 1 331 ? -17.726 2.186 15.603 1.00 84.75 331 LEU A CA 1
ATOM 2613 C C . LEU A 1 331 ? -17.054 2.512 16.942 1.00 84.75 331 LEU A C 1
ATOM 2615 O O . LEU A 1 331 ? -16.379 3.536 17.055 1.00 84.75 331 LEU A O 1
ATOM 2619 N N . LYS A 1 332 ? -17.196 1.641 17.947 1.00 83.69 332 LYS A N 1
ATOM 2620 C CA . LYS A 1 332 ? -16.495 1.780 19.227 1.00 83.69 332 LYS A CA 1
ATOM 2621 C C . LYS A 1 332 ? -14.981 1.664 19.047 1.00 83.69 332 LYS A C 1
ATOM 2623 O O . LYS A 1 332 ? -14.264 2.547 19.511 1.00 83.69 332 LYS A O 1
ATOM 2628 N N . VAL A 1 333 ? -14.508 0.643 18.328 1.00 82.06 333 VAL A N 1
ATOM 2629 C CA . VAL A 1 333 ? -13.075 0.472 18.024 1.00 82.06 333 VAL A CA 1
ATOM 2630 C C . VAL A 1 333 ? -12.540 1.662 17.227 1.00 82.06 333 VAL A C 1
ATOM 2632 O O . VAL A 1 333 ? -11.468 2.174 17.535 1.00 82.06 333 VAL A O 1
ATOM 2635 N N . LEU A 1 334 ? -13.289 2.162 16.239 1.00 76.44 334 LEU A N 1
ATOM 2636 C CA . LEU A 1 334 ? -12.908 3.370 15.502 1.00 76.44 334 LEU A CA 1
ATOM 2637 C C . LEU A 1 334 ? -12.812 4.598 16.409 1.00 76.44 334 LEU A C 1
ATOM 2639 O O . LEU A 1 334 ? -11.865 5.371 16.288 1.00 76.44 334 LEU A O 1
ATOM 2643 N N . LYS A 1 335 ? -13.770 4.784 17.323 1.00 76.31 335 LYS A N 1
ATOM 2644 C CA . LYS A 1 335 ? -13.738 5.891 18.284 1.00 76.31 335 LYS A CA 1
ATOM 2645 C C . LYS A 1 335 ? -12.522 5.788 19.203 1.00 76.31 335 LYS A C 1
ATOM 2647 O O . LYS A 1 335 ? -11.892 6.802 19.471 1.00 76.31 335 LYS A O 1
ATOM 2652 N N . GLU A 1 336 ? -12.184 4.588 19.667 1.00 71.19 336 GLU A N 1
ATOM 2653 C CA . GLU A 1 336 ? -10.984 4.341 20.474 1.00 71.19 336 GLU A CA 1
ATOM 2654 C C . GLU A 1 336 ? -9.706 4.638 19.678 1.00 71.19 336 GLU A C 1
ATOM 2656 O O . GLU A 1 336 ? -8.846 5.364 20.170 1.00 71.19 336 GLU A O 1
ATOM 2661 N N . LYS A 1 337 ? -9.629 4.205 18.411 1.00 68.19 337 LYS A N 1
ATOM 2662 C CA . LYS A 1 337 ? -8.517 4.540 17.507 1.00 68.19 337 LYS A CA 1
ATOM 2663 C C . LYS A 1 337 ? -8.355 6.042 17.299 1.00 68.19 337 LYS A C 1
ATOM 2665 O O . LYS A 1 337 ? -7.253 6.561 17.406 1.00 68.19 337 LYS A O 1
ATOM 2670 N N . MET A 1 338 ? -9.450 6.765 17.076 1.00 68.00 338 MET A N 1
ATOM 2671 C CA . MET A 1 338 ? -9.411 8.227 16.950 1.00 68.00 338 MET A CA 1
ATOM 2672 C C . MET A 1 338 ? -9.109 8.951 18.273 1.00 68.00 338 MET A C 1
ATOM 2674 O O . MET A 1 338 ? -8.795 10.140 18.253 1.00 68.00 338 MET A O 1
ATOM 2678 N N . ARG A 1 339 ? -9.195 8.261 19.420 1.00 77.44 339 ARG A N 1
ATOM 2679 C CA . ARG A 1 339 ? -8.856 8.799 20.746 1.00 77.44 339 ARG A CA 1
ATOM 2680 C C . ARG A 1 339 ? -7.419 8.515 21.172 1.00 77.44 339 ARG A C 1
ATOM 2682 O O . ARG A 1 339 ? -7.044 9.012 22.228 1.00 77.44 339 ARG A O 1
ATOM 2689 N N . SER A 1 340 ? -6.616 7.754 20.421 1.00 89.50 340 SER A N 1
ATOM 2690 C CA . SER A 1 340 ? -5.195 7.605 20.762 1.00 89.50 340 SER A CA 1
ATOM 2691 C C . SER A 1 340 ? -4.500 8.958 20.731 1.00 89.50 340 SER A C 1
ATOM 2693 O O . SER A 1 340 ? -4.778 9.764 19.838 1.00 89.50 340 SER A O 1
ATOM 2695 N N . LYS A 1 341 ? -3.597 9.195 21.680 1.00 94.75 341 LYS A N 1
ATOM 2696 C CA . LYS A 1 341 ? -2.865 10.454 21.779 1.00 94.75 341 LYS A CA 1
ATOM 2697 C C . LYS A 1 341 ? -1.371 10.238 21.900 1.00 94.75 341 LYS A C 1
ATOM 2699 O O . LYS A 1 341 ? -0.921 9.244 22.475 1.00 94.75 341 LYS A O 1
ATOM 2704 N N . TYR A 1 342 ? -0.620 11.195 21.370 1.00 97.12 342 TYR A N 1
ATOM 2705 C CA . TYR A 1 342 ? 0.822 11.277 21.519 1.00 97.12 342 TYR A CA 1
ATOM 2706 C C . TYR A 1 342 ? 1.185 12.345 22.554 1.00 97.12 342 TYR A C 1
ATOM 2708 O O . TYR A 1 342 ? 1.038 13.538 22.296 1.00 97.12 342 TYR A O 1
ATOM 2716 N N . ILE A 1 343 ? 1.661 11.914 23.724 1.00 98.12 343 ILE A N 1
ATOM 2717 C CA . ILE A 1 343 ? 2.157 12.803 24.781 1.00 98.12 343 ILE A CA 1
ATOM 2718 C C . ILE A 1 343 ? 3.681 12.782 24.768 1.00 98.12 343 ILE A C 1
ATOM 2720 O O . ILE A 1 343 ? 4.283 11.709 24.773 1.00 98.12 343 ILE A O 1
ATOM 2724 N N . VAL A 1 344 ? 4.317 13.949 24.812 1.00 98.44 344 VAL A N 1
ATOM 2725 C CA . VAL A 1 344 ? 5.778 14.062 24.888 1.00 98.44 344 VAL A CA 1
ATOM 2726 C C . VAL A 1 344 ? 6.197 14.761 26.171 1.00 98.44 344 VAL A C 1
ATOM 2728 O O . VAL A 1 344 ? 5.580 15.728 26.606 1.00 98.44 344 VAL A O 1
ATOM 2731 N N . ILE A 1 345 ? 7.272 14.273 26.781 1.00 98.50 345 ILE A N 1
ATOM 2732 C CA . ILE A 1 345 ? 7.902 14.894 27.942 1.00 98.50 345 ILE A CA 1
ATOM 2733 C C . ILE A 1 345 ? 9.229 15.494 27.493 1.00 98.50 345 ILE A C 1
ATOM 2735 O O . ILE A 1 345 ? 10.101 14.799 26.971 1.00 98.50 345 ILE A O 1
ATOM 2739 N N . GLU A 1 346 ? 9.368 16.795 27.710 1.00 98.25 346 GLU A N 1
ATOM 2740 C CA . GLU A 1 346 ? 10.511 17.604 27.302 1.00 98.25 346 GLU A CA 1
ATOM 2741 C C . GLU A 1 346 ? 11.194 18.223 28.522 1.00 98.25 346 GLU A C 1
ATOM 2743 O O . GLU A 1 346 ? 10.658 18.241 29.629 1.00 98.25 346 GLU A O 1
ATOM 2748 N N . GLY A 1 347 ? 12.409 18.727 28.335 1.00 96.56 347 GLY A N 1
ATOM 2749 C CA . GLY A 1 347 ? 13.178 19.353 29.410 1.00 96.56 347 GLY A CA 1
ATOM 2750 C C . GLY A 1 347 ? 14.678 19.235 29.199 1.00 96.56 347 GLY A C 1
ATOM 2751 O O . GLY A 1 347 ? 15.144 18.460 28.360 1.00 96.56 347 GLY A O 1
ATOM 2752 N N . LEU A 1 348 ? 15.454 19.972 29.989 1.00 95.44 348 LEU A N 1
ATOM 2753 C CA . LEU A 1 348 ? 16.904 19.783 30.045 1.00 95.44 348 LEU A CA 1
ATOM 2754 C C . LEU A 1 348 ? 17.277 18.419 30.649 1.00 95.44 348 LEU A C 1
ATOM 2756 O O . LEU A 1 348 ? 16.444 17.658 31.165 1.00 95.44 348 LEU A O 1
ATOM 2760 N N . GLU A 1 349 ? 18.566 18.100 30.603 1.00 89.12 349 GLU A N 1
ATOM 2761 C CA . GLU A 1 349 ? 19.078 16.944 31.328 1.00 89.12 349 GLU A CA 1
ATOM 2762 C C . GLU A 1 349 ? 19.026 17.164 32.833 1.00 89.12 349 GLU A C 1
ATOM 2764 O O . GLU A 1 349 ? 19.199 18.272 33.331 1.00 89.12 349 GLU A O 1
ATOM 2769 N N . GLY A 1 350 ? 18.658 16.107 33.562 1.00 90.44 350 GLY A N 1
ATOM 2770 C CA . GLY A 1 350 ? 18.371 16.196 34.994 1.00 90.44 350 GLY A CA 1
ATOM 2771 C C . GLY A 1 350 ? 17.008 16.808 35.361 1.00 90.44 350 GLY A C 1
ATOM 2772 O O . GLY A 1 350 ? 16.709 16.915 36.550 1.00 90.44 350 GLY A O 1
ATOM 2773 N N . ALA A 1 351 ? 16.146 17.152 34.395 1.00 93.81 351 ALA A N 1
ATOM 2774 C CA . ALA A 1 351 ? 14.813 17.710 34.676 1.00 93.81 351 ALA A CA 1
ATOM 2775 C C . ALA A 1 351 ? 13.829 16.723 35.343 1.00 93.81 351 ALA A C 1
ATOM 2777 O O . ALA A 1 351 ? 12.834 17.146 35.917 1.00 93.81 351 ALA A O 1
ATOM 2778 N N . GLY A 1 352 ? 14.111 15.414 35.313 1.00 93.88 352 GLY A N 1
ATOM 2779 C CA . GLY A 1 352 ? 13.256 14.393 35.941 1.00 93.88 352 GLY A CA 1
ATOM 2780 C C . GLY A 1 352 ? 12.251 13.718 34.999 1.00 93.88 352 GLY A C 1
ATOM 2781 O O . GLY A 1 352 ? 11.250 13.182 35.466 1.00 93.88 352 GLY A O 1
ATOM 2782 N N . LYS A 1 353 ? 12.530 13.694 33.686 1.00 94.62 353 LYS A N 1
ATOM 2783 C CA . LYS A 1 353 ? 11.654 13.127 32.640 1.00 94.62 353 LYS A CA 1
ATOM 2784 C C . LYS A 1 353 ? 11.172 11.702 32.935 1.00 94.62 353 LYS A C 1
ATOM 2786 O O . LYS A 1 353 ? 9.989 11.423 32.790 1.00 94.62 353 LYS A O 1
ATOM 2791 N N . THR A 1 354 ? 12.047 10.818 33.425 1.00 92.75 354 THR A N 1
ATOM 2792 C CA . THR A 1 354 ? 11.668 9.443 33.801 1.00 92.75 354 THR A CA 1
ATOM 2793 C C . THR A 1 354 ? 10.609 9.414 34.900 1.00 92.75 354 THR A C 1
ATOM 2795 O O . THR A 1 354 ? 9.655 8.646 34.811 1.00 92.75 354 THR A O 1
ATOM 2798 N N . THR A 1 355 ? 10.754 10.257 35.924 1.00 94.69 355 THR A N 1
ATOM 2799 C CA . THR A 1 355 ? 9.777 10.342 37.013 1.00 94.69 355 THR A CA 1
ATOM 2800 C C . THR A 1 355 ? 8.469 10.934 36.513 1.00 94.69 355 THR A C 1
ATOM 2802 O O . THR A 1 355 ? 7.413 10.363 36.764 1.00 94.69 355 THR A O 1
ATOM 2805 N N . ALA A 1 356 ? 8.535 12.013 35.729 1.00 96.62 356 ALA A N 1
ATOM 2806 C CA . ALA A 1 356 ? 7.358 12.606 35.105 1.00 96.62 356 ALA A CA 1
ATOM 2807 C C . ALA A 1 356 ? 6.596 11.599 34.237 1.00 96.62 356 ALA A C 1
ATOM 2809 O O . ALA A 1 356 ? 5.378 11.501 34.337 1.00 96.62 356 ALA A O 1
ATOM 2810 N N . ARG A 1 357 ? 7.311 10.789 33.451 1.00 96.19 357 ARG A N 1
ATOM 2811 C CA . ARG A 1 357 ? 6.727 9.721 32.636 1.00 96.19 357 ARG A CA 1
ATOM 2812 C C . ARG A 1 357 ? 5.957 8.727 33.487 1.00 96.19 357 ARG A C 1
ATOM 2814 O O . ARG A 1 357 ? 4.832 8.400 33.138 1.00 96.19 357 ARG A O 1
ATOM 2821 N N . ASN A 1 358 ? 6.537 8.262 34.590 1.00 95.94 358 ASN A N 1
ATOM 2822 C CA . ASN A 1 358 ? 5.852 7.318 35.471 1.00 95.94 358 ASN A CA 1
ATOM 2823 C C . ASN A 1 358 ? 4.558 7.931 36.035 1.00 95.94 358 ASN A C 1
ATOM 2825 O O . ASN A 1 358 ? 3.524 7.276 36.018 1.00 95.94 358 ASN A O 1
ATOM 2829 N N . VAL A 1 359 ? 4.580 9.214 36.414 1.00 97.56 359 VAL A N 1
ATOM 2830 C CA . VAL A 1 359 ? 3.374 9.927 36.867 1.00 97.56 359 VAL A CA 1
ATOM 2831 C C . VAL A 1 359 ? 2.323 10.047 35.765 1.00 97.56 359 VAL A C 1
ATOM 2833 O O . VAL A 1 359 ? 1.142 9.833 36.031 1.00 97.56 359 VAL A O 1
ATOM 2836 N N . VAL A 1 360 ? 2.724 10.373 34.531 1.00 97.44 360 VAL A N 1
ATOM 2837 C CA . VAL A 1 360 ? 1.811 10.415 33.376 1.00 97.44 360 VAL A CA 1
ATOM 2838 C C . VAL A 1 360 ? 1.138 9.055 33.196 1.00 97.44 360 VAL A C 1
ATOM 2840 O O . VAL A 1 360 ? -0.082 8.996 33.103 1.00 97.44 360 VAL A O 1
ATOM 2843 N N . VAL A 1 361 ? 1.914 7.971 33.213 1.00 95.94 361 VAL A N 1
ATOM 2844 C CA . VAL A 1 361 ? 1.411 6.597 33.052 1.00 95.94 361 VAL A CA 1
ATOM 2845 C C . VAL A 1 361 ? 0.415 6.243 34.147 1.00 95.94 361 VAL A C 1
ATOM 2847 O O . VAL A 1 361 ? -0.711 5.870 33.837 1.00 95.94 361 VAL A O 1
ATOM 2850 N N . GLU A 1 362 ? 0.787 6.430 35.413 1.00 96.56 362 GLU A N 1
ATOM 2851 C CA . GLU A 1 362 ? -0.093 6.157 36.554 1.00 96.56 362 GLU A CA 1
ATOM 2852 C C . GLU A 1 362 ? -1.397 6.964 36.470 1.00 96.56 362 GLU A C 1
ATOM 2854 O O . GLU A 1 362 ? -2.480 6.438 36.728 1.00 96.56 362 GLU A O 1
ATOM 2859 N N . THR A 1 363 ? -1.312 8.235 36.065 1.00 97.12 363 THR A N 1
ATOM 2860 C CA . THR A 1 363 ? -2.485 9.108 35.907 1.00 97.12 363 THR A CA 1
ATOM 2861 C C . THR A 1 363 ? -3.403 8.606 34.793 1.00 97.12 363 THR A C 1
ATOM 2863 O O . THR A 1 363 ? -4.615 8.522 34.981 1.00 97.12 363 THR A O 1
ATOM 2866 N N . LEU A 1 364 ? -2.846 8.241 33.636 1.00 95.31 364 LEU A N 1
ATOM 2867 C CA . LEU A 1 364 ? -3.617 7.719 32.506 1.00 95.31 364 LEU A CA 1
ATOM 2868 C C . LEU A 1 364 ? -4.277 6.375 32.838 1.00 95.31 364 LEU A C 1
ATOM 2870 O O . LEU A 1 364 ? -5.456 6.185 32.530 1.00 95.31 364 LEU A O 1
ATOM 2874 N N . GLU A 1 365 ? -3.577 5.482 33.542 1.00 94.38 365 GLU A N 1
ATOM 2875 C CA . GLU A 1 365 ? -4.134 4.201 33.992 1.00 94.38 365 GLU A CA 1
ATOM 2876 C C . GLU A 1 365 ? -5.327 4.390 34.936 1.00 94.38 365 GLU A C 1
ATOM 2878 O O . GLU A 1 365 ? -6.339 3.692 34.800 1.00 94.38 365 GLU A O 1
ATOM 2883 N N . GLN A 1 366 ? -5.241 5.358 35.856 1.00 94.25 366 GLN A N 1
ATOM 2884 C CA . GLN A 1 366 ? -6.343 5.736 36.750 1.00 94.25 366 GLN A CA 1
ATOM 2885 C C . GLN A 1 366 ? -7.545 6.310 35.989 1.00 94.25 366 GLN A C 1
ATOM 2887 O O . GLN A 1 366 ? -8.687 6.103 36.399 1.00 94.25 366 GLN A O 1
ATOM 2892 N N . LEU A 1 367 ? -7.302 6.975 34.857 1.00 91.50 367 LEU A N 1
ATOM 2893 C CA . LEU A 1 367 ? -8.334 7.479 33.944 1.00 91.50 367 LEU A CA 1
ATOM 2894 C C . LEU A 1 367 ? -8.847 6.407 32.961 1.00 91.50 367 LEU A C 1
ATOM 2896 O O . LEU A 1 367 ? -9.694 6.695 32.118 1.00 91.50 367 LEU A O 1
ATOM 2900 N N . GLY A 1 368 ? -8.382 5.159 33.081 1.00 89.56 368 GLY A N 1
ATOM 2901 C CA . GLY A 1 368 ? -8.841 4.023 32.279 1.00 89.56 368 GLY A CA 1
ATOM 2902 C C . GLY A 1 368 ? -8.095 3.818 30.957 1.00 89.56 368 GLY A C 1
ATOM 2903 O O . GLY A 1 368 ? -8.462 2.925 30.193 1.00 89.56 368 GLY A O 1
ATOM 2904 N N . ILE A 1 369 ? -7.041 4.590 30.689 1.00 90.69 369 ILE A N 1
ATOM 2905 C CA . ILE A 1 369 ? -6.192 4.466 29.499 1.00 90.69 369 ILE A CA 1
ATOM 2906 C C . ILE A 1 369 ? -5.027 3.537 29.846 1.00 90.69 369 ILE A C 1
ATOM 2908 O O . ILE A 1 369 ? -4.158 3.888 30.636 1.00 90.69 369 ILE A O 1
ATOM 2912 N N . ARG A 1 370 ? -5.030 2.324 29.284 1.00 89.12 370 ARG A N 1
ATOM 2913 C CA . ARG A 1 370 ? -4.057 1.270 29.637 1.00 89.12 370 ARG A CA 1
ATOM 2914 C C . ARG A 1 370 ? -3.172 0.810 28.485 1.00 89.12 370 ARG A C 1
ATOM 2916 O O . ARG A 1 370 ? -2.098 0.280 28.735 1.00 89.12 370 ARG A O 1
ATOM 2923 N N . ASP A 1 371 ? -3.621 0.977 27.242 1.00 91.25 371 ASP A N 1
ATOM 2924 C CA . ASP A 1 371 ? -2.836 0.578 26.074 1.00 91.25 371 ASP A CA 1
ATOM 2925 C C . ASP A 1 371 ? -1.890 1.712 25.670 1.00 91.25 371 ASP A C 1
ATOM 2927 O O . ASP A 1 371 ? -2.307 2.703 25.065 1.00 91.25 371 ASP A O 1
ATOM 2931 N N . MET A 1 372 ? -0.625 1.585 26.073 1.00 94.56 372 MET A N 1
ATOM 2932 C CA . MET A 1 372 ? 0.402 2.612 25.920 1.00 94.56 372 MET A CA 1
ATOM 2933 C C . MET A 1 372 ? 1.733 2.011 25.466 1.00 94.56 372 MET A C 1
ATOM 2935 O O . MET A 1 372 ? 2.150 0.954 25.941 1.00 94.56 372 MET A O 1
ATOM 2939 N N . VAL A 1 373 ? 2.447 2.733 24.603 1.00 96.00 373 VAL A N 1
ATOM 2940 C CA . VAL A 1 373 ? 3.821 2.426 24.184 1.00 96.00 373 VAL A CA 1
ATOM 2941 C C . VAL A 1 373 ? 4.742 3.592 24.525 1.00 96.00 373 VAL A C 1
ATOM 2943 O O . VAL A 1 373 ? 4.383 4.761 24.386 1.00 96.00 373 VAL A O 1
ATOM 2946 N N . PHE A 1 374 ? 5.959 3.262 24.952 1.00 96.25 374 PHE A N 1
ATOM 2947 C CA . PHE A 1 374 ? 6.992 4.237 25.287 1.00 96.25 374 PHE A CA 1
ATOM 2948 C C . PHE A 1 374 ? 8.006 4.376 24.164 1.00 96.25 374 PHE A C 1
ATOM 2950 O O . PHE A 1 374 ? 8.518 3.380 23.649 1.00 96.25 374 PHE A O 1
ATOM 2957 N N . THR A 1 375 ? 8.356 5.615 23.842 1.00 96.50 375 THR A N 1
ATOM 2958 C CA . THR A 1 375 ? 9.408 5.933 22.876 1.00 96.50 375 THR A CA 1
ATOM 2959 C C . THR A 1 375 ? 10.415 6.915 23.470 1.00 96.50 375 THR A C 1
ATOM 2961 O O . THR A 1 375 ? 10.164 7.545 24.496 1.00 96.50 375 THR A O 1
ATOM 2964 N N . ARG A 1 376 ? 11.601 7.005 22.861 1.00 95.06 376 ARG A N 1
ATOM 2965 C CA . ARG A 1 376 ? 12.672 7.915 23.284 1.00 95.06 376 ARG A CA 1
ATOM 2966 C C . ARG A 1 376 ? 13.437 8.416 22.075 1.00 95.06 376 ARG A C 1
ATOM 2968 O O . ARG A 1 376 ? 13.831 7.606 21.235 1.00 95.06 376 ARG A O 1
ATOM 2975 N N . GLU A 1 377 ? 13.739 9.709 22.052 1.00 93.38 377 GLU A N 1
ATOM 2976 C CA . GLU A 1 377 ? 14.505 10.335 20.980 1.00 93.38 377 GLU A CA 1
ATOM 2977 C C . GLU A 1 377 ? 15.836 10.948 21.457 1.00 93.38 377 GLU A C 1
ATOM 2979 O O . GLU A 1 377 ? 15.905 11.533 22.540 1.00 93.38 377 GLU A O 1
ATOM 2984 N N . PRO A 1 378 ? 16.920 10.821 20.666 1.00 94.00 378 PRO A N 1
ATOM 2985 C CA . PRO A 1 378 ? 17.049 9.962 19.487 1.00 94.00 378 PRO A CA 1
ATOM 2986 C C . PRO A 1 378 ? 17.131 8.492 19.937 1.00 94.00 378 PRO A C 1
ATOM 2988 O O . PRO A 1 378 ? 17.764 8.201 20.956 1.00 94.00 378 PRO A O 1
ATOM 2991 N N . GLY A 1 379 ? 16.475 7.573 19.223 1.00 92.94 379 GLY A N 1
ATOM 2992 C CA . GLY A 1 379 ? 16.413 6.152 19.593 1.00 92.94 379 GLY A CA 1
ATOM 2993 C C . GLY A 1 379 ? 15.103 5.462 19.198 1.00 92.94 379 GLY A C 1
ATOM 2994 O O . GLY A 1 379 ? 14.362 5.949 18.349 1.00 92.94 379 GLY A O 1
ATOM 2995 N N . GLY A 1 380 ? 14.844 4.291 19.785 1.00 92.00 380 GLY A N 1
ATOM 2996 C CA . GLY A 1 380 ? 13.573 3.559 19.659 1.00 92.00 380 GLY A CA 1
ATOM 2997 C C . GLY A 1 380 ? 13.416 2.685 18.405 1.00 92.00 380 GLY A C 1
ATOM 2998 O O . GLY A 1 380 ? 12.448 1.940 18.294 1.00 92.00 380 GLY A O 1
ATOM 2999 N N . THR A 1 381 ? 14.384 2.703 17.487 1.00 94.94 381 THR A N 1
ATOM 3000 C CA . THR A 1 381 ? 14.500 1.741 16.374 1.00 94.94 381 THR A CA 1
ATOM 3001 C C . THR A 1 381 ? 15.960 1.353 16.173 1.00 94.94 381 THR A C 1
ATOM 3003 O O . THR A 1 381 ? 16.854 2.076 16.603 1.00 94.94 381 THR A O 1
ATOM 3006 N N . GLN A 1 382 ? 16.242 0.246 15.479 1.00 95.56 382 GLN A N 1
ATOM 3007 C CA . GLN A 1 382 ? 17.630 -0.189 15.255 1.00 95.56 382 GLN A CA 1
ATOM 3008 C C . GLN A 1 382 ? 18.487 0.880 14.556 1.00 95.56 382 GLN A C 1
ATOM 3010 O O . GLN A 1 382 ? 19.638 1.089 14.933 1.00 95.56 382 GLN A O 1
ATOM 3015 N N . LEU A 1 383 ? 17.936 1.567 13.550 1.00 95.19 383 LEU A N 1
ATOM 3016 C CA . LEU A 1 383 ? 18.633 2.659 12.867 1.00 95.19 383 LEU A CA 1
ATOM 3017 C C . LEU A 1 383 ? 18.777 3.882 13.783 1.00 95.19 383 LEU A C 1
ATOM 3019 O O . LEU A 1 383 ? 19.865 4.446 13.878 1.00 95.19 383 LEU A O 1
ATOM 3023 N N . ALA A 1 384 ? 17.711 4.261 14.490 1.00 95.69 384 ALA A N 1
ATOM 3024 C CA . ALA A 1 384 ? 17.737 5.414 15.384 1.00 95.69 384 ALA A CA 1
ATOM 3025 C C . ALA A 1 384 ? 18.695 5.222 16.575 1.00 95.69 384 ALA A C 1
ATOM 3027 O O . ALA A 1 384 ? 19.337 6.182 16.983 1.00 95.69 384 ALA A O 1
ATOM 3028 N N . GLU A 1 385 ? 18.862 4.002 17.096 1.00 96.06 385 GLU A N 1
ATOM 3029 C CA . GLU A 1 385 ? 19.845 3.700 18.150 1.00 96.06 385 GLU A CA 1
ATOM 3030 C C . GLU A 1 385 ? 21.293 3.799 17.635 1.00 96.06 385 GLU A C 1
ATOM 3032 O O . GLU A 1 385 ? 22.172 4.288 18.345 1.00 96.06 385 GLU A O 1
ATOM 3037 N N . LYS A 1 386 ? 21.556 3.430 16.372 1.00 95.75 386 LYS A N 1
ATOM 3038 C CA . LYS A 1 386 ? 22.875 3.659 15.752 1.00 95.75 386 LYS A CA 1
ATOM 3039 C C . LYS A 1 386 ? 23.168 5.149 15.584 1.00 95.75 386 LYS A C 1
ATOM 3041 O O . LYS A 1 386 ? 24.264 5.591 15.914 1.00 95.75 386 LYS A O 1
ATOM 3046 N N . LEU A 1 387 ? 22.185 5.921 15.118 1.00 95.62 387 LEU A N 1
ATOM 3047 C CA . LEU A 1 387 ? 22.303 7.378 15.007 1.00 95.62 387 LEU A CA 1
ATOM 3048 C C . LEU A 1 387 ? 22.478 8.035 16.381 1.00 95.62 387 LEU A C 1
ATOM 3050 O O . LEU A 1 387 ? 23.314 8.917 16.527 1.00 95.62 387 LEU A O 1
ATOM 3054 N N . ARG A 1 388 ? 21.762 7.563 17.408 1.00 94.19 388 ARG A N 1
ATOM 3055 C CA . ARG A 1 388 ? 21.949 7.999 18.798 1.00 94.19 388 ARG A CA 1
ATOM 3056 C C . ARG A 1 388 ? 23.397 7.806 19.243 1.00 94.19 388 ARG A C 1
ATOM 3058 O O . ARG A 1 388 ? 23.994 8.748 19.755 1.00 94.19 388 ARG A O 1
ATOM 3065 N N . SER A 1 389 ? 23.952 6.609 19.041 1.00 93.25 389 SER A N 1
ATOM 3066 C CA . SER A 1 389 ? 25.347 6.317 19.389 1.00 93.25 389 SER A CA 1
ATOM 3067 C C . SER A 1 389 ? 26.308 7.238 18.643 1.00 93.25 389 SER A C 1
ATOM 3069 O O . SER A 1 389 ? 27.223 7.773 19.253 1.00 93.25 389 SER A O 1
ATOM 3071 N N . LEU A 1 390 ? 26.074 7.465 17.349 1.00 93.44 390 LEU A N 1
ATOM 3072 C CA . LEU A 1 390 ? 26.910 8.330 16.518 1.00 93.44 390 LEU A CA 1
ATOM 3073 C C . LEU A 1 390 ? 26.878 9.798 16.975 1.00 93.44 390 LEU A C 1
ATOM 3075 O O . LEU A 1 390 ? 27.879 10.491 16.896 1.00 93.44 390 LEU A O 1
ATOM 3079 N N . VAL A 1 391 ? 25.729 10.290 17.441 1.00 92.38 391 VAL A N 1
ATOM 3080 C CA . VAL A 1 391 ? 25.565 11.705 17.802 1.00 92.38 391 VAL A CA 1
ATOM 3081 C C . VAL A 1 391 ? 25.993 11.995 19.240 1.00 92.38 391 VAL A C 1
ATOM 3083 O O . VAL A 1 391 ? 26.495 13.090 19.498 1.00 92.38 391 VAL A O 1
ATOM 3086 N N . LEU A 1 392 ? 25.774 11.070 20.180 1.00 91.06 392 LEU A N 1
ATOM 3087 C CA . LEU A 1 392 ? 25.955 11.326 21.616 1.00 91.06 392 LEU A CA 1
ATOM 3088 C C . LEU A 1 392 ? 27.265 10.781 22.192 1.00 91.06 392 LEU A C 1
ATOM 3090 O O . LEU A 1 392 ? 27.765 11.349 23.163 1.00 91.06 392 LEU A O 1
ATOM 3094 N N . ASP A 1 393 ? 27.826 9.706 21.629 1.00 88.56 393 ASP A N 1
ATOM 3095 C CA . ASP A 1 393 ? 29.099 9.167 22.113 1.00 88.56 393 ASP A CA 1
ATOM 3096 C C . ASP A 1 393 ? 30.251 10.096 21.710 1.00 88.56 393 ASP A C 1
ATOM 3098 O O . ASP A 1 393 ? 30.434 10.434 20.537 1.00 88.56 393 ASP A O 1
ATOM 3102 N N . ILE A 1 394 ? 31.039 10.483 22.711 1.00 80.81 394 ILE A N 1
ATOM 3103 C CA . ILE A 1 394 ? 32.198 11.372 22.611 1.00 80.81 394 ILE A CA 1
ATOM 3104 C C . ILE A 1 394 ? 33.231 10.819 21.622 1.00 80.81 394 ILE A C 1
ATOM 3106 O O . ILE A 1 394 ? 33.904 11.595 20.953 1.00 80.81 394 ILE A O 1
ATOM 3110 N N . LYS A 1 395 ? 33.365 9.489 21.522 1.00 79.00 395 LYS A N 1
ATOM 3111 C CA . LYS A 1 395 ? 34.377 8.826 20.678 1.00 79.00 395 LYS A CA 1
ATOM 3112 C C . LYS A 1 395 ? 33.812 8.204 19.403 1.00 79.00 395 LYS A C 1
ATOM 3114 O O . LYS A 1 395 ? 34.537 7.501 18.701 1.00 79.00 395 LYS A O 1
ATOM 3119 N N . SER A 1 396 ? 32.543 8.460 19.095 1.00 82.31 396 SER A N 1
ATOM 3120 C CA . SER A 1 396 ? 31.824 7.846 17.968 1.00 82.31 396 SER A CA 1
ATOM 3121 C C . SER A 1 396 ? 32.515 8.003 16.610 1.00 82.31 396 SER A C 1
ATOM 3123 O O . SER A 1 396 ? 32.407 7.112 15.768 1.00 82.31 396 SER A O 1
ATOM 3125 N N . VAL A 1 397 ? 33.223 9.114 16.400 1.00 84.69 397 VAL A N 1
ATOM 3126 C CA . VAL A 1 397 ? 33.878 9.474 15.130 1.00 84.69 397 VAL A CA 1
ATOM 3127 C C . VAL A 1 397 ? 35.375 9.789 15.297 1.00 84.69 397 VAL A C 1
ATOM 3129 O O . VAL A 1 397 ? 35.988 10.429 14.446 1.00 84.69 397 VAL A O 1
ATOM 3132 N N . GLY A 1 398 ? 35.994 9.321 16.387 1.00 86.81 398 GLY A N 1
ATOM 3133 C CA . GLY A 1 398 ? 37.400 9.608 16.686 1.00 86.81 398 GLY A CA 1
ATOM 3134 C C . GLY A 1 398 ? 37.636 11.098 16.958 1.00 86.81 398 GLY A C 1
ATOM 3135 O O . GLY A 1 398 ? 36.991 11.659 17.837 1.00 86.81 398 GLY A O 1
ATOM 3136 N N . ASP A 1 399 ? 38.550 11.719 16.208 1.00 86.88 399 ASP A N 1
ATOM 3137 C CA . ASP A 1 399 ? 38.910 13.141 16.348 1.00 86.88 399 ASP A CA 1
ATOM 3138 C C . ASP A 1 399 ? 38.061 14.078 15.458 1.00 86.88 399 ASP A C 1
ATOM 3140 O O . ASP A 1 399 ? 38.263 15.295 15.461 1.00 86.88 399 ASP A O 1
ATOM 3144 N N . GLU A 1 400 ? 37.133 13.538 14.657 1.00 90.88 400 GLU A N 1
ATOM 3145 C CA . GLU A 1 400 ? 36.273 14.342 13.783 1.00 90.88 400 GLU A CA 1
ATOM 3146 C C . GLU A 1 400 ? 35.207 15.100 14.588 1.00 90.88 400 GLU A C 1
ATOM 3148 O O . GLU A 1 400 ? 34.535 14.551 15.460 1.00 90.88 400 GLU A O 1
ATOM 3153 N N . VAL A 1 401 ? 35.009 16.382 14.270 1.00 89.00 401 VAL A N 1
ATOM 3154 C CA . VAL A 1 401 ? 33.971 17.201 14.906 1.00 89.00 401 VAL A CA 1
ATOM 3155 C C . VAL A 1 401 ? 32.701 17.162 14.064 1.00 89.00 401 VAL A C 1
ATOM 3157 O O . VAL A 1 401 ? 32.663 17.664 12.940 1.00 89.00 401 VAL A O 1
ATOM 3160 N N . ILE A 1 402 ? 31.629 16.615 14.636 1.00 92.88 402 ILE A N 1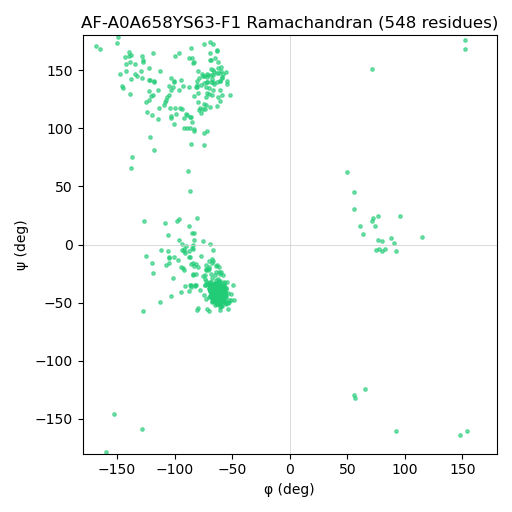
ATOM 3161 C CA . ILE A 1 402 ? 30.293 16.647 14.035 1.00 92.88 402 ILE A CA 1
ATOM 3162 C C . ILE A 1 402 ? 29.832 18.105 13.926 1.00 92.88 402 ILE A C 1
ATOM 3164 O O . ILE A 1 402 ? 29.675 18.793 14.931 1.00 92.88 402 ILE A O 1
ATOM 3168 N N . THR A 1 403 ? 29.585 18.573 12.702 1.00 95.19 403 THR A N 1
ATOM 3169 C CA . THR A 1 403 ? 29.032 19.920 12.477 1.00 95.19 403 THR A CA 1
ATOM 3170 C C . THR A 1 403 ? 27.597 20.034 13.002 1.00 95.19 403 THR A C 1
ATOM 3172 O O . THR A 1 403 ? 26.832 19.071 12.924 1.00 95.19 403 THR A O 1
ATOM 3175 N N . ASP A 1 404 ? 27.177 21.227 13.429 1.00 95.12 404 ASP A N 1
ATOM 3176 C CA . ASP A 1 404 ? 25.825 21.446 13.972 1.00 95.12 404 ASP A CA 1
ATOM 3177 C C . ASP A 1 404 ? 24.710 21.051 12.983 1.00 95.12 404 ASP A C 1
ATOM 3179 O O . ASP A 1 404 ? 23.674 20.509 13.366 1.00 95.12 404 ASP A O 1
ATOM 3183 N N . LYS A 1 405 ? 24.929 21.261 11.677 1.00 96.00 405 LYS A N 1
ATOM 3184 C CA . LYS A 1 405 ? 23.979 20.841 10.632 1.00 96.00 405 LYS A CA 1
ATOM 3185 C C . LYS A 1 405 ? 23.917 19.321 10.488 1.00 96.00 405 LYS A C 1
ATOM 3187 O O . LYS A 1 405 ? 22.832 18.782 10.287 1.00 96.00 405 LYS A O 1
ATOM 3192 N N . ALA A 1 406 ? 25.053 18.630 10.591 1.00 95.75 406 ALA A N 1
ATOM 3193 C CA . ALA A 1 406 ? 25.076 17.170 10.582 1.00 95.75 406 ALA A CA 1
ATOM 3194 C C . ALA A 1 406 ? 24.369 16.603 11.823 1.00 95.75 406 ALA A C 1
ATOM 3196 O O . ALA A 1 406 ? 23.578 15.673 11.693 1.00 95.75 406 ALA A O 1
ATOM 3197 N N . GLU A 1 407 ? 24.583 17.211 12.996 1.00 95.81 407 GLU A N 1
ATOM 3198 C CA . GLU A 1 407 ? 23.863 16.895 14.236 1.00 95.81 407 GLU A CA 1
ATOM 3199 C C . GLU A 1 407 ? 22.342 16.978 14.021 1.00 95.81 407 GLU A C 1
ATOM 3201 O O . GLU A 1 407 ? 21.651 15.974 14.199 1.00 95.81 407 GLU A O 1
ATOM 3206 N N . VAL A 1 408 ? 21.827 18.116 13.533 1.00 96.81 408 VAL A N 1
ATOM 3207 C CA . VAL A 1 408 ? 20.395 18.292 13.212 1.00 96.81 408 VAL A CA 1
ATOM 3208 C C . VAL A 1 408 ? 19.875 17.201 12.274 1.00 96.81 408 VAL A C 1
ATOM 3210 O O . VAL A 1 408 ? 18.847 16.584 12.556 1.00 96.81 408 VAL A O 1
ATOM 3213 N N . LEU A 1 409 ? 20.565 16.954 11.157 1.00 97.19 409 LEU A N 1
ATOM 3214 C CA . LEU A 1 409 ? 20.118 15.980 10.158 1.00 97.19 409 LEU A CA 1
ATOM 3215 C C . LEU A 1 409 ? 20.066 14.559 10.729 1.00 97.19 409 LEU A C 1
ATOM 3217 O O . LEU A 1 409 ? 19.134 13.819 10.424 1.00 97.19 409 LEU A O 1
ATOM 3221 N N . MET A 1 410 ? 21.013 14.186 11.591 1.00 96.94 410 MET A N 1
ATOM 3222 C CA . MET A 1 410 ? 21.001 12.886 12.262 1.00 96.94 410 MET A CA 1
ATOM 3223 C C . MET A 1 410 ? 19.856 12.764 13.275 1.00 96.94 410 MET A C 1
ATOM 3225 O O . MET A 1 410 ? 19.219 11.710 13.331 1.00 96.94 410 MET A O 1
ATOM 3229 N N . PHE A 1 411 ? 19.535 13.830 14.020 1.00 96.81 411 PHE A N 1
ATOM 3230 C CA . PHE A 1 411 ? 18.350 13.855 14.886 1.00 96.81 411 PHE A CA 1
ATOM 3231 C C . PHE A 1 411 ? 17.056 13.676 14.079 1.00 96.81 411 PHE A C 1
ATOM 3233 O O . PHE A 1 411 ? 16.233 12.834 14.438 1.00 96.81 411 PHE A O 1
ATOM 3240 N N . TYR A 1 412 ? 16.886 14.392 12.961 1.00 97.19 412 TYR A N 1
ATOM 3241 C CA . TYR A 1 412 ? 15.699 14.238 12.109 1.00 97.19 412 TYR A CA 1
ATOM 3242 C C . TYR A 1 412 ? 15.633 12.875 11.415 1.00 97.19 412 TYR A C 1
ATOM 3244 O O . TYR A 1 412 ? 14.548 12.303 11.318 1.00 97.19 412 TYR A O 1
ATOM 3252 N N . ALA A 1 413 ? 16.769 12.315 10.990 1.00 97.38 413 ALA A N 1
ATOM 3253 C CA . ALA A 1 413 ? 16.827 10.966 10.430 1.00 97.38 413 ALA A CA 1
ATOM 3254 C C . ALA A 1 413 ? 16.412 9.901 11.462 1.00 97.38 413 ALA A C 1
ATOM 3256 O O . ALA A 1 413 ? 15.645 8.992 11.145 1.00 97.38 413 ALA A O 1
ATOM 3257 N N . ALA A 1 414 ? 16.862 10.030 12.714 1.00 97.19 414 ALA A N 1
ATOM 3258 C CA . ALA A 1 414 ? 16.433 9.150 13.798 1.00 97.19 414 ALA A CA 1
ATOM 3259 C C . ALA A 1 414 ? 14.932 9.313 14.100 1.00 97.19 414 ALA A C 1
ATOM 3261 O O . ALA A 1 414 ? 14.223 8.318 14.270 1.00 97.19 414 ALA A O 1
ATOM 3262 N N . ARG A 1 415 ? 14.443 10.558 14.117 1.00 97.12 415 ARG A N 1
ATOM 3263 C CA . ARG A 1 415 ? 13.046 10.900 14.407 1.00 97.12 415 ARG A CA 1
ATOM 3264 C C . ARG A 1 415 ? 12.084 10.371 13.357 1.00 97.12 415 ARG A C 1
ATOM 3266 O O . ARG A 1 415 ? 11.130 9.693 13.718 1.00 97.12 415 ARG A O 1
ATOM 3273 N N . VAL A 1 416 ? 12.322 10.634 12.071 1.00 96.75 416 VAL A N 1
ATOM 3274 C CA . VAL A 1 416 ? 11.411 10.183 11.005 1.00 96.75 416 VAL A CA 1
ATOM 3275 C C . VAL A 1 416 ? 11.293 8.666 10.985 1.00 96.75 416 VAL A C 1
ATOM 3277 O O . VAL A 1 416 ? 10.196 8.132 10.865 1.00 96.75 416 VAL A O 1
ATOM 3280 N N . GLN A 1 417 ? 12.407 7.967 11.218 1.00 97.69 417 GLN A N 1
ATOM 3281 C CA . GLN A 1 417 ? 12.402 6.518 11.329 1.00 97.69 417 GLN A CA 1
ATOM 3282 C C . GLN A 1 417 ? 11.487 6.053 12.469 1.00 97.69 417 GLN A C 1
ATOM 3284 O O . GLN A 1 417 ? 10.668 5.157 12.270 1.00 97.69 417 GLN A O 1
ATOM 3289 N N . LEU A 1 418 ? 11.610 6.647 13.658 1.00 97.50 418 LEU A N 1
ATOM 3290 C CA . LEU A 1 418 ? 10.779 6.306 14.813 1.00 97.50 418 LEU A CA 1
ATOM 3291 C C . LEU A 1 418 ? 9.300 6.660 14.589 1.00 97.50 418 LEU A C 1
ATOM 3293 O O . LEU A 1 418 ? 8.418 5.855 14.890 1.00 97.50 418 LEU A O 1
ATOM 3297 N N . VAL A 1 419 ? 9.029 7.838 14.027 1.00 96.94 419 VAL A N 1
ATOM 3298 C CA . VAL A 1 419 ? 7.673 8.331 13.767 1.00 96.94 419 VAL A CA 1
ATOM 3299 C C . VAL A 1 419 ? 6.938 7.423 12.787 1.00 96.94 419 VAL A C 1
ATOM 3301 O O . VAL A 1 419 ? 5.839 6.967 13.094 1.00 96.94 419 VAL A O 1
ATOM 3304 N N . GLU A 1 420 ? 7.547 7.117 11.642 1.00 96.44 420 GLU A N 1
ATOM 3305 C CA . GLU A 1 420 ? 6.893 6.346 10.580 1.00 96.44 420 GLU A CA 1
ATOM 3306 C C . GLU A 1 420 ? 6.760 4.857 10.915 1.00 96.44 420 GLU A C 1
ATOM 3308 O O . GLU A 1 420 ? 5.814 4.210 10.472 1.00 96.44 420 GLU A O 1
ATOM 3313 N N . THR A 1 421 ? 7.684 4.294 11.702 1.00 96.19 421 THR A N 1
ATOM 3314 C CA . THR A 1 421 ? 7.713 2.838 11.940 1.00 96.19 421 THR A CA 1
ATOM 3315 C C . THR A 1 421 ? 7.199 2.396 13.303 1.00 96.19 421 THR A C 1
ATOM 3317 O O . THR A 1 421 ? 6.888 1.217 13.464 1.00 96.19 421 THR A O 1
ATOM 3320 N N . VAL A 1 422 ? 7.070 3.310 14.269 1.00 96.44 422 VAL A N 1
ATOM 3321 C CA . VAL A 1 422 ? 6.606 2.984 15.627 1.00 96.44 422 VAL A CA 1
ATOM 3322 C C . VAL A 1 422 ? 5.443 3.875 16.042 1.00 96.44 422 VAL A C 1
ATOM 3324 O O . VAL A 1 422 ? 4.371 3.358 16.344 1.00 96.44 422 VAL A O 1
ATOM 3327 N N . ILE A 1 423 ? 5.619 5.201 16.028 1.00 96.50 423 ILE A N 1
ATOM 3328 C CA . ILE A 1 423 ? 4.643 6.125 16.631 1.00 96.50 423 ILE A CA 1
ATOM 3329 C C . ILE A 1 423 ? 3.340 6.166 15.826 1.00 96.50 423 ILE A C 1
ATOM 3331 O O . ILE A 1 423 ? 2.281 5.860 16.369 1.00 96.50 423 ILE A O 1
ATOM 3335 N N . LYS A 1 424 ? 3.395 6.500 14.528 1.00 94.00 424 LYS A N 1
ATOM 3336 C CA . LYS A 1 424 ? 2.198 6.556 13.672 1.00 94.00 424 LYS A CA 1
ATOM 3337 C C . LYS A 1 424 ? 1.477 5.202 13.596 1.00 94.00 424 LYS A C 1
ATOM 3339 O O . LYS A 1 424 ? 0.257 5.201 13.753 1.00 94.00 424 LYS A O 1
ATOM 3344 N N . PRO A 1 425 ? 2.169 4.054 13.429 1.00 93.44 425 PRO A N 1
ATOM 3345 C CA . PRO A 1 425 ? 1.516 2.748 13.495 1.00 93.44 425 PRO A CA 1
ATOM 3346 C C . PRO A 1 425 ? 0.839 2.452 14.841 1.00 93.44 425 PRO A C 1
ATOM 3348 O O . PRO A 1 425 ? -0.265 1.913 14.846 1.00 93.44 425 PRO A O 1
ATOM 3351 N N . ALA A 1 426 ? 1.455 2.813 15.974 1.00 93.25 426 ALA A N 1
ATOM 3352 C CA . ALA A 1 426 ? 0.854 2.623 17.297 1.00 93.25 426 ALA A CA 1
ATOM 3353 C C . ALA A 1 426 ? -0.428 3.457 17.461 1.00 93.25 426 ALA A C 1
ATOM 3355 O O . ALA A 1 426 ? -1.475 2.907 17.805 1.00 93.25 426 ALA A O 1
ATOM 3356 N N . LEU A 1 427 ? -0.379 4.744 17.105 1.00 91.81 427 LEU A N 1
ATOM 3357 C CA . LEU A 1 427 ? -1.549 5.629 17.132 1.00 91.81 427 LEU A CA 1
ATOM 3358 C C . LEU A 1 427 ? -2.660 5.120 16.198 1.00 91.81 427 LEU A C 1
ATOM 3360 O O . LEU A 1 427 ? -3.817 5.014 16.592 1.00 91.81 427 LEU A O 1
ATOM 3364 N N . ALA A 1 428 ? -2.319 4.690 14.979 1.00 85.19 428 ALA A N 1
ATOM 3365 C CA . ALA A 1 428 ? -3.287 4.110 14.042 1.00 85.19 428 ALA A CA 1
ATOM 3366 C C . ALA A 1 428 ? -3.959 2.823 14.573 1.00 85.19 428 ALA A C 1
ATOM 3368 O O . ALA A 1 428 ? -5.070 2.468 14.157 1.00 85.19 428 ALA A O 1
ATOM 3369 N N . ASN A 1 429 ? -3.308 2.130 15.510 1.00 83.88 429 ASN A N 1
ATOM 3370 C CA . ASN A 1 429 ? -3.849 0.960 16.194 1.00 83.88 429 ASN A CA 1
ATOM 3371 C C . ASN A 1 429 ? -4.677 1.301 17.441 1.00 83.88 429 ASN A C 1
ATOM 3373 O O . ASN A 1 429 ? -5.324 0.406 17.979 1.00 83.88 429 ASN A O 1
ATOM 3377 N N . GLY A 1 430 ? -4.741 2.572 17.841 1.00 86.56 430 GLY A N 1
ATOM 3378 C CA . GLY A 1 430 ? -5.449 3.034 19.035 1.00 86.56 430 GLY A CA 1
ATOM 3379 C C . GLY A 1 430 ? -4.594 3.060 20.300 1.00 86.56 430 GLY A C 1
ATOM 3380 O O . GLY A 1 430 ? -5.081 3.462 21.356 1.00 86.56 430 GLY A O 1
ATOM 3381 N N . THR A 1 431 ? -3.319 2.689 20.193 1.00 91.81 431 THR A N 1
ATOM 3382 C CA . THR A 1 431 ? -2.370 2.687 21.303 1.00 91.81 431 THR A CA 1
ATOM 3383 C C . THR A 1 431 ? -1.859 4.103 21.552 1.00 91.81 431 THR A C 1
ATOM 3385 O O . THR A 1 431 ? -1.420 4.793 20.630 1.00 91.81 431 THR A O 1
ATOM 3388 N N . TRP A 1 432 ? -1.898 4.549 22.805 1.00 95.50 432 TRP A N 1
ATOM 3389 C CA . TRP A 1 432 ? -1.333 5.838 23.198 1.00 95.50 432 TRP A CA 1
ATOM 3390 C C . TRP A 1 432 ? 0.192 5.777 23.169 1.00 95.50 432 TRP A C 1
ATOM 3392 O O . TRP A 1 432 ? 0.790 4.747 23.475 1.00 95.50 432 TRP A O 1
ATOM 3402 N N . VAL A 1 433 ? 0.842 6.882 22.822 1.00 97.81 433 VAL A N 1
ATOM 3403 C CA . VAL A 1 433 ? 2.306 6.937 22.768 1.00 97.81 433 VAL A CA 1
ATOM 3404 C C . VAL A 1 433 ? 2.809 7.978 23.754 1.00 97.81 433 VAL A C 1
ATOM 3406 O O . VAL A 1 433 ? 2.357 9.120 23.731 1.00 97.81 433 VAL A O 1
ATOM 3409 N N . ILE A 1 434 ? 3.752 7.586 24.610 1.00 98.00 434 ILE A N 1
ATOM 3410 C CA . ILE A 1 434 ? 4.420 8.476 25.562 1.00 98.00 434 ILE A CA 1
ATOM 3411 C C . ILE A 1 434 ? 5.899 8.580 25.175 1.00 98.00 434 ILE A C 1
ATOM 3413 O O . ILE A 1 434 ? 6.664 7.625 25.342 1.00 98.00 434 ILE A O 1
ATOM 3417 N N . GLY A 1 435 ? 6.294 9.733 24.636 1.00 97.50 435 GLY A N 1
ATOM 3418 C CA . GLY A 1 435 ? 7.647 10.006 24.154 1.00 97.50 435 GLY A CA 1
ATOM 3419 C C . GLY A 1 435 ? 8.521 10.729 25.178 1.00 97.50 435 GLY A C 1
ATOM 3420 O O . GLY A 1 435 ? 8.116 11.731 25.764 1.00 97.50 435 GLY A O 1
ATOM 3421 N N . ASP A 1 436 ? 9.746 10.246 25.370 1.00 96.56 436 ASP A N 1
ATOM 3422 C CA . ASP A 1 436 ? 10.837 10.992 26.003 1.00 96.56 436 ASP A CA 1
ATOM 3423 C C . ASP A 1 436 ? 11.595 11.757 24.909 1.00 96.56 436 ASP A C 1
ATOM 3425 O O . ASP A 1 436 ? 12.415 11.169 24.195 1.00 96.56 436 ASP A O 1
ATOM 3429 N N . ARG A 1 437 ? 11.289 13.058 24.796 1.00 96.81 437 ARG A N 1
ATOM 3430 C CA . ARG A 1 437 ? 11.705 13.991 23.732 1.00 96.81 437 ARG A CA 1
ATOM 3431 C C . ARG A 1 437 ? 11.056 13.778 22.360 1.00 96.81 437 ARG A C 1
ATOM 3433 O O . ARG A 1 437 ? 10.722 12.664 21.967 1.00 96.81 437 ARG A O 1
ATOM 3440 N N . HIS A 1 438 ? 10.934 14.874 21.613 1.00 97.44 438 HIS A N 1
ATOM 3441 C CA . HIS A 1 438 ? 10.525 14.932 20.209 1.00 97.44 438 HIS A CA 1
ATOM 3442 C C . HIS A 1 438 ? 11.135 16.178 19.521 1.00 97.44 438 HIS A C 1
ATOM 3444 O O . HIS A 1 438 ? 12.265 16.566 19.817 1.00 97.44 438 HIS A O 1
ATOM 3450 N N . ASP A 1 439 ? 10.437 16.808 18.568 1.00 97.12 439 ASP A N 1
ATOM 3451 C CA . ASP A 1 439 ? 10.940 17.956 17.800 1.00 97.12 439 ASP A CA 1
ATOM 3452 C C . ASP A 1 439 ? 11.286 19.183 18.646 1.00 97.12 439 ASP A C 1
ATOM 3454 O O . ASP A 1 439 ? 12.246 19.884 18.322 1.00 97.12 439 ASP A O 1
ATOM 3458 N N . LEU A 1 440 ? 10.579 19.406 19.761 1.00 97.00 440 LEU A N 1
ATOM 3459 C CA . LEU A 1 440 ? 10.840 20.543 20.645 1.00 97.00 440 LEU A CA 1
ATOM 3460 C C . LEU A 1 440 ? 12.285 20.522 21.166 1.00 97.00 440 LEU A C 1
ATOM 3462 O O . LEU A 1 440 ? 12.932 21.569 21.223 1.00 97.00 440 LEU A O 1
ATOM 3466 N N . SER A 1 441 ? 12.833 19.330 21.430 1.00 97.12 441 SER A N 1
ATOM 3467 C CA . SER A 1 441 ? 14.255 19.157 21.732 1.00 97.12 441 SER A CA 1
ATOM 3468 C C . SER A 1 441 ? 15.173 19.685 20.632 1.00 97.12 441 SER A C 1
ATOM 3470 O O . SER A 1 441 ? 16.135 20.386 20.940 1.00 97.12 441 SER A O 1
ATOM 3472 N N . THR A 1 442 ? 14.886 19.415 19.357 1.00 97.44 442 THR A N 1
ATOM 3473 C CA . THR A 1 442 ? 15.728 19.923 18.263 1.00 97.44 442 THR A CA 1
ATOM 3474 C C . THR A 1 442 ? 15.631 21.439 18.131 1.00 97.44 442 THR A C 1
ATOM 3476 O O . THR A 1 442 ? 16.646 22.123 17.988 1.00 97.44 442 THR A O 1
ATOM 3479 N N . GLN A 1 443 ? 14.423 21.986 18.263 1.00 97.19 443 GLN A N 1
ATOM 3480 C CA . GLN A 1 443 ? 14.213 23.433 18.246 1.00 97.19 443 GLN A CA 1
ATOM 3481 C C . GLN A 1 443 ? 14.956 24.137 19.391 1.00 97.19 443 GLN A C 1
ATOM 3483 O O . GLN A 1 443 ? 15.490 25.228 19.197 1.00 97.19 443 GLN A O 1
ATOM 3488 N N . ALA A 1 444 ? 15.025 23.522 20.573 1.00 97.62 444 ALA A N 1
ATOM 3489 C CA . ALA A 1 444 ? 15.687 24.100 21.735 1.00 97.62 444 ALA A CA 1
ATOM 3490 C C . ALA A 1 444 ? 17.213 23.938 21.708 1.00 97.62 444 ALA A C 1
ATOM 3492 O O . ALA A 1 444 ? 17.935 24.930 21.811 1.00 97.62 444 ALA A O 1
ATOM 3493 N N . TYR A 1 445 ? 17.716 22.711 21.556 1.00 97.75 445 TYR A N 1
ATOM 3494 C CA . TYR A 1 445 ? 19.151 22.425 21.636 1.00 97.75 445 TYR A CA 1
ATOM 3495 C C . TYR A 1 445 ? 19.898 22.930 20.402 1.00 97.75 445 TYR A C 1
ATOM 3497 O O . TYR A 1 445 ? 20.916 23.607 20.530 1.00 97.75 445 TYR A O 1
ATOM 3505 N N . GLN A 1 446 ? 19.391 22.654 19.200 1.00 97.75 446 GLN A N 1
ATOM 3506 C CA . GLN A 1 446 ? 20.046 23.106 17.976 1.00 97.75 446 GLN A CA 1
ATOM 3507 C C . GLN A 1 446 ? 19.629 24.532 17.590 1.00 97.75 446 GLN A C 1
ATOM 3509 O O . GLN A 1 446 ? 20.473 25.319 17.169 1.00 97.75 446 GLN A O 1
ATOM 3514 N N . GLY A 1 447 ? 18.371 24.925 17.797 1.00 97.19 447 GLY A N 1
ATOM 3515 C CA . GLY A 1 447 ? 17.948 26.308 17.535 1.00 97.19 447 GLY A CA 1
ATOM 3516 C C . GLY A 1 447 ? 18.490 27.302 18.565 1.00 97.19 447 GLY A C 1
ATOM 3517 O O . GLY A 1 447 ? 19.167 28.259 18.208 1.00 97.19 447 GLY A O 1
ATOM 3518 N N . GLY A 1 448 ? 18.238 27.067 19.855 1.00 96.88 448 GLY A N 1
ATOM 3519 C CA . GLY A 1 448 ? 18.712 27.938 20.936 1.00 96.88 448 GLY A CA 1
ATOM 3520 C C . GLY A 1 448 ? 20.175 27.690 21.307 1.00 96.88 448 GLY A C 1
ATOM 3521 O O . GLY A 1 448 ? 21.005 28.600 21.266 1.00 96.88 448 GLY A O 1
ATOM 3522 N N . GLY A 1 449 ? 20.504 26.450 21.669 1.00 97.06 449 GLY A N 1
ATOM 3523 C CA . GLY A 1 449 ? 21.843 26.075 22.123 1.00 97.06 449 GLY A CA 1
ATOM 3524 C C . GLY A 1 449 ? 22.924 26.315 21.063 1.00 97.06 449 GLY A C 1
ATOM 3525 O O . GLY A 1 449 ? 23.865 27.071 21.323 1.00 97.06 449 GLY A O 1
ATOM 3526 N N . ARG A 1 450 ? 22.779 25.735 19.862 1.00 96.50 450 ARG A N 1
ATOM 3527 C CA . ARG A 1 450 ? 23.729 25.916 18.740 1.00 96.50 450 ARG A CA 1
ATOM 3528 C C . ARG A 1 450 ? 23.535 27.227 17.968 1.00 96.50 450 ARG A C 1
ATOM 3530 O O . ARG A 1 450 ? 24.458 27.663 17.292 1.00 96.50 450 ARG A O 1
ATOM 3537 N N . GLY A 1 451 ? 22.373 27.874 18.074 1.00 96.56 451 GLY A N 1
ATOM 3538 C CA . GLY A 1 451 ? 22.087 29.116 17.346 1.00 96.56 451 GLY A CA 1
ATOM 3539 C C . GLY A 1 451 ? 21.768 28.908 15.862 1.00 96.56 451 GLY A C 1
ATOM 3540 O O . GLY A 1 451 ? 21.992 29.813 15.060 1.00 96.56 451 GLY A O 1
ATOM 3541 N N . ILE A 1 452 ? 21.288 27.721 15.472 1.00 96.62 452 ILE A N 1
ATOM 3542 C CA . ILE A 1 452 ? 20.874 27.458 14.089 1.00 96.62 452 ILE A CA 1
ATOM 3543 C C . ILE A 1 452 ? 19.634 28.287 13.747 1.00 96.62 452 ILE A C 1
ATOM 3545 O O . ILE A 1 452 ? 18.727 28.455 14.563 1.00 96.62 452 ILE A O 1
ATOM 3549 N N . ASP A 1 453 ? 19.593 28.773 12.505 1.00 95.75 453 ASP A N 1
ATOM 3550 C CA . ASP A 1 453 ? 18.480 29.546 11.967 1.00 95.75 453 ASP A CA 1
ATOM 3551 C C . ASP A 1 453 ? 17.124 28.840 12.156 1.00 95.75 453 ASP A C 1
ATOM 3553 O O . ASP A 1 453 ? 16.927 27.677 11.789 1.00 95.75 453 ASP A O 1
ATOM 3557 N N . GLN A 1 454 ? 16.164 29.572 12.720 1.00 93.19 454 GLN A N 1
ATOM 3558 C CA . GLN A 1 454 ? 14.858 29.023 13.080 1.00 93.19 454 GLN A CA 1
ATOM 3559 C C . GLN A 1 454 ? 14.020 28.676 11.848 1.00 93.19 454 GLN A C 1
ATOM 3561 O O . GLN A 1 454 ? 13.252 27.714 11.876 1.00 93.19 454 GLN A O 1
ATOM 3566 N N . HIS A 1 455 ? 14.171 29.432 10.757 1.00 94.69 455 HIS A N 1
ATOM 3567 C CA . HIS A 1 455 ? 13.449 29.164 9.519 1.00 94.69 455 HIS A CA 1
ATOM 3568 C C . HIS A 1 455 ? 13.946 27.871 8.859 1.00 94.69 455 HIS A C 1
ATOM 3570 O O . HIS A 1 455 ? 13.138 27.065 8.391 1.00 94.69 455 HIS A O 1
ATOM 3576 N N . MET A 1 456 ? 15.256 27.614 8.903 1.00 95.50 456 MET A N 1
ATOM 3577 C CA . MET A 1 456 ? 15.853 26.349 8.482 1.00 95.50 456 MET A CA 1
ATOM 3578 C C . MET A 1 456 ? 15.294 25.165 9.283 1.00 95.50 456 MET A C 1
ATOM 3580 O O . MET A 1 456 ? 14.901 24.163 8.684 1.00 95.50 456 MET A O 1
ATOM 3584 N N . LEU A 1 457 ? 15.223 25.272 10.616 1.00 95.88 457 LEU A N 1
ATOM 3585 C CA . LEU A 1 457 ? 14.678 24.204 11.463 1.00 95.88 457 LEU A CA 1
ATOM 3586 C C . LEU A 1 457 ? 13.183 23.975 11.222 1.00 95.88 457 LEU A C 1
ATOM 3588 O O . LEU A 1 457 ? 12.755 22.827 11.147 1.00 95.88 457 LEU A O 1
ATOM 3592 N N . ALA A 1 458 ? 12.393 25.039 11.054 1.00 93.56 458 ALA A N 1
ATOM 3593 C CA . ALA A 1 458 ? 10.974 24.925 10.720 1.00 93.56 458 ALA A CA 1
ATOM 3594 C C . ALA A 1 458 ? 10.766 24.249 9.355 1.00 93.56 458 ALA A C 1
ATOM 3596 O O . ALA A 1 458 ? 9.976 23.316 9.245 1.00 93.56 458 ALA A O 1
ATOM 3597 N N . THR A 1 459 ? 11.540 24.652 8.342 1.00 95.25 459 THR A N 1
ATOM 3598 C CA . THR A 1 459 ? 11.489 24.051 7.001 1.00 95.25 459 THR A CA 1
ATOM 3599 C C . THR A 1 459 ? 11.830 22.565 7.047 1.00 95.25 459 THR A C 1
ATOM 3601 O O . THR A 1 459 ? 11.149 21.751 6.428 1.00 95.25 459 THR A O 1
ATOM 3604 N N . LEU A 1 460 ? 12.869 22.191 7.800 1.00 94.88 460 LEU A N 1
ATOM 3605 C CA . LEU A 1 460 ? 13.268 20.795 7.930 1.00 94.88 460 LEU A CA 1
ATOM 3606 C C . LEU A 1 460 ? 12.219 19.972 8.684 1.00 94.88 460 LEU A C 1
ATOM 3608 O O . LEU A 1 460 ? 11.869 18.882 8.238 1.00 94.88 460 LEU A O 1
ATOM 3612 N N . ARG A 1 461 ? 11.675 20.505 9.782 1.00 95.38 461 ARG A N 1
ATOM 3613 C CA . ARG A 1 461 ? 10.563 19.889 10.511 1.00 95.38 461 ARG A CA 1
ATOM 3614 C C . ARG A 1 461 ? 9.376 19.632 9.592 1.00 95.38 461 ARG A C 1
ATOM 3616 O O . ARG A 1 461 ? 8.863 18.520 9.585 1.00 95.38 461 ARG A O 1
ATOM 3623 N N . ASP A 1 462 ? 8.956 20.623 8.815 1.00 93.62 462 ASP A N 1
ATOM 3624 C CA . ASP A 1 462 ? 7.777 20.503 7.954 1.00 93.62 462 ASP A CA 1
ATOM 3625 C C . ASP A 1 462 ? 8.038 19.548 6.780 1.00 93.62 462 ASP A C 1
ATOM 3627 O O . ASP A 1 462 ? 7.169 18.756 6.427 1.00 93.62 462 ASP A O 1
ATOM 3631 N N . ALA A 1 463 ? 9.260 19.525 6.239 1.00 93.81 463 ALA A N 1
ATOM 3632 C CA . ALA A 1 463 ? 9.652 18.562 5.211 1.00 93.81 463 ALA A CA 1
ATOM 3633 C C . ALA A 1 463 ? 9.690 17.109 5.722 1.00 93.81 463 ALA A C 1
ATOM 3635 O O . ALA A 1 463 ? 9.413 16.185 4.960 1.00 93.81 463 ALA A O 1
ATOM 3636 N N . VAL A 1 464 ? 10.059 16.898 6.990 1.00 93.06 464 VAL A N 1
ATOM 3637 C CA . VAL A 1 464 ? 10.270 15.559 7.564 1.00 93.06 464 VAL A CA 1
ATOM 3638 C C . VAL A 1 464 ? 9.026 15.019 8.273 1.00 93.06 464 VAL A C 1
ATOM 3640 O O . VAL A 1 464 ? 8.718 13.836 8.159 1.00 93.06 464 VAL A O 1
ATOM 3643 N N . LEU A 1 465 ? 8.319 15.863 9.023 1.00 93.69 465 LEU A N 1
ATOM 3644 C CA . LEU A 1 465 ? 7.181 15.481 9.866 1.00 93.69 465 LEU A CA 1
ATOM 3645 C C . LEU A 1 465 ? 5.836 15.948 9.298 1.00 93.69 465 LEU A C 1
ATOM 3647 O O . LEU A 1 465 ? 4.795 15.442 9.723 1.00 93.69 465 LEU A O 1
ATOM 3651 N N . GLY A 1 466 ? 5.829 16.905 8.364 1.00 94.06 466 GLY A N 1
ATOM 3652 C CA . GLY A 1 466 ? 4.605 17.560 7.905 1.00 94.06 466 GLY A CA 1
ATOM 3653 C C . GLY A 1 466 ? 3.847 18.179 9.078 1.00 94.06 466 GLY A C 1
ATOM 3654 O O . GLY A 1 466 ? 4.438 18.848 9.930 1.00 94.06 466 GLY A O 1
ATOM 3655 N N . ASP A 1 467 ? 2.555 17.873 9.164 1.00 92.38 467 ASP A N 1
ATOM 3656 C CA . ASP A 1 467 ? 1.657 18.348 10.225 1.00 92.38 467 ASP A CA 1
ATOM 3657 C C . ASP A 1 467 ? 1.707 17.492 11.503 1.00 92.38 467 ASP A C 1
ATOM 3659 O O . ASP A 1 467 ? 1.009 17.779 12.473 1.00 92.38 467 ASP A O 1
ATOM 3663 N N . PHE A 1 468 ? 2.516 16.426 11.536 1.00 95.25 468 PHE A N 1
ATOM 3664 C CA . PHE A 1 468 ? 2.568 15.528 12.689 1.00 95.25 468 PHE A CA 1
ATOM 3665 C C . PHE A 1 468 ? 3.197 16.218 13.907 1.00 95.25 468 PHE A C 1
ATOM 3667 O O . PHE A 1 468 ? 4.366 16.614 13.871 1.00 95.25 468 PHE A O 1
ATOM 3674 N N . ARG A 1 469 ? 2.431 16.350 14.995 1.00 94.88 469 ARG A N 1
ATOM 3675 C CA . ARG A 1 469 ? 2.850 16.942 16.274 1.00 94.88 469 ARG A CA 1
ATOM 3676 C C . ARG A 1 469 ? 2.293 16.122 17.447 1.00 94.88 469 ARG A C 1
ATOM 3678 O O . ARG A 1 469 ? 1.292 15.430 17.261 1.00 94.88 469 ARG A O 1
ATOM 3685 N N . PRO A 1 470 ? 2.914 16.188 18.638 1.00 96.94 470 PRO A N 1
ATOM 3686 C CA . PRO A 1 470 ? 2.311 15.676 19.867 1.00 96.94 470 PRO A CA 1
ATOM 3687 C C . PRO A 1 470 ? 0.974 16.362 20.159 1.00 96.94 470 PRO A C 1
ATOM 3689 O O . PRO A 1 470 ? 0.838 17.560 19.926 1.00 96.94 470 PRO A O 1
ATOM 3692 N N . ASP A 1 471 ? 0.009 15.623 20.706 1.00 96.44 471 ASP A N 1
ATOM 3693 C CA . ASP A 1 471 ? -1.261 16.191 21.168 1.00 96.44 471 ASP A CA 1
ATOM 3694 C C . ASP A 1 471 ? -1.105 16.951 22.501 1.00 96.44 471 ASP A C 1
ATOM 3696 O O . ASP A 1 471 ? -1.887 17.854 22.798 1.00 96.44 471 ASP A O 1
ATOM 3700 N N . LEU A 1 472 ? -0.111 16.568 23.312 1.00 97.75 472 LEU A N 1
ATOM 3701 C CA . LEU A 1 472 ? 0.266 17.224 24.566 1.00 97.75 472 LEU A CA 1
ATOM 3702 C C . LEU A 1 472 ? 1.782 17.153 24.747 1.00 97.75 472 LEU A C 1
ATOM 3704 O O . LEU A 1 472 ? 2.380 16.087 24.603 1.00 97.75 472 LEU A O 1
ATOM 3708 N N . THR A 1 473 ? 2.401 18.261 25.140 1.00 98.56 473 THR A N 1
ATOM 3709 C CA . THR A 1 473 ? 3.802 18.283 25.567 1.00 98.56 473 THR A CA 1
ATOM 3710 C C . THR A 1 473 ? 3.911 18.795 26.997 1.00 98.56 473 THR A C 1
ATOM 3712 O O . THR A 1 473 ? 3.424 19.874 27.314 1.00 98.56 473 THR A O 1
ATOM 3715 N N . LEU A 1 474 ? 4.584 18.044 27.865 1.00 98.62 474 LEU A N 1
ATOM 3716 C CA . LEU A 1 474 ? 4.938 18.473 29.216 1.00 98.62 474 LEU A CA 1
ATOM 3717 C C . LEU A 1 474 ? 6.399 18.918 29.224 1.00 98.62 474 LEU A C 1
ATOM 3719 O O . LEU A 1 474 ? 7.305 18.084 29.208 1.00 98.62 474 LEU A O 1
ATOM 3723 N N . TYR A 1 475 ? 6.637 20.227 29.242 1.00 98.50 475 TYR A N 1
ATOM 3724 C CA . TYR A 1 475 ? 7.984 20.782 29.334 1.00 98.50 475 TYR A CA 1
ATOM 3725 C C . TYR A 1 475 ? 8.381 20.958 30.804 1.00 98.50 475 TYR A C 1
ATOM 3727 O O . TYR A 1 475 ? 7.829 21.798 31.511 1.00 98.50 475 TYR A O 1
ATOM 3735 N N . LEU A 1 476 ? 9.343 20.162 31.271 1.00 98.31 476 LEU A N 1
ATOM 3736 C CA . LEU A 1 476 ? 9.891 20.245 32.623 1.00 98.31 476 LEU A CA 1
ATOM 3737 C C . LEU A 1 476 ? 10.974 21.332 32.682 1.00 98.31 476 LEU A C 1
ATOM 3739 O O . LEU A 1 476 ? 12.134 21.089 32.328 1.00 98.31 476 LEU A O 1
ATOM 3743 N N . ASP A 1 477 ? 10.600 22.526 33.137 1.00 98.00 477 ASP A N 1
ATOM 3744 C CA . ASP A 1 477 ? 11.519 23.652 33.265 1.00 98.00 477 ASP A CA 1
ATOM 3745 C C . ASP A 1 477 ? 12.389 23.509 34.513 1.00 98.00 477 ASP A C 1
ATOM 3747 O O . ASP A 1 477 ? 11.907 23.512 35.642 1.00 98.00 477 ASP A O 1
ATOM 3751 N N . VAL A 1 478 ? 13.699 23.399 34.316 1.00 96.19 478 VAL A N 1
ATOM 3752 C CA . VAL A 1 478 ? 14.688 23.358 35.394 1.00 96.19 478 VAL A CA 1
ATOM 3753 C C . VAL A 1 478 ? 15.820 24.315 35.053 1.00 96.19 478 VAL A C 1
ATOM 3755 O O . VAL A 1 478 ? 16.185 24.462 33.884 1.00 96.19 478 VAL A O 1
ATOM 3758 N N . THR A 1 479 ? 16.407 24.966 36.058 1.00 95.69 479 THR A N 1
ATOM 3759 C CA . THR A 1 479 ? 17.578 25.806 35.797 1.00 95.69 479 THR A CA 1
ATOM 3760 C C . THR A 1 479 ? 18.767 24.939 35.356 1.00 95.69 479 THR A C 1
ATOM 3762 O O . THR A 1 479 ? 18.912 23.805 35.840 1.00 95.69 479 THR A O 1
ATOM 3765 N N . PRO A 1 480 ? 19.638 25.427 34.454 1.00 95.00 480 PRO A N 1
ATOM 3766 C CA . PRO A 1 480 ? 20.780 24.646 33.990 1.00 95.00 480 PRO A CA 1
ATOM 3767 C C . PRO A 1 480 ? 21.719 24.184 35.112 1.00 95.00 480 PRO A C 1
ATOM 3769 O O . PRO A 1 480 ? 22.262 23.084 35.028 1.00 95.00 480 PRO A O 1
ATOM 3772 N N . GLU A 1 481 ? 21.875 24.957 36.194 1.00 93.06 481 GLU A N 1
ATOM 3773 C CA . GLU A 1 481 ? 22.710 24.581 37.343 1.00 93.06 481 GLU A CA 1
ATOM 3774 C C . GLU A 1 481 ? 22.180 23.313 38.013 1.00 93.06 481 GLU A C 1
ATOM 3776 O O . GLU A 1 481 ? 22.933 22.375 38.292 1.00 93.06 481 GLU A O 1
ATOM 3781 N N . VAL A 1 482 ? 20.869 23.275 38.262 1.00 92.75 482 VAL A N 1
ATOM 3782 C CA . VAL A 1 482 ? 20.206 22.139 38.904 1.00 92.75 482 VAL A CA 1
ATOM 3783 C C . VAL A 1 482 ? 20.199 20.934 37.964 1.00 92.75 482 VAL A C 1
ATOM 3785 O O . VAL A 1 482 ? 20.524 19.825 38.399 1.00 92.75 482 VAL A O 1
ATOM 3788 N N . GLY A 1 483 ? 19.885 21.146 36.682 1.00 92.38 483 GLY A N 1
ATOM 3789 C CA . GLY A 1 483 ? 19.866 20.098 35.661 1.00 92.38 483 GLY A CA 1
ATOM 3790 C C . GLY A 1 483 ? 21.221 19.405 35.502 1.00 92.38 483 GLY A C 1
ATOM 3791 O O . GLY A 1 483 ? 21.325 18.190 35.684 1.00 92.38 483 GLY A O 1
ATOM 3792 N N . LEU A 1 484 ? 22.290 20.178 35.285 1.00 90.38 484 LEU A N 1
ATOM 3793 C CA . LEU A 1 484 ? 23.649 19.647 35.128 1.00 90.38 484 LEU A CA 1
ATOM 3794 C C . LEU A 1 484 ? 24.169 18.974 36.400 1.00 90.38 484 LEU A C 1
ATOM 3796 O O . LEU A 1 484 ? 24.820 17.931 36.319 1.00 90.38 484 LEU A O 1
ATOM 3800 N N . LYS A 1 485 ? 23.860 19.518 37.587 1.00 90.62 485 LYS A N 1
ATOM 3801 C CA . LYS A 1 485 ? 24.216 18.875 38.861 1.00 90.62 485 LYS A CA 1
ATOM 3802 C C . LYS A 1 485 ? 23.583 17.486 38.976 1.00 90.62 485 LYS A C 1
ATOM 3804 O O . LYS A 1 485 ? 24.257 16.541 39.383 1.00 90.62 485 LYS A O 1
ATOM 3809 N N . ARG A 1 486 ? 22.306 17.350 38.601 1.00 90.19 486 ARG A N 1
ATOM 3810 C CA . ARG A 1 486 ? 21.590 16.064 38.595 1.00 90.19 486 ARG A CA 1
ATOM 3811 C C . ARG A 1 486 ? 22.119 15.117 37.513 1.00 90.19 486 ARG A C 1
ATOM 3813 O O . ARG A 1 486 ? 22.271 13.932 37.789 1.00 90.19 486 ARG A O 1
ATOM 3820 N N . ALA A 1 487 ? 22.440 15.621 36.319 1.00 88.75 487 ALA A N 1
ATOM 3821 C CA . ALA A 1 487 ? 23.011 14.818 35.236 1.00 88.75 487 ALA A CA 1
ATOM 3822 C C . ALA A 1 487 ? 24.379 14.227 35.622 1.00 88.75 487 ALA A C 1
ATOM 3824 O O . ALA A 1 487 ? 24.575 13.022 35.503 1.00 88.75 487 ALA A O 1
ATOM 3825 N N . ARG A 1 488 ? 25.276 15.033 36.211 1.00 88.25 488 ARG A N 1
ATOM 3826 C CA . ARG A 1 488 ? 26.588 14.571 36.710 1.00 88.25 488 ARG A CA 1
ATOM 3827 C C . ARG A 1 488 ? 26.480 13.524 37.816 1.00 88.25 488 ARG A C 1
ATOM 3829 O O . ARG A 1 488 ? 27.321 12.641 37.908 1.00 88.25 488 ARG A O 1
ATOM 3836 N N . ALA A 1 489 ? 25.450 13.610 38.658 1.00 88.19 489 ALA A N 1
ATOM 3837 C CA . ALA A 1 489 ? 25.205 12.610 39.697 1.00 88.19 489 ALA A CA 1
ATOM 3838 C C . ALA A 1 489 ? 24.736 11.255 39.131 1.00 88.19 489 ALA A C 1
ATOM 3840 O O . ALA A 1 489 ? 24.828 10.245 39.824 1.00 88.19 489 ALA A O 1
ATOM 3841 N N . ARG A 1 490 ? 24.230 11.224 37.890 1.00 86.00 490 ARG A N 1
ATOM 3842 C CA . ARG A 1 490 ? 23.731 10.016 37.217 1.00 86.00 490 ARG A CA 1
ATOM 3843 C C . ARG A 1 490 ? 24.845 9.209 36.538 1.00 86.00 490 ARG A C 1
ATOM 3845 O O . ARG A 1 490 ? 24.670 8.007 36.362 1.00 86.00 490 ARG A O 1
ATOM 3852 N N . GLY A 1 491 ? 25.958 9.838 36.154 1.00 84.88 491 GLY A N 1
ATOM 3853 C CA . GLY A 1 491 ? 27.082 9.171 35.492 1.00 84.88 491 GLY A CA 1
ATOM 3854 C C . GLY A 1 491 ? 27.916 10.107 34.617 1.00 84.88 491 GLY A C 1
ATOM 3855 O O . GLY A 1 491 ? 27.877 11.327 34.785 1.00 84.88 491 GLY A O 1
ATOM 3856 N N . GLU A 1 492 ? 28.674 9.520 33.688 1.00 86.44 492 GLU A N 1
ATOM 3857 C CA . GLU A 1 492 ? 29.418 10.271 32.673 1.00 86.44 492 GLU A CA 1
ATOM 3858 C C . GLU A 1 492 ? 28.465 11.045 31.755 1.00 86.44 492 GLU A C 1
ATOM 3860 O O . GLU A 1 492 ? 27.403 10.547 31.377 1.00 86.44 492 GLU A O 1
ATOM 3865 N N . LEU A 1 493 ? 28.861 12.274 31.424 1.00 88.62 493 LEU A N 1
ATOM 3866 C CA . LEU A 1 493 ? 28.098 13.167 30.559 1.00 88.62 493 LEU A CA 1
ATOM 3867 C C . LEU A 1 493 ? 28.344 12.823 29.092 1.00 88.62 493 LEU A C 1
ATOM 3869 O O . LEU A 1 493 ? 29.500 12.655 28.691 1.00 88.62 493 LEU A O 1
ATOM 3873 N N . ASP A 1 494 ? 27.278 12.788 28.297 1.00 89.75 494 ASP A N 1
ATOM 3874 C CA . ASP A 1 494 ? 27.386 12.642 26.843 1.00 89.75 494 ASP A CA 1
ATOM 3875 C C . ASP A 1 494 ? 27.979 13.889 26.153 1.00 89.75 494 ASP A C 1
ATOM 3877 O O . ASP A 1 494 ? 28.238 14.916 26.789 1.00 89.75 494 ASP A O 1
ATOM 3881 N N . ARG A 1 495 ? 28.220 13.807 24.835 1.00 92.31 495 ARG A N 1
ATOM 3882 C CA . ARG A 1 495 ? 28.842 14.898 24.065 1.00 92.31 495 ARG A CA 1
ATOM 3883 C C . ARG A 1 495 ? 28.093 16.232 24.188 1.00 92.31 495 ARG A C 1
ATOM 3885 O O . ARG A 1 495 ? 28.739 17.273 24.224 1.00 92.31 495 ARG A O 1
ATOM 3892 N N . ILE A 1 496 ? 26.759 16.223 24.239 1.00 90.75 496 ILE A N 1
ATOM 3893 C CA . ILE A 1 496 ? 25.946 17.447 24.339 1.00 90.75 496 ILE A CA 1
ATOM 3894 C C . ILE A 1 496 ? 25.863 17.908 25.798 1.00 90.75 496 ILE A C 1
ATOM 3896 O O . ILE A 1 496 ? 25.885 19.102 26.078 1.00 90.75 496 ILE A O 1
ATOM 3900 N N . GLU A 1 497 ? 25.815 16.979 26.751 1.00 91.25 497 GLU A N 1
ATOM 3901 C CA . GLU A 1 497 ? 25.822 17.274 28.186 1.00 91.25 497 GLU A CA 1
ATOM 3902 C C . GLU A 1 497 ? 27.114 17.971 28.666 1.00 91.25 497 GLU A C 1
ATOM 3904 O O . GLU A 1 497 ? 27.116 18.594 29.731 1.00 91.25 497 GLU A O 1
ATOM 3909 N N . GLN A 1 498 ? 28.197 17.910 27.883 1.00 90.06 498 GLN A N 1
ATOM 3910 C CA . GLN A 1 498 ? 29.474 18.593 28.142 1.00 90.06 498 GLN A CA 1
ATOM 3911 C C . GLN A 1 498 ? 29.537 20.046 27.649 1.00 90.06 498 GLN A C 1
ATOM 3913 O O . GLN A 1 498 ? 30.542 20.724 27.875 1.00 90.06 498 GLN A O 1
ATOM 3918 N N . GLU A 1 499 ? 28.485 20.535 26.995 1.00 94.31 499 GLU A N 1
ATOM 3919 C CA . GLU A 1 499 ? 28.427 21.903 26.487 1.00 94.31 499 GLU A CA 1
ATOM 3920 C C . GLU A 1 499 ? 28.484 22.967 27.595 1.00 94.31 499 GLU A C 1
ATOM 3922 O O . GLU A 1 499 ? 28.346 22.708 28.796 1.00 94.31 499 GLU A O 1
ATOM 3927 N N . SER A 1 500 ? 28.708 24.215 27.181 1.00 93.69 500 SER A N 1
ATOM 3928 C CA . SER A 1 500 ? 28.857 25.330 28.111 1.00 93.69 500 SER A CA 1
ATOM 3929 C C . SER A 1 500 ? 27.559 25.671 28.847 1.00 93.69 500 SER A C 1
ATOM 3931 O O . SER A 1 500 ? 26.444 25.415 28.394 1.00 93.69 500 SER A O 1
ATOM 3933 N N . PHE A 1 501 ? 27.695 26.344 29.987 1.00 93.12 501 PHE A N 1
ATOM 3934 C CA . PHE A 1 501 ? 26.544 26.839 30.738 1.00 93.12 501 PHE A CA 1
ATOM 3935 C C . PHE A 1 501 ? 25.648 27.771 29.893 1.00 93.12 501 PHE A C 1
ATOM 3937 O O . PHE A 1 501 ? 24.421 27.668 29.929 1.00 93.12 501 PHE A O 1
ATOM 3944 N N . ASP A 1 502 ? 26.256 28.612 29.050 1.00 95.75 502 ASP A N 1
ATOM 3945 C CA . ASP A 1 502 ? 25.539 29.511 28.140 1.00 95.75 502 ASP A CA 1
ATOM 3946 C C . ASP A 1 502 ? 24.741 28.763 27.068 1.00 95.75 502 ASP A C 1
ATOM 3948 O O . ASP A 1 502 ? 23.652 29.206 26.696 1.00 95.75 502 ASP A O 1
ATOM 3952 N N . PHE A 1 503 ? 25.243 27.620 26.589 1.00 97.62 503 PHE A N 1
ATOM 3953 C CA . PHE A 1 503 ? 24.497 26.748 25.680 1.00 97.62 503 PHE A CA 1
ATOM 3954 C C . PHE A 1 503 ? 23.182 26.285 26.322 1.00 97.62 503 PHE A C 1
ATOM 3956 O O . PHE A 1 503 ? 22.115 26.396 25.709 1.00 97.62 503 PHE A O 1
ATOM 3963 N N . PHE A 1 504 ? 23.223 25.841 27.581 1.00 97.25 504 PHE A N 1
ATOM 3964 C CA . PHE A 1 504 ? 22.021 25.407 28.295 1.00 97.25 504 PHE A CA 1
ATOM 3965 C C . PHE A 1 504 ? 21.086 26.564 28.658 1.00 97.25 504 PHE A C 1
ATOM 3967 O O . PHE A 1 504 ? 19.869 26.387 28.603 1.00 97.25 504 PHE A O 1
ATOM 3974 N N 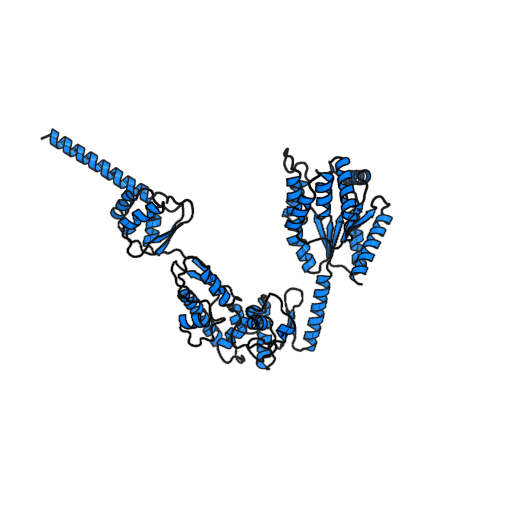. ASN A 1 505 ? 21.614 27.758 28.951 1.00 97.44 505 ASN A N 1
ATOM 3975 C CA . ASN A 1 505 ? 20.792 28.957 29.145 1.00 97.44 505 ASN A CA 1
ATOM 3976 C C . ASN A 1 505 ? 19.996 29.309 27.883 1.00 97.44 505 ASN A C 1
ATOM 3978 O O . ASN A 1 505 ? 18.785 29.518 27.963 1.00 97.44 505 ASN A O 1
ATOM 3982 N N . ARG A 1 506 ? 20.645 29.320 26.709 1.00 98.12 506 ARG A N 1
ATOM 3983 C CA . ARG A 1 506 ? 19.953 29.569 25.433 1.00 98.12 506 ARG A CA 1
ATOM 3984 C C . ARG A 1 506 ? 18.954 28.464 25.098 1.00 98.12 506 ARG A C 1
ATOM 3986 O O . ARG A 1 506 ? 17.854 28.757 24.638 1.00 98.12 506 ARG A O 1
ATOM 3993 N N . THR A 1 507 ? 19.310 27.210 25.376 1.00 98.12 507 THR A N 1
ATOM 3994 C CA . THR A 1 507 ? 18.417 26.056 25.192 1.00 98.12 507 THR A CA 1
ATOM 3995 C C . THR A 1 507 ? 17.150 26.197 26.039 1.00 98.12 507 THR A C 1
ATOM 3997 O O . THR A 1 507 ? 16.045 26.087 25.513 1.00 98.12 507 THR A O 1
ATOM 4000 N N . ARG A 1 508 ? 17.285 26.510 27.336 1.00 98.06 508 ARG A N 1
ATOM 4001 C CA . ARG A 1 508 ? 16.148 26.752 28.240 1.00 98.06 508 ARG A CA 1
ATOM 4002 C C . ARG A 1 508 ? 15.293 27.932 27.784 1.00 98.06 508 ARG A C 1
ATOM 4004 O O . ARG A 1 508 ? 14.073 27.815 27.739 1.00 98.06 508 ARG A O 1
ATOM 4011 N N . ALA A 1 509 ? 15.921 29.054 27.429 1.00 98.25 509 ALA A N 1
ATOM 4012 C CA . ALA A 1 509 ? 15.206 30.232 26.942 1.00 98.25 509 ALA A CA 1
ATOM 4013 C C . ALA A 1 509 ? 14.359 29.901 25.705 1.00 98.25 509 ALA A C 1
ATOM 4015 O O . ALA A 1 509 ? 13.201 30.303 25.628 1.00 98.25 509 ALA A O 1
ATOM 4016 N N . ARG A 1 510 ? 14.904 29.097 24.782 1.00 97.94 510 ARG A N 1
ATOM 4017 C CA . ARG A 1 510 ? 14.180 28.656 23.589 1.00 97.94 510 ARG A CA 1
ATOM 4018 C C . ARG A 1 510 ? 13.022 27.710 23.909 1.00 97.94 510 ARG A C 1
ATOM 4020 O O . ARG A 1 510 ? 11.964 27.849 23.305 1.00 97.94 510 ARG A O 1
ATOM 4027 N N . TYR A 1 511 ? 13.174 26.790 24.863 1.00 98.31 511 TYR A N 1
ATOM 4028 C CA . TYR A 1 511 ? 12.041 25.981 25.328 1.00 98.31 511 TYR A CA 1
ATOM 4029 C C . TYR A 1 511 ? 10.904 26.846 25.878 1.00 98.31 511 TYR A C 1
ATOM 4031 O O . TYR A 1 511 ? 9.755 26.651 25.491 1.00 98.31 511 TYR A O 1
ATOM 4039 N N . LEU A 1 512 ? 11.221 27.807 26.751 1.00 98.12 512 LEU A N 1
ATOM 4040 C CA . LEU A 1 512 ? 10.230 28.706 27.348 1.00 98.12 512 LEU A CA 1
ATOM 4041 C C . LEU A 1 512 ? 9.524 29.565 26.292 1.00 98.12 512 LEU A C 1
ATOM 4043 O O . LEU A 1 512 ? 8.311 29.744 26.360 1.00 98.12 512 LEU A O 1
ATOM 40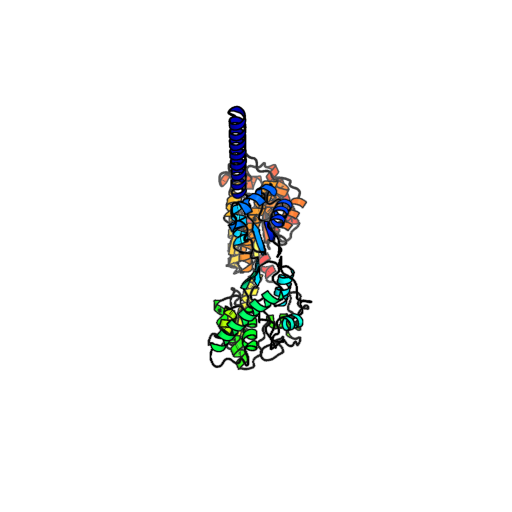47 N N . GLU A 1 513 ? 10.270 30.062 25.303 1.00 97.94 513 GLU A N 1
ATOM 4048 C CA . GLU A 1 513 ? 9.720 30.814 24.173 1.00 97.94 513 GLU A CA 1
ATOM 4049 C C . GLU A 1 513 ? 8.704 29.980 23.380 1.00 97.94 513 GLU A C 1
ATOM 4051 O O . GLU A 1 513 ? 7.591 30.439 23.129 1.00 97.94 513 GLU A O 1
ATOM 4056 N N . LEU A 1 514 ? 9.070 28.748 23.013 1.00 96.81 514 LEU A N 1
ATOM 4057 C CA . LEU A 1 514 ? 8.205 27.853 22.244 1.00 96.81 514 LEU A CA 1
ATOM 4058 C C . LEU A 1 514 ? 6.978 27.421 23.052 1.00 96.81 514 LEU A C 1
ATOM 4060 O O . LEU A 1 514 ? 5.868 27.429 22.526 1.00 96.81 514 LEU A O 1
ATOM 4064 N N . ALA A 1 515 ? 7.159 27.114 24.339 1.00 97.38 515 ALA A N 1
ATOM 4065 C CA . ALA A 1 515 ? 6.062 26.761 25.232 1.00 97.38 515 ALA A CA 1
ATOM 4066 C C . ALA A 1 515 ? 5.052 27.909 25.404 1.00 97.38 515 ALA A C 1
ATOM 4068 O O . ALA A 1 515 ? 3.853 27.674 25.480 1.00 97.38 515 ALA A O 1
ATOM 4069 N N . ALA A 1 516 ? 5.509 29.164 25.410 1.00 97.12 516 ALA A N 1
ATOM 4070 C CA . ALA A 1 516 ? 4.619 30.322 25.498 1.00 97.12 516 ALA A CA 1
ATOM 4071 C C . ALA A 1 516 ? 3.778 30.555 24.225 1.00 97.12 516 ALA A C 1
ATOM 4073 O O . ALA A 1 516 ? 2.756 31.241 24.285 1.00 97.12 516 ALA A O 1
ATOM 4074 N N . GLN A 1 517 ? 4.206 30.021 23.076 1.00 96.19 517 GLN A N 1
ATOM 4075 C CA . GLN A 1 517 ? 3.550 30.216 21.776 1.00 96.19 517 GLN A CA 1
ATOM 4076 C C . GLN A 1 517 ? 2.557 29.102 21.423 1.00 96.19 517 GLN A C 1
ATOM 4078 O O . GLN A 1 517 ? 1.689 29.311 20.575 1.00 96.19 517 GLN A O 1
ATOM 4083 N N . ASP A 1 518 ? 2.660 27.939 22.065 1.00 95.75 518 ASP A N 1
ATOM 4084 C CA . ASP A 1 518 ? 1.867 26.757 21.743 1.00 95.75 518 ASP A CA 1
ATOM 4085 C C . ASP A 1 518 ? 1.100 26.259 22.972 1.00 95.75 518 ASP A C 1
ATOM 4087 O O . ASP A 1 518 ? 1.673 25.772 23.944 1.00 95.75 518 ASP A O 1
ATOM 4091 N N . LYS A 1 519 ? -0.233 26.348 22.906 1.00 95.12 519 LYS A N 1
ATOM 4092 C CA . LYS A 1 519 ? -1.132 25.940 23.995 1.00 95.12 519 LYS A CA 1
ATOM 4093 C C . LYS A 1 519 ? -1.083 24.443 24.301 1.00 95.12 519 LYS A C 1
ATOM 4095 O O . LYS A 1 519 ? -1.542 24.054 25.366 1.00 95.12 519 LYS A O 1
ATOM 4100 N N . SER A 1 520 ? -0.571 23.618 23.388 1.00 95.88 520 SER A N 1
ATOM 4101 C CA . SER A 1 520 ? -0.374 22.185 23.630 1.00 95.88 520 SER A CA 1
ATOM 4102 C C . SER A 1 520 ? 0.858 21.891 24.495 1.00 95.88 520 SER A C 1
ATOM 4104 O O . SER A 1 520 ? 1.034 20.757 24.944 1.00 95.88 520 SER A O 1
ATOM 4106 N N . ILE A 1 521 ? 1.713 22.891 24.751 1.00 98.31 521 ILE A N 1
ATOM 4107 C CA . ILE A 1 521 ? 2.925 22.757 25.558 1.00 98.31 521 ILE A CA 1
ATOM 4108 C C . ILE A 1 521 ? 2.680 23.351 26.948 1.00 98.31 521 ILE A C 1
ATOM 4110 O O . ILE A 1 521 ? 2.591 24.562 27.134 1.00 98.31 521 ILE A O 1
ATOM 4114 N N . HIS A 1 522 ? 2.623 22.487 27.956 1.00 98.06 522 HIS A N 1
ATOM 4115 C CA . HIS A 1 522 ? 2.447 22.881 29.347 1.00 98.06 522 HIS A CA 1
ATOM 4116 C C . HIS A 1 522 ? 3.789 22.878 30.076 1.00 98.06 522 HIS A C 1
ATOM 4118 O O . HIS A 1 522 ? 4.435 21.837 30.225 1.00 98.06 522 HIS A O 1
ATOM 4124 N N . THR A 1 523 ? 4.198 24.050 30.557 1.00 98.12 523 THR A N 1
ATOM 4125 C CA . THR A 1 523 ? 5.411 24.211 31.363 1.00 98.12 523 THR A CA 1
ATOM 4126 C C . THR A 1 523 ? 5.156 23.794 32.809 1.00 98.12 523 THR A C 1
ATOM 4128 O O . THR A 1 523 ? 4.298 24.361 33.484 1.00 98.12 523 THR A O 1
ATOM 4131 N N . ILE A 1 524 ? 5.937 22.834 33.300 1.00 98.19 524 ILE A N 1
ATOM 4132 C CA . ILE A 1 524 ? 5.960 22.383 34.692 1.00 98.19 524 ILE A CA 1
ATOM 4133 C C . ILE A 1 524 ? 7.257 22.877 35.331 1.00 98.19 524 ILE A C 1
ATOM 4135 O O . ILE A 1 524 ? 8.342 22.569 34.841 1.00 98.19 524 ILE A O 1
ATOM 4139 N N . ASP A 1 525 ? 7.158 23.609 36.439 1.00 97.31 525 ASP A N 1
ATOM 4140 C CA . ASP A 1 525 ? 8.330 24.062 37.194 1.00 97.31 525 ASP A CA 1
ATOM 4141 C C . ASP A 1 525 ? 8.992 22.886 37.934 1.00 97.31 525 ASP A C 1
ATOM 4143 O O . ASP A 1 525 ? 8.587 22.495 39.029 1.00 97.31 525 ASP A O 1
ATOM 4147 N N . ALA A 1 526 ? 10.039 22.323 37.332 1.00 96.38 526 ALA A N 1
ATOM 4148 C CA . ALA A 1 526 ? 10.821 21.209 37.861 1.00 96.38 526 ALA A CA 1
ATOM 4149 C C . ALA A 1 526 ? 11.942 21.647 38.830 1.00 96.38 526 ALA A C 1
ATOM 4151 O O . ALA A 1 526 ? 12.791 20.828 39.222 1.00 96.38 526 ALA A O 1
ATOM 4152 N N . THR A 1 527 ? 11.956 22.925 39.234 1.00 93.56 527 THR A N 1
ATOM 4153 C CA . THR A 1 527 ? 12.799 23.433 40.330 1.00 93.56 527 THR A CA 1
ATOM 4154 C C . THR A 1 527 ? 12.163 23.222 41.709 1.00 93.56 527 THR A C 1
ATOM 4156 O O . THR A 1 527 ? 12.872 23.242 42.717 1.00 93.56 527 THR A O 1
ATOM 4159 N N . GLN A 1 528 ? 10.856 22.943 41.751 1.00 94.75 528 GLN A N 1
ATOM 4160 C CA . GLN A 1 528 ? 10.092 22.656 42.966 1.00 94.75 528 GLN A CA 1
ATOM 4161 C C . GLN A 1 528 ? 10.464 21.300 43.607 1.00 94.75 528 GLN A C 1
ATOM 4163 O O . GLN A 1 528 ? 11.094 20.447 42.967 1.00 94.75 528 GLN A O 1
ATOM 4168 N N . PRO A 1 529 ? 10.067 21.056 44.876 1.00 94.94 529 PRO A N 1
ATOM 4169 C CA . PRO A 1 529 ? 10.161 19.736 45.497 1.00 94.94 529 PRO A CA 1
ATOM 4170 C C . PRO A 1 529 ? 9.433 18.660 44.684 1.00 94.94 529 PRO A C 1
ATOM 4172 O O . PRO A 1 529 ? 8.402 18.931 44.073 1.00 94.94 529 PRO A O 1
ATOM 4175 N N . LEU A 1 530 ? 9.943 17.424 44.724 1.00 92.50 530 LEU A N 1
ATOM 4176 C CA . LEU A 1 530 ? 9.472 16.325 43.873 1.00 92.50 530 LEU A CA 1
ATOM 4177 C C . LEU A 1 530 ? 7.948 16.126 43.915 1.00 92.50 530 LEU A C 1
ATOM 4179 O O . LEU A 1 530 ? 7.331 16.056 42.859 1.00 92.50 530 LEU A O 1
ATOM 4183 N N . GLU A 1 531 ? 7.346 16.093 45.105 1.00 95.12 531 GLU A N 1
ATOM 4184 C CA . GLU A 1 531 ? 5.893 15.916 45.259 1.00 95.12 531 GLU A CA 1
ATOM 4185 C C . GLU A 1 531 ? 5.089 17.017 44.553 1.00 95.12 531 GLU A C 1
ATOM 4187 O O . GLU A 1 531 ? 4.132 16.724 43.843 1.00 95.12 531 GLU A O 1
ATOM 4192 N N . ALA A 1 532 ? 5.529 18.278 44.645 1.00 96.75 532 ALA A N 1
ATOM 4193 C CA . ALA A 1 532 ? 4.862 19.392 43.972 1.00 96.75 532 ALA A CA 1
ATOM 4194 C C . ALA A 1 532 ? 4.950 19.273 42.441 1.00 96.75 532 ALA A C 1
ATOM 4196 O O . ALA A 1 532 ? 3.979 19.554 41.738 1.00 96.75 532 ALA A O 1
ATOM 4197 N N . VAL A 1 533 ? 6.091 18.806 41.918 1.00 97.12 533 VAL A N 1
ATOM 4198 C CA . VAL A 1 533 ? 6.259 18.527 40.481 1.00 97.12 533 VAL A CA 1
ATOM 4199 C C . VAL A 1 533 ? 5.327 17.394 40.042 1.00 97.12 533 VAL A C 1
ATOM 4201 O O . VAL A 1 533 ? 4.657 17.507 39.015 1.00 97.12 533 VAL A O 1
ATOM 4204 N N . MET A 1 534 ? 5.251 16.311 40.823 1.00 97.75 534 MET A N 1
ATOM 4205 C CA . MET A 1 534 ? 4.376 15.169 40.541 1.00 97.75 534 MET A CA 1
ATOM 4206 C C . MET A 1 534 ? 2.897 15.579 40.542 1.00 97.75 534 MET A C 1
ATOM 4208 O O . MET A 1 534 ? 2.160 15.203 39.631 1.00 97.75 534 MET A O 1
ATOM 4212 N N . ASP A 1 535 ? 2.467 16.400 41.500 1.00 97.69 535 ASP A N 1
ATOM 4213 C CA . ASP A 1 535 ? 1.090 16.895 41.579 1.00 97.69 535 ASP A CA 1
ATOM 4214 C C . ASP A 1 535 ? 0.731 17.854 40.441 1.00 97.69 535 ASP A C 1
ATOM 4216 O O . ASP A 1 535 ? -0.374 17.775 39.891 1.00 97.69 535 ASP A O 1
ATOM 4220 N N . ALA A 1 536 ? 1.665 18.715 40.028 1.00 98.06 536 ALA A N 1
ATOM 4221 C CA . ALA A 1 536 ? 1.476 19.585 38.871 1.00 98.06 536 ALA A CA 1
ATOM 4222 C C . ALA A 1 536 ? 1.269 18.769 37.582 1.00 98.06 536 ALA A C 1
ATOM 4224 O O . ALA A 1 536 ? 0.350 19.052 36.807 1.00 98.06 536 ALA A O 1
ATOM 4225 N N . ILE A 1 537 ? 2.065 17.712 37.380 1.00 98.12 537 ILE A N 1
ATOM 4226 C CA . ILE A 1 537 ? 1.921 16.789 36.243 1.00 98.12 537 ILE A CA 1
ATOM 4227 C C . ILE A 1 537 ? 0.571 16.068 36.297 1.00 98.12 537 ILE A C 1
ATOM 4229 O O . ILE A 1 537 ? -0.171 16.114 35.314 1.00 98.12 537 ILE A O 1
ATOM 4233 N N . ARG A 1 538 ? 0.216 15.455 37.440 1.00 98.19 538 ARG A N 1
ATOM 4234 C CA . ARG A 1 538 ? -1.077 14.766 37.629 1.00 98.19 538 ARG A CA 1
ATOM 4235 C C . ARG A 1 538 ? -2.250 15.671 37.280 1.00 98.19 538 ARG A C 1
ATOM 4237 O O . ARG A 1 538 ? -3.145 15.269 36.537 1.00 98.19 538 ARG A O 1
ATOM 4244 N N . THR A 1 539 ? -2.232 16.897 37.797 1.00 97.75 539 THR A N 1
ATOM 4245 C CA . THR A 1 539 ? -3.300 17.880 37.588 1.00 97.75 539 THR A CA 1
ATOM 4246 C C . THR A 1 539 ? -3.414 18.265 36.117 1.00 97.75 539 THR A C 1
ATOM 4248 O O . THR A 1 539 ? -4.514 18.252 35.569 1.00 97.75 539 THR A O 1
ATOM 4251 N N . THR A 1 540 ? -2.281 18.540 35.465 1.00 97.69 540 THR A N 1
ATOM 4252 C CA . THR A 1 540 ? -2.230 18.950 34.055 1.00 97.69 540 THR A CA 1
ATOM 4253 C C . THR A 1 540 ? -2.765 17.852 33.140 1.00 97.69 540 THR A C 1
ATOM 4255 O O . THR A 1 540 ? -3.666 18.099 32.343 1.00 97.69 540 THR A O 1
ATOM 4258 N N . VAL A 1 541 ? -2.277 16.618 33.306 1.00 97.19 541 VAL A N 1
ATOM 4259 C CA . VAL A 1 541 ? -2.721 15.464 32.510 1.00 97.19 541 VAL A CA 1
ATOM 4260 C C . VAL A 1 541 ? -4.200 15.176 32.755 1.00 97.19 541 VAL A C 1
ATOM 4262 O O . VAL A 1 541 ? -4.954 14.994 31.804 1.00 97.19 541 VAL A O 1
ATOM 4265 N N . THR A 1 542 ? -4.646 15.191 34.014 1.00 96.44 542 THR A N 1
ATOM 4266 C CA . THR A 1 542 ? -6.057 14.949 34.353 1.00 96.44 542 THR A CA 1
ATOM 4267 C C . THR A 1 542 ? -6.978 15.994 33.734 1.00 96.44 542 THR A C 1
ATOM 4269 O O . THR A 1 542 ? -8.052 15.648 33.245 1.00 96.44 542 THR A O 1
ATOM 4272 N N . HIS A 1 543 ? -6.586 17.269 33.766 1.00 95.56 543 HIS A N 1
ATOM 4273 C CA . HIS A 1 543 ? -7.364 18.345 33.165 1.00 95.56 543 HIS A CA 1
ATOM 4274 C C . HIS A 1 543 ? -7.459 18.177 31.650 1.00 95.56 543 HIS A C 1
ATOM 4276 O O . HIS A 1 543 ? -8.559 18.146 31.107 1.00 95.56 543 HIS A O 1
ATOM 4282 N N . TRP A 1 544 ? -6.319 17.977 30.991 1.00 95.25 544 TRP A N 1
ATOM 4283 C CA . TRP A 1 544 ? -6.259 17.824 29.543 1.00 95.25 544 TRP A CA 1
ATOM 4284 C C . TRP A 1 544 ? -7.058 16.607 29.049 1.00 95.25 544 TRP A C 1
ATOM 4286 O O . TRP A 1 544 ? -7.824 16.722 28.098 1.00 95.25 544 TRP A O 1
ATOM 4296 N N . VAL A 1 545 ? -6.984 15.455 29.732 1.00 91.88 545 VAL A N 1
ATOM 4297 C CA . VAL A 1 545 ? -7.806 14.283 29.370 1.00 91.88 545 VAL A CA 1
ATOM 4298 C C . VAL A 1 545 ? -9.302 14.578 29.516 1.00 91.88 545 VAL A C 1
ATOM 4300 O O . VAL A 1 545 ? -10.089 14.144 28.679 1.00 91.88 545 VAL A O 1
ATOM 4303 N N . LYS A 1 546 ? -9.716 15.338 30.538 1.00 89.44 546 LYS A N 1
ATOM 4304 C CA . LYS A 1 546 ? -11.125 15.733 30.703 1.00 89.44 546 LYS A CA 1
ATOM 4305 C C . LYS A 1 546 ? -11.608 16.658 29.586 1.00 89.44 546 LYS A C 1
ATOM 4307 O O . LYS A 1 546 ? -12.764 16.551 29.195 1.00 89.44 546 LYS A O 1
ATOM 4312 N N . GLU A 1 547 ? -10.747 17.527 29.064 1.00 88.25 547 GLU A N 1
ATOM 4313 C CA . GLU A 1 547 ? -11.070 18.393 27.921 1.00 88.25 547 GLU A CA 1
ATOM 4314 C C . GLU A 1 547 ? -11.247 17.612 26.613 1.00 88.25 547 GLU A C 1
ATOM 4316 O O . GLU A 1 547 ? -11.974 18.068 25.740 1.00 88.25 547 GLU A O 1
ATOM 4321 N N . LEU A 1 548 ? -10.637 16.429 26.475 1.00 82.25 548 LEU A N 1
ATOM 4322 C CA . LEU A 1 548 ? -10.853 15.553 25.314 1.00 82.25 548 LEU A CA 1
ATOM 4323 C C . LEU A 1 548 ? -12.230 14.870 25.314 1.00 82.25 548 LEU A C 1
ATOM 4325 O O . LEU A 1 548 ? -12.668 14.390 24.266 1.00 82.25 548 LEU A O 1
ATOM 4329 N N . ASP A 1 549 ? -12.869 14.777 26.483 1.00 67.50 549 ASP A N 1
ATOM 4330 C CA . ASP A 1 549 ? -14.155 14.101 26.687 1.00 67.50 549 ASP A CA 1
ATOM 4331 C C . ASP A 1 549 ? -15.354 15.054 26.760 1.00 67.50 549 ASP A C 1
ATOM 4333 O O . ASP A 1 549 ? -16.498 14.586 26.734 1.00 67.50 549 ASP A O 1
ATOM 4337 N N . ALA A 1 550 ? -15.090 16.359 26.857 1.00 53.47 550 ALA A N 1
ATOM 4338 C CA . ALA A 1 550 ? -16.076 17.434 26.782 1.00 53.47 550 ALA A CA 1
ATOM 4339 C C . ALA A 1 550 ? -16.401 17.773 25.320 1.00 53.47 550 ALA A C 1
ATOM 4341 O O . ALA A 1 550 ? -17.598 18.024 25.043 1.00 53.47 550 ALA A O 1
#

Solvent-accessible surface area (backbone atoms only — not comparable to full-atom values): 29559 Å² total; per-residue (Å²): 110,72,71,59,54,51,50,52,52,52,50,49,50,52,50,50,51,51,50,50,52,49,55,49,54,29,53,52,50,34,70,29,58,34,63,40,90,53,77,42,82,46,75,42,60,81,89,66,46,77,68,54,51,32,51,49,37,35,74,73,46,39,45,93,50,44,75,50,50,56,49,37,42,66,78,42,54,75,56,58,55,55,44,58,46,36,34,72,45,51,39,82,39,26,46,48,56,52,30,49,43,33,39,70,54,68,52,38,71,46,82,44,77,43,60,53,57,38,41,61,67,58,52,50,51,50,55,72,72,41,83,56,50,33,83,73,68,93,63,86,46,66,68,58,52,26,60,76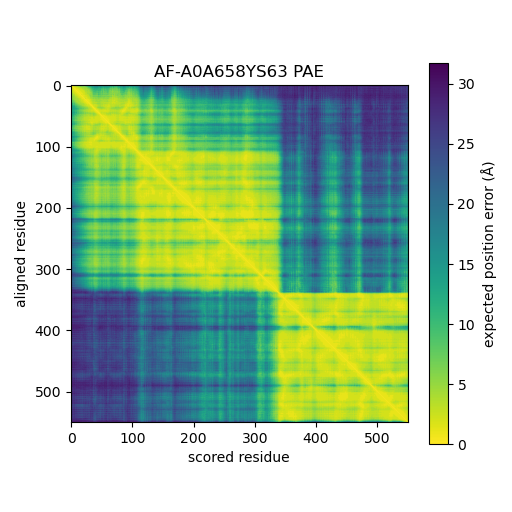,64,66,48,94,51,56,80,69,49,51,36,40,45,42,53,41,74,45,75,42,48,69,63,42,37,50,62,58,54,50,47,53,25,24,55,53,23,51,56,49,50,52,53,42,59,77,67,35,54,84,91,60,87,58,91,49,72,60,50,44,45,20,49,4,11,51,44,38,67,71,52,90,50,76,89,48,42,28,53,54,28,17,20,50,52,48,24,46,67,73,62,37,51,60,60,48,68,66,35,36,54,49,51,47,48,87,75,54,81,90,71,87,52,73,67,58,59,70,49,81,41,84,31,17,20,67,68,42,70,46,78,47,91,47,26,70,9,15,32,40,75,68,27,41,46,18,54,30,55,42,43,94,60,77,33,59,41,71,43,60,55,73,82,83,54,68,48,76,18,65,49,68,70,58,36,53,50,48,49,52,55,21,53,48,47,49,53,45,26,74,61,32,46,37,36,30,38,41,59,61,62,50,30,47,60,72,60,52,49,52,46,52,51,55,48,37,44,76,72,70,52,74,60,69,45,81,45,40,58,63,17,80,38,80,67,12,41,52,42,30,44,55,69,34,42,73,64,56,62,59,91,61,79,84,47,73,67,56,50,51,51,45,48,50,54,13,44,44,54,28,40,69,70,46,50,52,56,36,30,72,69,28,28,25,36,44,26,42,36,59,70,68,51,51,52,11,45,43,28,31,31,70,59,44,60,63,67,60,53,51,52,50,45,43,75,66,47,52,89,69,70,65,70,34,33,43,33,24,46,47,56,57,71,59,11,51,56,45,37,56,73,74,44,88,71,43,50,70,72,67,55,55,73,68,33,44,50,34,16,52,52,36,45,55,54,54,36,76,74,33,92,51,34,46,78,40,63,41,72,51,59,69,69,61,38,51,50,52,50,43,52,51,52,55,52,55,58,51,63,77,76,107

Radius of gyration: 36.24 Å; Cα contacts (8 Å, |Δi|>4): 867; chains: 1; bounding box: 101×58×108 Å

InterPro domains:
  IPR003770 Endolytic murein transglycosylase [MF_02065] (5-332)
  IPR003770 Endolytic murein transglycosylase [PF02618] (43-328)
  IPR003770 Endolytic murein transglycosylase [PTHR30518] (1-333)
  IPR003770 Endolytic murein transglycosylase [TIGR00247] (1-337)
  IPR003770 Endolytic murein transglycosylase [cd08010] (82-327)
  IPR018094 Thymidylate kinase [MF_00165] (341-545)
  IPR018094 Thymidylate kinase [TIGR00041] (339-537)
  IPR018095 Thymidylate kinase, conserved site [PS01331] (434-446)
  IPR027417 P-loop containing nucleoside triphosphate hydrolase [G3DSA:3.40.50.300] (339-550)
  IPR027417 P-loop containing nucleoside triphosphate hydrolase [SSF52540] (338-546)
  IPR039430 Thymidylate kinase-like domain [PF02223] (345-537)

Nearest PDB structures (foldseek):
  2r1f-assembly1_A  TM=9.682E-01  e=4.485E-39  Escherichia coli K-12
  4tmk-assembly1_A  TM=1.000E+00  e=2.394E-30  Escherichia coli
  3n2i-assembly1_B  TM=9.931E-01  e=2.160E-22  Vibrio cholerae O1 biovar El Tor str. N16961
  3n2i-assembly1_A  TM=9.901E-01  e=1.482E-21  Vibrio cholerae O1 biovar El Tor str. N16961
  4e5u-assembly1_A  TM=9.467E-01  e=1.651E-15  Pseudomonas aeruginosa PAO1

Sequence (550 aa):
MKKVLLIILLLLVVLGIAAGVGVWKVRHLADSKLLIKEETIFTLKPGTGRLALGEQLYADKIINRPRVFQWLLRIEPDLSHFKAGTYRFTPQMTVREMLKLLESGKEAQFPLRLVEGMRLSDYLKQLREAPYIKHTLSDDKYATVAQALELENPEWIEGWFWPDTLMYTANTTDVALLKRAHKKMVKAVDSAWEGRADGLPYKDKNQLVTMASIIEKETAVASERDQVASVFINRLRIGMRLQTDPTVIYGMGERYNGKLSRADLETPTAYNTYTITGLPPGAIATPGADSLKAAAHPAKTPYLYFVADGKGGHTFNTNLASHNKSVQDYLKVLKEKMRSKYIVIEGLEGAGKTTARNVVVETLEQLGIRDMVFTREPGGTQLAEKLRSLVLDIKSVGDEVITDKAEVLMFYAARVQLVETVIKPALANGTWVIGDRHDLSTQAYQGGGRGIDQHMLATLRDAVLGDFRPDLTLYLDVTPEVGLKRARARGELDRIEQESFDFFNRTRARYLELAAQDKSIHTIDATQPLEAVMDAIRTTVTHWVKELDA

Foldseek 3Di:
DVVVVVVVVVVVVVVVVVVVVLVVLLVCQQQDFFQDPAKDKDFFDPPQALLNVLVSCVVVSRGPCSPSSSVNCVVVVLLRQFDGFIDIGGRRDGNNNVSVRRNVRPADKDWQFFDFLAWLLVVVVSLVVDPQEDEPQPDSDLQSLCVLLVPPDSLARIQQFAGGTDIDGGHHYPSNNRNVRNVVSVVLLVVLVVQFDPPFPDPDSQLLSQLLLLLRNQDPDLVCSLVLLQQQRLCQSVQHQNQGVLQLVLQCPPVDPPDDDPVSQVDDGQRNSSPDTHTRSGHSIHGHSSSSNSSRRHDPDLFNDWDDQLPRDIDTDNDDVVRVVSVVNNVVQVVLLVPAFEEEEAEFAQLCSVVLLVLLQVLCVVVVQNQEDEEEFQDDDPLSVLLVCCLWAPPNPNPDDQDLVNSLVSRLVSQLCCCVPPVVVCSNSSGHYYYHDDLLQCCQLSCQLVVPDNVVSVVSCCVRQNPDDGQAYEYRQDQLVNNLVSNVVVDDGIPSSPDDSNSVVRSNVRSVVVLVVDPRYHYQHSHDPPVSSSVVSSVVSNVVVVVVVD

Secondary structure (DSSP, 8-state):
-HHHHHHHHHHHHHHHHHHHHHHHHHHHHHTSBPS-SS-EEEEE-TT--HHHHHHHHHHTTS-S-HHHHHHHHHHSGGGG-PPPEEEEE-TT-BHHHHHHHHHHT-PPEEEEE--TT--HHHHHHHHHHSTT-B---SSS-HHHHHHHHT-SSTT--TT-S--SEEEEETT-BHHHHHHHHHHHHHHHHHHHHHTPPTT---SSHHHHHHHHHHHHHH---TTTHHHHHHHHHHHHHTT-----HHHHHHHHGGG--S---HHHHHS--TT-TTTSSS--SS-SS---HHHHHHHHS-------EEEE-SSSSEEEESSHHHHHHHHHHHHHHHHHHHT--EEEEEESTTS-HHHHHHHHHHHHHHTT---EEEEESS-SSHHHHHHHHHHH-TTTTTTPPPPHHHHHHHHHHHHHHHIIIIIHHHHHTT-EEEEE--HHHHIIIIIIIS---HHHHHHHHHHHHTT---SEEEEEE--HHHHHHHHHHHSS--TTTTS-HHHHHHHHHHHHHHHHH-TTEEEEETTS-HHHHHHHHHHHHHHHHHHHH-

pLDDT: mean 93.33, std 5.5, range [53.47, 98.62]

Organism: Shigella flexneri (NCBI:txid623)